Protein AF-A0A9W8NYD3-F1 (afdb_monomer_lite)

Organism: NCBI:txid2804962

Sequence (539 aa):
MTMYSRSMIQEMGENVAGVEHPPEPQPTVLDPWPLLTLSIPDASTKASENATDAEVEIHCASANAANRHTEGQVNTLLVNHEGEVSGDTDDTAVNSTNGQKITTEEKTDTAHTIDDLSIAEENVLNQNMSTVDYVSLSKLEEDIPEVSFPDIVLVNDPEGITKTEDIYHLKRQTIQEQTKKPLRYKRVWPKLARDSEPSTLFNSDIHSSSVFHQTPTTDEIKQQSNRNIAYLNLSSAPVLGTGHHSIVYRGALQLPSPLSDFSLNPCVSVATKMAFIRGEERELIEQEGRVYNAFPEYLKTSYSGYNLVPPIAHPVPAAACVPKFFGYHVPVNEVNEAKLREADLSALAERRKRRKAAGAKQVNDGDTLDPESEEVAIVDPDEDETEDEKALEEEVNERSHIEERRWQPISPLLLVEECGKDIVASELTRDERNECFTILLRLHHANFIHKSFYVRNFLKQPGPLTKPPQERSISSPSFRLIDFGRTRIWRDEMEEALSIEREDQKNKILKNAAQEWFTDRNYEVGKVFRELEIPNYES

Structure (mmCIF, N/CA/C/O backbone):
data_AF-A0A9W8NYD3-F1
#
_entry.id   AF-A0A9W8NYD3-F1
#
loop_
_atom_site.group_PDB
_atom_site.id
_atom_site.type_symbol
_atom_site.label_atom_id
_atom_site.label_alt_id
_atom_site.label_comp_id
_atom_site.label_asym_id
_atom_site.label_entity_id
_atom_site.label_seq_id
_atom_site.pdbx_PDB_ins_code
_atom_site.Cartn_x
_atom_site.Cartn_y
_atom_site.Cartn_z
_atom_site.occupancy
_atom_site.B_iso_or_equiv
_atom_site.auth_seq_id
_atom_site.auth_comp_id
_atom_site.auth_asym_id
_atom_site.auth_atom_id
_atom_site.pdbx_PDB_model_num
ATOM 1 N N . MET A 1 1 ? -23.356 -26.223 8.694 1.00 28.52 1 MET A N 1
ATOM 2 C CA . MET A 1 1 ? -23.508 -26.066 7.236 1.00 28.52 1 MET A CA 1
ATOM 3 C C . MET A 1 1 ? -22.401 -25.126 6.801 1.00 28.52 1 MET A C 1
ATOM 5 O O . MET A 1 1 ? -22.405 -23.974 7.207 1.00 28.52 1 MET A O 1
ATOM 9 N N . THR A 1 2 ? -21.382 -25.684 6.161 1.00 32.03 2 THR A N 1
ATOM 10 C CA . THR A 1 2 ? -20.114 -25.039 5.792 1.00 32.03 2 THR A CA 1
ATOM 11 C C . THR A 1 2 ? -20.345 -24.316 4.465 1.00 32.03 2 THR A C 1
ATOM 13 O O . THR A 1 2 ? -20.706 -24.977 3.497 1.00 32.03 2 THR A O 1
ATOM 16 N N . MET A 1 3 ? -20.227 -22.987 4.411 1.00 31.31 3 MET A N 1
ATOM 17 C CA . MET A 1 3 ? -20.227 -22.257 3.136 1.00 31.31 3 MET A CA 1
ATOM 18 C C . MET A 1 3 ? -18.779 -21.970 2.761 1.00 31.31 3 MET A C 1
ATOM 20 O O . MET A 1 3 ? -18.190 -21.005 3.235 1.00 31.31 3 MET A O 1
ATOM 24 N N . TYR A 1 4 ? -18.199 -22.841 1.946 1.00 42.19 4 TYR A N 1
ATOM 25 C CA . TYR A 1 4 ? -17.136 -22.420 1.042 1.00 42.19 4 TYR A CA 1
ATOM 26 C C . TYR A 1 4 ? -17.817 -21.822 -0.192 1.00 42.19 4 TYR A C 1
ATOM 28 O O . TYR A 1 4 ? -18.892 -22.297 -0.562 1.00 42.19 4 TYR A O 1
ATOM 36 N N . SER A 1 5 ? -17.207 -20.843 -0.860 1.00 47.47 5 SER A N 1
ATOM 37 C CA . SER A 1 5 ? -17.590 -20.605 -2.251 1.00 47.47 5 SER A CA 1
ATOM 38 C C . SER A 1 5 ? -17.134 -21.809 -3.079 1.00 47.47 5 SER A C 1
ATOM 40 O O . SER A 1 5 ? -16.028 -22.327 -2.894 1.00 47.47 5 SER A O 1
ATOM 42 N N . ARG A 1 6 ? -17.958 -22.280 -4.013 1.00 45.81 6 ARG A N 1
ATOM 43 C CA . ARG A 1 6 ? -17.589 -23.376 -4.918 1.00 45.81 6 ARG A CA 1
ATOM 44 C C . ARG A 1 6 ? -16.360 -23.075 -5.756 1.00 45.81 6 ARG A C 1
ATOM 46 O O . ARG A 1 6 ? -15.713 -24.028 -6.160 1.00 45.81 6 ARG A O 1
ATOM 53 N N . SER A 1 7 ? -16.008 -21.808 -5.981 1.00 46.69 7 SER A N 1
ATOM 54 C CA . SER A 1 7 ? -14.729 -21.449 -6.606 1.00 46.69 7 SER A CA 1
ATOM 55 C C . SER A 1 7 ? -13.541 -21.945 -5.776 1.00 46.69 7 SER A C 1
ATOM 57 O O . SER A 1 7 ? -12.640 -22.567 -6.329 1.00 46.69 7 SER A O 1
ATOM 59 N N . MET A 1 8 ? -13.595 -21.791 -4.448 1.00 46.41 8 MET A N 1
ATOM 60 C CA . MET A 1 8 ? -12.588 -22.340 -3.535 1.00 46.41 8 MET A CA 1
ATOM 61 C C . MET A 1 8 ? -12.669 -23.872 -3.449 1.00 46.41 8 MET A C 1
ATOM 63 O O . MET A 1 8 ? -11.635 -24.524 -3.383 1.00 46.41 8 MET A O 1
ATOM 67 N N . ILE A 1 9 ? -13.864 -24.481 -3.497 1.00 48.12 9 ILE A N 1
ATOM 68 C CA . ILE A 1 9 ? -14.002 -25.957 -3.500 1.00 48.12 9 ILE A CA 1
ATOM 69 C C . ILE A 1 9 ? -13.488 -26.577 -4.815 1.00 48.12 9 ILE A C 1
ATOM 71 O O . ILE A 1 9 ? -12.827 -27.614 -4.791 1.00 48.12 9 ILE A O 1
ATOM 75 N N . GLN A 1 10 ? -13.783 -25.963 -5.964 1.00 44.62 10 GLN A N 1
ATOM 76 C CA . GLN A 1 10 ? -13.356 -26.430 -7.288 1.00 44.62 10 GLN A CA 1
ATOM 77 C C . GLN A 1 10 ? -11.842 -26.315 -7.461 1.00 44.62 10 GLN A C 1
ATOM 79 O O . GLN A 1 10 ? -11.236 -27.215 -8.038 1.00 44.62 10 GLN A O 1
ATOM 84 N N . GLU A 1 11 ? -11.224 -25.267 -6.912 1.00 49.50 11 GLU A N 1
ATOM 85 C CA . GLU A 1 11 ? -9.765 -25.131 -6.861 1.00 49.50 11 GLU A CA 1
ATOM 86 C C . GLU A 1 11 ? -9.124 -26.156 -5.899 1.00 49.50 11 GLU A C 1
ATOM 88 O O . GLU A 1 11 ? -8.040 -26.667 -6.172 1.00 49.50 11 GLU A O 1
ATOM 93 N N . MET A 1 12 ? -9.825 -26.552 -4.826 1.00 45.34 12 MET A N 1
ATOM 94 C CA . MET A 1 12 ? -9.367 -27.572 -3.867 1.00 45.34 12 MET A CA 1
ATOM 95 C C . MET A 1 12 ? -9.670 -29.035 -4.257 1.00 45.34 12 MET A C 1
ATOM 97 O O . MET A 1 12 ? -9.373 -29.947 -3.487 1.00 45.34 12 MET A O 1
ATOM 101 N N . GLY A 1 13 ? -10.195 -29.303 -5.457 1.00 39.34 13 GLY A N 1
ATOM 102 C CA . GLY A 1 13 ? -10.218 -30.653 -6.041 1.00 39.34 13 GLY A CA 1
ATOM 103 C C . GLY A 1 13 ? -11.197 -31.660 -5.419 1.00 39.34 13 GLY A C 1
ATOM 104 O O . GLY A 1 13 ? -11.148 -32.845 -5.765 1.00 39.34 13 GLY A O 1
ATOM 105 N N . GLU A 1 14 ? -12.123 -31.234 -4.555 1.00 44.84 14 GLU A N 1
ATOM 106 C CA . GLU A 1 14 ? -13.185 -32.106 -4.039 1.00 44.84 14 GLU A CA 1
ATOM 107 C C . GLU A 1 14 ? -14.315 -32.248 -5.073 1.00 44.84 14 GLU A C 1
ATOM 109 O O . GLU A 1 14 ? -15.379 -31.631 -5.008 1.00 44.84 14 GLU A O 1
ATOM 114 N N . ASN A 1 15 ? -14.061 -33.081 -6.082 1.00 40.09 15 ASN A N 1
ATOM 115 C CA . ASN A 1 15 ? -15.024 -33.444 -7.116 1.00 40.09 15 ASN A CA 1
ATOM 116 C C . ASN A 1 15 ? -16.160 -34.306 -6.539 1.00 40.09 15 ASN A C 1
ATOM 118 O O . ASN A 1 15 ? -16.124 -35.536 -6.615 1.00 40.09 15 ASN A O 1
ATOM 122 N N . VAL A 1 16 ? -17.221 -33.680 -6.028 1.00 50.75 16 VAL A N 1
ATOM 123 C CA . VAL A 1 16 ? -18.518 -34.358 -5.86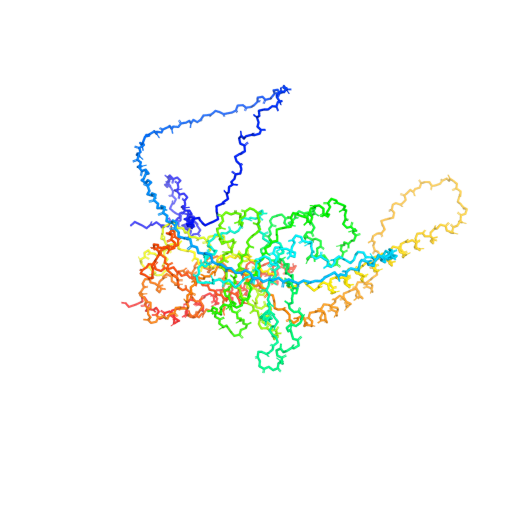7 1.00 50.75 16 VAL A CA 1
ATOM 124 C C . VAL A 1 16 ? -19.187 -34.421 -7.243 1.00 50.75 16 VAL A C 1
ATOM 126 O O . VAL A 1 16 ? -19.987 -33.565 -7.618 1.00 50.75 16 VAL A O 1
ATOM 129 N N . ALA A 1 17 ? -18.796 -35.408 -8.047 1.00 47.31 17 ALA A N 1
ATOM 130 C CA . ALA A 1 17 ? -19.359 -35.614 -9.375 1.00 47.31 17 ALA A CA 1
ATOM 131 C C . ALA A 1 17 ? -20.839 -36.036 -9.282 1.00 47.31 17 ALA A C 1
ATOM 133 O O . ALA A 1 17 ? -21.165 -37.025 -8.628 1.00 47.31 17 ALA A O 1
ATOM 134 N N . GLY A 1 18 ? -21.729 -35.316 -9.976 1.00 68.12 18 GLY A N 1
ATOM 135 C CA . GLY A 1 18 ? -23.068 -35.813 -10.323 1.00 68.12 18 GLY A CA 1
ATOM 136 C C . GLY A 1 18 ? -24.276 -35.072 -9.745 1.00 68.12 18 GLY A C 1
ATOM 137 O O . GLY A 1 18 ? -25.397 -35.467 -10.049 1.00 68.12 18 GLY A O 1
ATOM 138 N N . VAL A 1 19 ? -24.094 -34.005 -8.963 1.00 68.81 19 VAL A N 1
ATOM 139 C CA . VAL A 1 19 ? -25.218 -33.155 -8.537 1.00 68.81 19 VAL A CA 1
ATOM 140 C C . VAL A 1 19 ? -25.125 -31.813 -9.260 1.00 68.81 19 VAL A C 1
ATOM 142 O O . VAL A 1 19 ? -24.202 -31.029 -9.034 1.00 68.81 19 VAL A O 1
ATOM 145 N N . GLU A 1 20 ? -26.075 -31.546 -10.157 1.00 60.25 20 GLU A N 1
ATOM 146 C CA . GLU A 1 20 ? -26.317 -30.196 -10.669 1.00 60.25 20 GLU A CA 1
ATOM 147 C C . GLU A 1 20 ? -26.863 -29.357 -9.513 1.00 60.25 20 GLU A C 1
ATOM 149 O O . GLU A 1 20 ? -28.028 -29.459 -9.132 1.00 60.25 20 GLU A O 1
ATOM 154 N N . HIS A 1 21 ? -25.994 -28.568 -8.889 1.00 65.06 21 HIS A N 1
ATOM 155 C CA . HIS A 1 21 ? -26.439 -27.555 -7.942 1.00 65.06 21 HIS A CA 1
ATOM 156 C C . HIS A 1 21 ? -26.791 -26.280 -8.713 1.00 65.06 21 HIS A C 1
ATOM 158 O O . HIS A 1 21 ? -26.134 -25.984 -9.717 1.00 65.06 21 HIS A O 1
ATOM 164 N N . PRO A 1 22 ? -27.786 -25.508 -8.243 1.00 73.88 22 PRO A N 1
ATOM 165 C CA . PRO A 1 22 ? -28.030 -24.178 -8.779 1.00 73.88 22 PRO A CA 1
ATOM 166 C C . PRO A 1 22 ? -26.744 -23.334 -8.716 1.00 73.88 22 PRO A C 1
ATOM 168 O O . PRO A 1 22 ? -25.914 -23.560 -7.826 1.00 73.88 22 PRO A O 1
ATOM 171 N N . PRO A 1 23 ? -26.556 -22.383 -9.650 1.00 68.62 23 PRO A N 1
ATOM 172 C CA . PRO A 1 23 ? -25.423 -21.468 -9.605 1.00 68.62 23 PRO A CA 1
ATOM 173 C C . PRO A 1 23 ? -25.413 -20.748 -8.255 1.00 68.62 23 PRO A C 1
ATOM 175 O O . PRO A 1 23 ? -26.449 -20.264 -7.793 1.00 68.62 23 PRO A O 1
ATOM 178 N N . GLU A 1 24 ? -24.255 -20.728 -7.597 1.00 57.44 24 GLU A N 1
ATOM 179 C CA . GLU A 1 24 ? -24.124 -20.047 -6.314 1.00 57.44 24 GLU A CA 1
ATOM 180 C C . GLU A 1 24 ? -24.327 -18.540 -6.489 1.00 57.44 24 GLU A C 1
ATOM 182 O O . GLU A 1 24 ? -23.924 -17.975 -7.513 1.00 57.44 24 GLU A O 1
ATOM 187 N N . PRO A 1 25 ? -24.934 -17.872 -5.495 1.00 65.38 25 PRO A N 1
ATOM 188 C CA . PRO A 1 25 ? -24.915 -16.423 -5.468 1.00 65.38 25 PRO A CA 1
ATOM 189 C C . PRO A 1 25 ? -23.456 -15.957 -5.413 1.00 65.38 25 PRO A C 1
ATOM 191 O O . PRO A 1 25 ? -22.671 -16.441 -4.597 1.00 65.38 25 PRO A O 1
ATOM 194 N N . GLN A 1 26 ? -23.093 -15.024 -6.293 1.00 61.19 26 GLN A N 1
ATOM 195 C CA . GLN A 1 26 ? -21.784 -14.377 -6.244 1.00 61.19 26 GLN A CA 1
ATOM 196 C C . GLN A 1 26 ? -21.622 -13.693 -4.876 1.00 61.19 26 GLN A C 1
ATOM 198 O O . GLN A 1 26 ? -22.579 -13.062 -4.416 1.00 61.19 26 GLN A O 1
ATOM 203 N N . PRO A 1 27 ? -20.461 -13.819 -4.205 1.00 67.75 27 PRO A N 1
ATOM 204 C CA . PRO A 1 27 ? -20.230 -13.128 -2.946 1.00 67.75 27 PRO A CA 1
ATOM 205 C C . PRO A 1 27 ? -20.421 -11.623 -3.141 1.00 67.75 27 PRO A C 1
ATOM 207 O O . PRO A 1 27 ? -19.839 -11.021 -4.044 1.00 67.75 27 PRO A O 1
ATOM 210 N N . THR A 1 28 ? -21.252 -11.016 -2.296 1.00 69.81 28 THR A N 1
ATOM 211 C CA . THR A 1 28 ? -21.538 -9.586 -2.388 1.00 69.81 28 THR A CA 1
ATOM 212 C C . THR A 1 28 ? -20.369 -8.810 -1.800 1.00 69.81 28 THR A C 1
ATOM 214 O O . THR A 1 28 ? -20.067 -8.943 -0.603 1.00 69.81 28 THR A O 1
ATOM 217 N N . VAL A 1 29 ? -19.724 -8.011 -2.651 1.00 72.31 29 VAL A N 1
ATOM 218 C CA . VAL A 1 29 ? -18.767 -6.982 -2.238 1.00 72.31 29 VAL A CA 1
ATOM 219 C C . VAL A 1 29 ? -19.478 -6.055 -1.261 1.00 72.31 29 VAL A C 1
ATOM 221 O O . VAL A 1 29 ? -20.589 -5.596 -1.524 1.00 72.31 29 VAL A O 1
ATOM 224 N N . LEU A 1 30 ? -18.867 -5.840 -0.102 1.00 65.31 30 LEU A N 1
ATOM 225 C CA . LEU A 1 30 ? -19.357 -4.851 0.838 1.00 65.31 30 LEU A CA 1
ATOM 226 C C . LEU A 1 30 ? -18.642 -3.547 0.540 1.00 65.31 30 LEU A C 1
ATOM 228 O O . LEU A 1 30 ? -17.487 -3.363 0.935 1.00 65.31 30 LEU A O 1
ATOM 232 N N . ASP A 1 31 ? -19.344 -2.661 -0.155 1.00 64.62 31 ASP A N 1
ATOM 233 C CA . ASP A 1 31 ? -18.840 -1.319 -0.382 1.00 64.62 31 ASP A CA 1
ATOM 234 C C . ASP A 1 31 ? -18.635 -0.627 0.976 1.00 64.62 31 ASP A C 1
ATOM 236 O O . ASP A 1 31 ? -19.478 -0.754 1.881 1.00 64.62 31 ASP A O 1
ATOM 240 N N . PRO A 1 32 ? -17.496 0.062 1.175 1.00 63.72 32 PRO A N 1
ATOM 241 C CA . PRO A 1 32 ? -17.343 0.929 2.332 1.00 63.72 32 PRO A CA 1
ATOM 242 C C . PRO A 1 32 ? -18.448 1.991 2.306 1.00 63.72 32 PRO A C 1
ATOM 244 O O . PRO A 1 32 ? -19.020 2.293 1.258 1.00 63.72 32 PRO A O 1
ATOM 247 N N . TRP A 1 33 ? -18.752 2.570 3.467 1.00 60.19 33 TRP A N 1
ATOM 248 C CA . TRP A 1 33 ? -19.682 3.695 3.511 1.00 60.19 33 TRP A CA 1
ATOM 249 C C . TRP A 1 33 ? -19.168 4.819 2.590 1.00 60.19 33 TRP A C 1
ATOM 251 O O . TRP A 1 33 ? -18.072 5.318 2.857 1.00 60.19 33 TRP A O 1
ATOM 261 N N . PRO A 1 34 ? -19.910 5.208 1.534 1.00 59.72 34 PRO A N 1
ATOM 262 C CA . PRO A 1 34 ? -19.380 6.096 0.511 1.00 59.72 34 PRO A CA 1
ATOM 263 C C . PRO A 1 34 ? -19.183 7.502 1.081 1.00 59.72 34 PRO A C 1
ATOM 265 O O . PRO A 1 34 ? -20.128 8.173 1.503 1.00 59.72 34 PRO A O 1
ATOM 268 N N . LEU A 1 35 ? -17.932 7.932 1.104 1.00 59.84 35 LEU A N 1
ATOM 269 C CA . LEU A 1 35 ? -17.461 9.293 1.318 1.00 59.84 35 LEU A CA 1
ATOM 270 C C . LEU A 1 35 ? -17.251 10.005 -0.026 1.00 59.84 35 LEU A C 1
ATOM 272 O O . LEU A 1 35 ? -17.509 11.206 -0.120 1.00 59.84 35 LEU A O 1
ATOM 276 N N . LEU A 1 36 ? -16.836 9.285 -1.074 1.00 65.31 36 LEU A N 1
ATOM 277 C CA . LEU A 1 36 ? -16.674 9.831 -2.420 1.00 65.31 36 LEU A CA 1
ATOM 278 C C . LEU A 1 36 ? -18.025 9.859 -3.143 1.00 65.31 36 LEU A C 1
ATOM 280 O O . LEU A 1 36 ? -18.434 8.925 -3.831 1.00 65.31 36 LEU A O 1
ATOM 284 N N . THR A 1 37 ? -18.743 10.971 -3.005 1.00 58.81 37 THR A N 1
ATOM 285 C CA . THR A 1 37 ? -19.973 11.197 -3.773 1.00 58.81 37 THR A CA 1
ATOM 286 C C . THR A 1 37 ? -19.630 11.707 -5.171 1.00 58.81 37 THR A C 1
ATOM 288 O O . THR A 1 37 ? -19.439 12.897 -5.403 1.00 58.81 37 THR A O 1
ATOM 291 N N . LEU A 1 38 ? -19.548 10.796 -6.140 1.00 50.97 38 LEU A N 1
ATOM 292 C CA . LEU A 1 38 ? -19.525 11.182 -7.547 1.00 50.97 38 LEU A CA 1
ATOM 293 C C . LEU A 1 38 ? -20.938 11.574 -7.977 1.00 50.97 38 LEU A C 1
ATOM 295 O O . LEU A 1 38 ? -21.817 10.723 -8.116 1.00 50.97 38 LEU A O 1
ATOM 299 N N . SER A 1 39 ? -21.154 12.862 -8.238 1.00 44.84 39 SER A N 1
ATOM 300 C CA . SER A 1 39 ? -22.303 13.276 -9.041 1.00 44.84 39 SER A CA 1
ATOM 301 C C . SER A 1 39 ? -22.049 12.799 -10.466 1.00 44.84 39 SER A C 1
ATOM 303 O O . SER A 1 39 ? -21.327 13.454 -11.212 1.00 44.84 39 SER A O 1
ATOM 305 N N . ILE A 1 40 ? -22.592 11.640 -10.845 1.00 47.97 40 ILE A N 1
ATOM 306 C CA . ILE A 1 40 ? -22.670 11.267 -12.258 1.00 47.97 40 ILE A CA 1
ATOM 307 C C . ILE A 1 40 ? -23.632 12.288 -12.874 1.00 47.97 40 ILE A C 1
ATOM 309 O O . ILE A 1 40 ? -24.804 12.285 -12.494 1.00 47.97 40 ILE A O 1
ATOM 313 N N . PRO A 1 41 ? -23.181 13.207 -13.750 1.00 49.34 41 PRO A N 1
ATOM 314 C CA . PRO A 1 41 ? -24.117 14.088 -14.424 1.00 49.34 41 PRO A CA 1
ATOM 315 C C . PRO A 1 41 ? -25.097 13.199 -15.184 1.00 49.34 41 PRO A C 1
ATOM 317 O O . PRO A 1 41 ? -24.671 12.392 -16.012 1.00 49.34 41 PRO A O 1
ATOM 320 N N . ASP A 1 42 ? -26.388 13.309 -14.857 1.00 45.59 42 ASP A N 1
ATOM 321 C CA . ASP A 1 42 ? -27.451 12.535 -15.489 1.00 45.59 42 ASP A CA 1
ATOM 322 C C . ASP A 1 42 ? -27.276 12.596 -17.008 1.00 45.59 42 ASP A C 1
ATOM 324 O O . ASP A 1 42 ? -27.505 13.626 -17.648 1.00 45.59 42 ASP A O 1
ATOM 328 N N . ALA A 1 43 ? -26.879 11.475 -17.613 1.00 48.25 43 ALA A N 1
ATOM 329 C CA . ALA A 1 43 ? -26.717 11.374 -19.060 1.00 48.25 43 ALA A CA 1
ATOM 330 C C . ALA A 1 43 ? -28.055 11.573 -19.812 1.00 48.25 43 ALA A C 1
ATOM 332 O O . ALA A 1 43 ? -28.082 11.600 -21.041 1.00 48.25 43 ALA A O 1
ATOM 333 N N . SER A 1 44 ? -29.174 11.741 -19.094 1.00 45.97 44 SER A N 1
ATOM 334 C CA . SER A 1 44 ? -30.522 11.889 -19.641 1.00 45.97 44 SER A CA 1
ATOM 335 C C . SER A 1 44 ? -30.933 13.316 -20.027 1.00 45.97 44 SER A C 1
ATOM 337 O O . SER A 1 44 ? -32.022 13.477 -20.569 1.00 45.97 44 SER A O 1
ATOM 339 N N . THR A 1 45 ? -30.123 14.361 -19.807 1.00 45.28 45 THR A N 1
ATOM 340 C CA . THR A 1 45 ? -30.523 15.756 -20.130 1.00 45.28 45 THR A CA 1
ATOM 341 C C . THR A 1 45 ? -29.991 16.323 -21.452 1.00 45.28 45 THR A C 1
ATOM 343 O O . THR A 1 45 ? -30.233 17.493 -21.740 1.00 45.28 45 THR A O 1
ATOM 346 N N . LYS A 1 46 ? -29.327 15.532 -22.312 1.00 42.00 46 LYS A N 1
ATOM 347 C CA . LYS A 1 46 ? -28.825 16.012 -23.625 1.00 42.00 46 LYS A CA 1
ATOM 348 C C . LYS A 1 46 ? -29.216 15.170 -24.849 1.00 42.00 46 LYS A C 1
ATOM 350 O O . LYS A 1 46 ? -28.516 15.194 -25.854 1.00 42.00 46 LYS A O 1
ATOM 355 N N . ALA A 1 47 ? -30.357 14.484 -24.813 1.00 42.50 47 ALA A N 1
ATOM 356 C CA . ALA A 1 47 ? -30.920 13.808 -25.989 1.00 42.50 47 ALA A CA 1
ATOM 357 C C . ALA A 1 47 ? -32.357 14.280 -26.269 1.00 42.50 47 ALA A C 1
ATOM 359 O O . ALA A 1 47 ? -33.316 13.523 -26.174 1.00 42.50 47 ALA A O 1
ATOM 360 N N . SER A 1 48 ? -32.516 15.568 -26.567 1.00 42.94 48 SER A N 1
ATOM 361 C CA . SER A 1 48 ? -33.764 16.140 -27.082 1.00 42.94 48 SER A CA 1
ATOM 362 C C . SER A 1 48 ? -33.443 17.417 -27.854 1.00 42.94 48 SER A C 1
ATOM 364 O O . SER A 1 48 ? -33.797 18.505 -27.422 1.00 42.94 48 SER A O 1
ATOM 366 N N . GLU A 1 49 ? -32.717 17.285 -28.960 1.00 44.94 49 GLU A N 1
ATOM 367 C CA . GLU A 1 49 ? -32.838 18.151 -30.137 1.00 44.94 49 GLU A CA 1
ATOM 368 C C . GLU A 1 49 ? -31.974 17.552 -31.257 1.00 44.94 49 GLU A C 1
ATOM 370 O O . GLU A 1 49 ? -30.783 17.313 -31.074 1.00 44.94 49 GLU A O 1
ATOM 375 N N . ASN A 1 50 ? -32.610 17.309 -32.406 1.00 37.97 50 ASN A N 1
ATOM 376 C CA . ASN A 1 50 ? -32.086 16.746 -33.660 1.00 37.97 50 ASN A CA 1
ATOM 377 C C . ASN A 1 50 ? -32.122 15.215 -33.792 1.00 37.97 50 ASN A C 1
ATOM 379 O O . ASN A 1 50 ? -31.102 14.531 -33.799 1.00 37.97 50 ASN A O 1
ATOM 383 N N . ALA A 1 51 ? -33.337 14.706 -34.013 1.00 33.88 51 ALA A N 1
ATOM 384 C CA . ALA A 1 51 ? -33.558 13.492 -34.788 1.00 33.88 51 ALA A CA 1
ATOM 385 C C . ALA A 1 51 ? -33.757 13.855 -36.270 1.00 33.88 51 ALA A C 1
ATOM 387 O O . ALA A 1 51 ? -34.670 14.607 -36.607 1.00 33.88 51 ALA A O 1
ATOM 388 N N . THR A 1 52 ? -32.928 13.274 -37.136 1.00 40.19 52 THR A N 1
ATOM 389 C CA . THR A 1 52 ? -33.296 12.895 -38.507 1.00 40.19 52 THR A CA 1
ATOM 390 C C . THR A 1 52 ? -32.697 11.514 -38.777 1.00 40.19 52 THR A C 1
ATOM 392 O O . THR A 1 52 ? -31.479 11.378 -38.854 1.00 40.19 52 THR A O 1
ATOM 395 N N . ASP A 1 53 ? -33.580 10.518 -38.831 1.00 37.22 53 ASP A N 1
ATOM 396 C CA . ASP A 1 53 ? -33.605 9.328 -39.689 1.00 37.22 53 ASP A CA 1
ATOM 397 C C . ASP A 1 53 ? -32.289 8.617 -40.056 1.00 37.22 53 ASP A C 1
ATOM 399 O O . ASP A 1 53 ? -31.582 9.011 -40.982 1.00 37.22 53 ASP A O 1
ATOM 403 N N . ALA A 1 54 ? -32.071 7.453 -39.433 1.00 34.66 54 ALA A N 1
ATOM 404 C CA . ALA A 1 54 ? -31.712 6.217 -40.137 1.00 34.66 54 ALA A CA 1
ATOM 405 C C . ALA A 1 54 ? -31.995 4.999 -39.236 1.00 34.66 54 ALA A C 1
ATOM 407 O O . ALA A 1 54 ? -31.396 4.832 -38.175 1.00 34.66 54 ALA A O 1
ATOM 408 N N . GLU A 1 55 ? -32.934 4.164 -39.674 1.00 33.75 55 GLU A N 1
ATOM 409 C CA . GLU A 1 55 ? -33.323 2.888 -39.072 1.00 33.75 55 GLU A CA 1
ATOM 410 C C . GLU A 1 55 ? -32.233 1.820 -39.268 1.00 33.75 55 GLU A C 1
ATOM 412 O O . GLU A 1 55 ? -31.804 1.590 -40.397 1.00 33.75 55 GLU A O 1
ATOM 417 N N . VAL A 1 56 ? -31.866 1.098 -38.202 1.00 33.31 56 VAL A N 1
ATOM 418 C CA . VAL A 1 56 ? -31.474 -0.323 -38.271 1.00 33.31 56 VAL A CA 1
ATOM 419 C C . VAL A 1 56 ? -32.006 -1.027 -37.017 1.00 33.31 56 VAL A C 1
ATOM 421 O O . VAL A 1 56 ? -31.539 -0.790 -35.903 1.00 33.31 56 VAL A O 1
ATOM 424 N N . GLU A 1 57 ? -33.003 -1.891 -37.212 1.00 32.41 57 GLU A N 1
ATOM 425 C CA . GLU A 1 57 ? -33.506 -2.861 -36.236 1.00 32.41 57 GLU A CA 1
ATOM 426 C C . GLU A 1 57 ? -32.465 -3.951 -35.943 1.00 32.41 57 GLU A C 1
ATOM 428 O O . GLU A 1 57 ? -32.000 -4.594 -36.880 1.00 32.41 57 GLU A O 1
ATOM 433 N N . ILE A 1 58 ? -32.226 -4.271 -34.662 1.00 30.19 58 ILE A N 1
ATOM 434 C CA . ILE A 1 58 ? -32.095 -5.666 -34.198 1.00 30.19 58 ILE A CA 1
ATOM 435 C C . ILE A 1 58 ? -32.798 -5.812 -32.837 1.00 30.19 58 ILE A C 1
ATOM 437 O O . ILE A 1 58 ? -32.460 -5.162 -31.850 1.00 30.19 58 ILE A O 1
ATOM 441 N N . HIS A 1 59 ? -33.784 -6.707 -32.817 1.00 29.25 59 HIS A N 1
ATOM 442 C CA . HIS A 1 59 ? -34.519 -7.215 -31.660 1.00 29.25 59 HIS A CA 1
ATOM 443 C C . HIS A 1 59 ? -33.627 -7.954 -30.644 1.00 29.25 59 HIS A C 1
ATOM 445 O O . HIS A 1 59 ? -32.870 -8.839 -31.028 1.00 29.25 59 HIS A O 1
ATOM 451 N N . CYS A 1 60 ? -33.869 -7.743 -29.344 1.00 27.36 60 CYS A N 1
ATOM 452 C CA . CYS A 1 60 ? -34.307 -8.828 -28.454 1.00 27.36 60 CYS A CA 1
ATOM 453 C C . CYS A 1 60 ? -34.918 -8.289 -27.153 1.00 27.36 60 CYS A C 1
ATOM 455 O O . CYS A 1 60 ? -34.476 -7.296 -26.584 1.00 27.36 60 CYS A O 1
ATOM 457 N N . ALA A 1 61 ? -36.002 -8.940 -26.745 1.00 27.23 61 ALA A N 1
ATOM 458 C CA . ALA A 1 61 ? -37.005 -8.465 -25.808 1.00 27.23 61 ALA A CA 1
ATOM 459 C C . ALA A 1 61 ? -36.840 -9.031 -24.387 1.00 27.23 61 ALA A C 1
ATOM 461 O O . ALA A 1 61 ? -36.420 -10.172 -24.238 1.00 27.23 61 ALA A O 1
ATOM 462 N N . SER A 1 62 ? -37.311 -8.231 -23.415 1.00 27.70 62 SER A N 1
ATOM 463 C CA . SER A 1 62 ? -38.052 -8.573 -22.178 1.00 27.70 62 SER A CA 1
ATOM 464 C C . SER A 1 62 ? -37.441 -9.584 -21.177 1.00 27.70 62 SER A C 1
ATOM 466 O O . SER A 1 62 ? -36.934 -10.630 -21.535 1.00 27.70 62 SER A O 1
ATOM 468 N N . ALA A 1 63 ? -37.543 -9.382 -19.860 1.00 29.86 63 ALA A N 1
ATOM 469 C CA . ALA A 1 63 ? -38.769 -9.018 -19.157 1.00 29.86 63 ALA A CA 1
ATOM 470 C C . ALA A 1 63 ? -38.544 -8.325 -17.800 1.00 29.86 63 ALA A C 1
ATOM 472 O O . ALA A 1 63 ? -37.643 -8.653 -17.034 1.00 29.86 63 ALA A O 1
ATOM 473 N N . ASN A 1 64 ? -39.474 -7.412 -17.516 1.00 31.75 64 ASN A N 1
ATOM 474 C CA . ASN A 1 64 ? -39.754 -6.786 -16.230 1.00 31.75 64 ASN A CA 1
ATOM 475 C C . ASN A 1 64 ? -40.301 -7.787 -15.201 1.00 31.75 64 ASN A C 1
ATOM 477 O O . ASN A 1 64 ? -41.134 -8.627 -15.540 1.00 31.75 64 ASN A O 1
ATOM 481 N N . ALA A 1 65 ? -40.008 -7.545 -13.922 1.00 27.80 65 ALA A N 1
ATOM 482 C CA . ALA A 1 65 ? -40.958 -7.795 -12.843 1.00 27.80 65 ALA A CA 1
ATOM 483 C C . ALA A 1 65 ? -40.825 -6.704 -11.771 1.00 27.80 65 ALA A C 1
ATOM 485 O O . ALA A 1 65 ? -39.767 -6.490 -11.188 1.00 27.80 65 ALA A O 1
ATOM 486 N N . ALA A 1 66 ? -41.929 -5.992 -11.568 1.00 32.50 66 ALA A N 1
ATOM 487 C CA . ALA A 1 66 ? -42.108 -4.909 -10.617 1.00 32.50 66 ALA A CA 1
ATOM 488 C C . ALA A 1 66 ? -42.400 -5.426 -9.199 1.00 32.50 66 ALA A C 1
ATOM 490 O O . ALA A 1 66 ? -43.026 -6.474 -9.049 1.00 32.50 66 ALA A O 1
ATOM 491 N N . ASN A 1 67 ? -42.099 -4.617 -8.176 1.00 30.77 67 ASN A N 1
ATOM 492 C CA . ASN A 1 67 ? -43.066 -4.372 -7.103 1.00 30.77 67 ASN A CA 1
ATOM 493 C C . ASN A 1 67 ? -42.804 -3.060 -6.345 1.00 30.77 67 ASN A C 1
ATOM 495 O O . ASN A 1 67 ? -41.666 -2.646 -6.149 1.00 30.77 67 ASN A O 1
ATOM 499 N N . ARG A 1 68 ? -43.915 -2.406 -5.990 1.00 31.19 68 ARG A N 1
ATOM 500 C CA . ARG A 1 68 ? -44.063 -1.053 -5.429 1.00 31.19 68 ARG A CA 1
ATOM 501 C C . ARG A 1 68 ? -44.238 -1.051 -3.901 1.00 31.19 68 ARG A C 1
ATOM 503 O O . ARG A 1 68 ? -44.650 -2.057 -3.335 1.00 31.19 68 ARG A O 1
ATOM 510 N N . HIS A 1 69 ? -44.160 0.178 -3.365 1.00 30.20 69 HIS A N 1
ATOM 511 C CA . HIS A 1 69 ? -44.704 0.722 -2.102 1.00 30.20 69 HIS A CA 1
ATOM 512 C C . HIS A 1 69 ? -43.852 0.451 -0.847 1.00 30.20 69 HIS A C 1
ATOM 514 O O . HIS A 1 69 ? -43.375 -0.655 -0.656 1.00 30.20 69 HIS A O 1
ATOM 520 N N . THR A 1 70 ? -43.574 1.424 0.030 1.00 30.98 70 THR A N 1
ATOM 521 C CA . THR A 1 70 ? -44.433 2.509 0.555 1.00 30.98 70 THR A CA 1
ATOM 522 C C . THR A 1 70 ? -43.660 3.782 0.934 1.00 30.98 70 THR A C 1
ATOM 524 O O . THR A 1 70 ? -42.561 3.712 1.475 1.00 30.98 70 THR A O 1
ATOM 527 N N . GLU A 1 71 ? -44.305 4.931 0.716 1.00 32.62 71 GLU A N 1
ATOM 528 C CA . GLU A 1 71 ? -43.929 6.273 1.178 1.00 32.62 71 GLU A CA 1
ATOM 529 C C . GLU A 1 71 ? -44.056 6.420 2.705 1.00 32.62 71 GLU A C 1
ATOM 531 O O . GLU A 1 71 ? -44.992 5.899 3.314 1.00 32.62 71 GLU A O 1
ATOM 536 N N . GLY A 1 72 ? -43.150 7.194 3.308 1.00 30.05 72 GLY A N 1
ATOM 537 C CA . GLY A 1 72 ? -43.225 7.653 4.694 1.00 30.05 72 GLY A CA 1
ATOM 538 C C . GLY A 1 72 ? -42.773 9.109 4.785 1.00 30.05 72 GLY A C 1
ATOM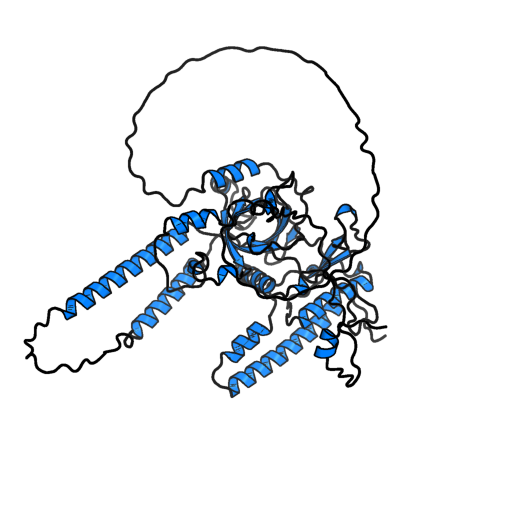 539 O O . GLY A 1 72 ? -41.597 9.410 4.607 1.00 30.05 72 GLY A O 1
ATOM 540 N N . GLN A 1 73 ? -43.732 10.002 5.021 1.00 33.84 73 GLN A N 1
ATOM 541 C CA . GLN A 1 73 ? -43.551 11.438 5.240 1.00 33.84 73 GLN A CA 1
ATOM 542 C C . GLN A 1 73 ? -42.719 11.713 6.502 1.00 33.84 73 GLN A C 1
ATOM 544 O O . GLN A 1 73 ? -42.995 11.135 7.553 1.00 33.84 73 GLN A O 1
ATOM 549 N N . VAL A 1 74 ? -41.781 12.665 6.440 1.00 33.06 74 VAL A N 1
ATOM 550 C CA . VAL A 1 74 ? -41.171 13.269 7.637 1.00 33.06 74 VAL A CA 1
ATOM 551 C C . VAL A 1 74 ? -41.210 14.792 7.523 1.00 33.06 74 VAL A C 1
ATOM 553 O O . VAL A 1 74 ? -40.793 15.375 6.526 1.00 33.06 74 VAL A O 1
ATOM 556 N N . ASN A 1 75 ? -41.770 15.401 8.568 1.00 30.86 75 ASN A N 1
ATOM 557 C CA . ASN A 1 75 ? -41.946 16.831 8.791 1.00 30.86 75 ASN A CA 1
ATOM 558 C C . ASN A 1 75 ? -40.609 17.571 8.945 1.00 30.86 75 ASN A C 1
ATOM 560 O O . ASN A 1 75 ? -39.781 17.186 9.770 1.00 30.86 75 ASN A O 1
ATOM 564 N N . THR A 1 76 ? -40.474 18.709 8.264 1.00 30.91 76 THR A N 1
ATOM 565 C CA . THR A 1 76 ? -39.418 19.700 8.508 1.00 30.91 76 THR A CA 1
ATOM 566 C C . THR A 1 76 ? -39.932 20.758 9.489 1.00 30.91 76 THR A C 1
ATOM 568 O O . THR A 1 76 ? -40.877 21.486 9.187 1.00 30.91 76 THR A O 1
ATOM 571 N N . LEU A 1 77 ? -39.318 20.841 10.672 1.00 32.09 77 LEU A N 1
ATOM 572 C CA . LEU A 1 77 ? -39.517 21.914 11.652 1.00 32.09 77 LEU A CA 1
ATOM 573 C C . LEU A 1 77 ? -38.474 23.012 11.405 1.00 32.09 77 LEU A C 1
ATOM 575 O O . LEU A 1 77 ? -37.279 22.796 11.590 1.00 32.09 77 LEU A O 1
ATOM 579 N N . LEU A 1 78 ? -38.948 24.185 10.986 1.00 31.20 78 LEU A N 1
ATOM 580 C CA . LEU A 1 78 ? -38.198 25.439 10.951 1.00 31.20 78 LEU A CA 1
ATOM 581 C C . LEU A 1 78 ? -38.139 26.029 12.365 1.00 31.20 78 LEU A C 1
ATOM 583 O O . LEU A 1 78 ? -39.180 26.251 12.983 1.00 31.20 78 LEU A O 1
ATOM 587 N N . VAL A 1 79 ? -36.935 26.325 12.855 1.00 37.34 79 VAL A N 1
ATOM 588 C CA . VAL A 1 79 ? -36.725 27.199 14.015 1.00 37.34 79 VAL A CA 1
ATOM 589 C C . VAL A 1 79 ? -35.936 28.413 13.544 1.00 37.34 79 VAL A C 1
ATOM 591 O O . VAL A 1 79 ? -34.782 28.304 13.141 1.00 37.34 79 VAL A O 1
ATOM 594 N N . ASN A 1 80 ? -36.605 29.563 13.587 1.00 30.98 80 ASN A N 1
ATOM 595 C CA . ASN A 1 80 ? -36.017 30.885 13.429 1.00 30.98 80 ASN A CA 1
ATOM 596 C C . ASN A 1 80 ? -35.218 31.237 14.689 1.00 30.98 80 ASN A C 1
ATOM 598 O O . ASN A 1 80 ? -35.716 31.039 15.798 1.00 30.98 80 ASN A O 1
ATOM 602 N N . HIS A 1 81 ? -34.050 31.853 14.525 1.00 35.06 81 HIS A N 1
ATOM 603 C CA . HIS A 1 81 ? -33.490 32.709 15.564 1.00 35.06 81 HIS A CA 1
ATOM 604 C C . HIS A 1 81 ? -32.923 33.982 14.933 1.00 35.06 81 HIS A C 1
ATOM 606 O O . HIS A 1 81 ? -31.866 33.975 14.309 1.00 35.06 81 HIS A O 1
ATOM 612 N N . GLU A 1 82 ? -33.680 35.066 15.087 1.00 35.34 82 GLU A N 1
ATOM 613 C CA . GLU A 1 82 ? -33.200 36.439 14.959 1.00 35.34 82 GLU A CA 1
ATOM 614 C C . GLU A 1 82 ? -32.423 36.821 16.227 1.00 35.34 82 GLU A C 1
ATOM 616 O O . GLU A 1 82 ? -32.733 36.350 17.328 1.00 35.34 82 GLU A O 1
ATOM 621 N N . GLY A 1 83 ? -31.424 37.684 16.060 1.00 33.78 83 GLY A N 1
ATOM 622 C CA . GLY A 1 83 ? -30.612 38.236 17.137 1.00 33.78 83 GLY A CA 1
ATOM 623 C C . GLY A 1 83 ? -29.675 39.320 16.616 1.00 33.78 83 GLY A C 1
ATOM 624 O O . GLY A 1 83 ? -28.495 39.069 16.396 1.00 33.78 83 GLY A O 1
ATOM 625 N N . GLU A 1 84 ? -30.225 40.514 16.399 1.00 35.78 84 GLU A N 1
ATOM 626 C CA . GLU A 1 84 ? -29.487 41.774 16.264 1.00 35.78 84 GLU A CA 1
ATOM 627 C C . GLU A 1 84 ? -28.747 42.103 17.571 1.00 35.78 84 GLU A C 1
ATOM 629 O O . GLU A 1 84 ? -29.378 42.057 18.624 1.00 35.78 84 GLU A O 1
ATOM 634 N N . VAL A 1 85 ? -27.479 42.537 17.513 1.00 39.38 85 VAL A N 1
ATOM 635 C CA . VAL A 1 85 ? -26.924 43.548 18.438 1.00 39.38 85 VAL A CA 1
ATOM 636 C C . VAL A 1 85 ? -25.850 44.382 17.723 1.00 39.38 85 VAL A C 1
ATOM 638 O O . VAL A 1 85 ? -24.901 43.870 17.137 1.00 39.38 85 VAL A O 1
ATOM 641 N N . SER A 1 86 ? -26.064 45.690 17.826 1.00 37.31 86 SER A N 1
ATOM 642 C CA . SER A 1 86 ? -25.288 46.869 17.437 1.00 37.31 86 SER A CA 1
ATOM 643 C C . SER A 1 86 ? -23.930 47.050 18.133 1.00 37.31 86 SER A C 1
ATOM 645 O O . SER A 1 86 ? -23.780 46.664 19.292 1.00 37.31 86 SER A O 1
ATOM 647 N N . GLY A 1 87 ? -23.023 47.809 17.509 1.00 33.28 87 GLY A N 1
ATOM 648 C CA . GLY A 1 87 ? -21.887 48.432 18.199 1.00 33.28 87 GLY A CA 1
ATOM 649 C C . GLY A 1 87 ? -20.967 49.253 17.290 1.00 33.28 87 GLY A C 1
ATOM 650 O O . GLY A 1 87 ? -20.096 48.686 16.640 1.00 33.28 87 GLY A O 1
ATOM 651 N N . ASP A 1 88 ? -21.180 50.572 17.291 1.00 33.56 88 ASP A N 1
ATOM 652 C CA . ASP A 1 88 ? -20.252 51.669 16.939 1.00 33.56 88 ASP A CA 1
ATOM 653 C C . ASP A 1 88 ? -18.829 51.460 17.544 1.00 33.56 88 ASP A C 1
ATOM 655 O O . ASP A 1 88 ? -18.684 50.708 18.505 1.00 33.56 88 ASP A O 1
ATOM 659 N N . THR A 1 89 ? -17.696 52.028 17.096 1.00 34.19 89 THR A N 1
ATOM 660 C CA . THR A 1 89 ? -17.353 53.414 16.702 1.00 34.19 89 THR A CA 1
ATOM 661 C C . THR A 1 89 ? -15.870 53.471 16.249 1.00 34.19 89 THR A C 1
ATOM 663 O O . THR A 1 89 ? -15.103 52.556 16.545 1.00 34.19 89 THR A O 1
ATOM 666 N N . ASP A 1 90 ? -15.493 54.621 15.672 1.00 33.28 90 ASP A N 1
ATOM 667 C CA . ASP A 1 90 ? -14.170 55.291 15.660 1.00 33.28 90 ASP A CA 1
ATOM 668 C C . ASP A 1 90 ? -13.211 55.137 14.460 1.00 33.28 90 ASP A C 1
ATOM 670 O O . ASP A 1 90 ? -12.397 54.223 14.344 1.00 33.28 90 ASP A O 1
ATOM 674 N N . ASP A 1 91 ? -13.294 56.153 13.592 1.00 36.12 91 ASP A N 1
ATOM 675 C CA . ASP A 1 91 ? -12.254 57.147 13.281 1.00 36.12 91 ASP A CA 1
ATOM 676 C C . ASP A 1 91 ? -10.772 56.750 13.409 1.00 36.12 91 ASP A C 1
ATOM 678 O O . ASP A 1 91 ? -10.216 56.610 14.496 1.00 36.12 91 ASP A O 1
ATOM 682 N N . THR A 1 92 ? -10.050 56.823 12.285 1.00 38.34 92 THR A N 1
ATOM 683 C CA . THR A 1 92 ? -8.833 57.655 12.192 1.00 38.34 92 THR A CA 1
ATOM 684 C C . THR A 1 92 ? -8.424 57.894 10.739 1.00 38.34 92 THR A C 1
ATOM 686 O O . THR A 1 92 ? -8.541 57.041 9.865 1.00 38.34 92 THR A O 1
ATOM 689 N N . ALA A 1 93 ? -7.967 59.116 10.489 1.00 35.50 93 ALA A N 1
ATOM 690 C CA . ALA A 1 93 ? -7.719 59.691 9.181 1.00 35.50 93 ALA A CA 1
ATOM 691 C C . ALA A 1 93 ? -6.220 59.725 8.801 1.00 35.50 93 ALA A C 1
ATOM 693 O O . ALA A 1 93 ? -5.345 59.551 9.646 1.00 35.50 93 ALA A O 1
ATOM 694 N N . VAL A 1 94 ? -5.985 60.148 7.548 1.00 34.22 94 VAL A N 1
ATOM 695 C CA . VAL A 1 94 ? -4.880 61.010 7.058 1.00 34.22 94 VAL A CA 1
ATOM 696 C C . VAL A 1 94 ? -3.735 60.364 6.235 1.00 34.22 94 VAL A C 1
ATOM 698 O O . VAL A 1 94 ? -2.900 59.640 6.760 1.00 34.22 94 VAL A O 1
ATOM 701 N N . ASN A 1 95 ? -3.638 60.857 4.981 1.00 31.11 95 ASN A N 1
ATOM 702 C CA . ASN A 1 95 ? -2.490 60.995 4.049 1.00 31.11 95 ASN A CA 1
ATOM 703 C C . ASN A 1 95 ? -1.851 59.706 3.473 1.00 31.11 95 ASN A C 1
ATOM 705 O O . ASN A 1 95 ? -1.764 58.689 4.131 1.00 31.11 95 ASN A O 1
ATOM 709 N N . SER A 1 96 ? -1.332 59.651 2.241 1.00 34.09 96 SER A N 1
ATOM 710 C CA . SER A 1 96 ? -0.695 60.698 1.443 1.00 34.09 96 SER A CA 1
ATOM 711 C C . SER A 1 96 ? -0.643 60.322 -0.047 1.00 34.09 96 SER A C 1
ATOM 713 O O . SER A 1 96 ? -0.531 59.156 -0.415 1.00 34.09 96 SER A O 1
ATOM 715 N N . THR A 1 97 ? -0.657 61.344 -0.894 1.00 39.78 97 THR A N 1
ATOM 716 C CA . THR A 1 97 ? -0.358 61.342 -2.333 1.00 39.78 97 THR A CA 1
ATOM 717 C C . THR A 1 97 ? 1.097 60.976 -2.653 1.00 39.78 97 THR A C 1
ATOM 719 O O . THR A 1 97 ? 1.999 61.505 -2.008 1.00 39.78 97 THR A O 1
ATOM 722 N N . ASN A 1 98 ? 1.316 60.165 -3.696 1.00 34.94 98 ASN A N 1
ATOM 723 C CA . ASN A 1 98 ? 2.457 60.167 -4.639 1.00 34.94 98 ASN A CA 1
ATOM 724 C C . ASN A 1 98 ? 2.141 59.097 -5.707 1.00 34.94 98 ASN A C 1
ATOM 726 O O . ASN A 1 98 ? 1.735 57.999 -5.362 1.00 34.94 98 ASN A O 1
ATOM 730 N N . GLY A 1 99 ? 2.157 59.342 -7.016 1.00 33.16 99 GLY A N 1
ATOM 731 C CA . GLY A 1 99 ? 3.244 59.894 -7.818 1.00 33.16 99 GLY A CA 1
ATOM 732 C C . GLY A 1 99 ? 3.554 58.862 -8.911 1.00 33.16 99 GLY A C 1
ATOM 733 O O . GLY A 1 99 ? 4.490 58.083 -8.782 1.00 33.16 99 GLY A O 1
ATOM 734 N N . GLN A 1 100 ? 2.703 58.795 -9.941 1.00 35.28 100 GLN A N 1
ATOM 735 C CA . GLN A 1 100 ? 2.808 57.846 -11.056 1.00 35.28 100 GLN A CA 1
ATOM 736 C C . GLN A 1 100 ? 4.027 58.177 -11.930 1.00 35.28 100 GLN A C 1
ATOM 738 O O . GLN A 1 100 ? 4.079 59.233 -12.561 1.00 35.28 100 GLN A O 1
ATOM 743 N N . LYS A 1 101 ? 4.991 57.254 -11.998 1.00 39.12 101 LYS A N 1
ATOM 744 C CA . LYS A 1 101 ? 6.086 57.262 -12.972 1.00 39.12 101 LYS A CA 1
ATOM 745 C C . LYS A 1 101 ? 5.868 56.090 -13.925 1.00 39.12 101 LYS A C 1
ATOM 747 O O . LYS A 1 101 ? 6.027 54.940 -13.540 1.00 39.12 101 LYS A O 1
ATOM 752 N N . ILE A 1 102 ? 5.453 56.404 -15.149 1.00 39.94 102 ILE A N 1
ATOM 753 C CA . ILE A 1 102 ? 5.342 55.451 -16.254 1.00 39.94 102 ILE A CA 1
ATOM 754 C C . ILE A 1 102 ? 6.754 55.247 -16.808 1.00 39.94 102 ILE A C 1
ATOM 756 O O . ILE A 1 102 ? 7.347 56.180 -17.350 1.00 39.94 102 ILE A O 1
ATOM 760 N N . THR A 1 103 ? 7.294 54.044 -16.649 1.00 33.81 103 THR A N 1
ATOM 761 C CA . THR A 1 103 ? 8.481 53.567 -17.364 1.00 33.81 103 THR A CA 1
ATOM 762 C C . THR A 1 103 ? 8.043 52.478 -18.331 1.00 33.81 103 THR A C 1
ATOM 764 O O . THR A 1 103 ? 7.555 51.428 -17.928 1.00 33.81 103 THR A O 1
ATOM 767 N N . THR A 1 104 ? 8.170 52.773 -19.619 1.00 43.00 104 THR A N 1
ATOM 768 C CA . THR A 1 104 ? 8.111 51.815 -20.724 1.00 43.00 104 THR A CA 1
ATOM 769 C C . THR A 1 104 ? 9.334 50.908 -20.655 1.00 43.00 104 THR A C 1
ATOM 771 O O . THR A 1 104 ? 10.443 51.376 -20.911 1.00 43.00 104 THR A O 1
ATOM 774 N N . GLU A 1 105 ? 9.126 49.642 -20.300 1.00 36.12 105 GLU A N 1
ATOM 775 C CA . GLU A 1 105 ? 10.143 48.593 -20.384 1.00 36.12 105 GLU A CA 1
ATOM 776 C C . GLU A 1 105 ? 10.031 47.837 -21.711 1.00 36.12 105 GLU A C 1
ATOM 778 O O . GLU A 1 105 ? 8.944 47.497 -22.188 1.00 36.12 105 GLU A O 1
ATOM 783 N N . GLU A 1 106 ? 11.195 47.640 -22.323 1.00 39.38 106 GLU A N 1
ATOM 784 C CA . GLU A 1 106 ? 11.420 46.886 -23.547 1.00 39.38 106 GLU A CA 1
ATOM 785 C C . GLU A 1 106 ? 11.094 45.403 -23.332 1.00 39.38 106 GLU A C 1
ATOM 787 O O . GLU A 1 106 ? 11.640 44.747 -22.445 1.00 39.38 106 GLU A O 1
ATOM 792 N N . LYS A 1 107 ? 10.225 44.862 -24.194 1.00 39.09 107 LYS A N 1
ATOM 793 C CA . LYS A 1 107 ? 10.017 43.421 -24.344 1.00 39.09 107 LYS A CA 1
ATOM 794 C C . LYS A 1 107 ? 11.304 42.789 -24.861 1.00 39.09 107 LYS A C 1
ATOM 796 O O . LYS A 1 107 ? 11.619 42.895 -26.044 1.00 39.09 107 LYS A O 1
ATOM 801 N N . THR A 1 108 ? 12.024 42.123 -23.973 1.00 36.25 108 THR A N 1
ATOM 802 C CA . THR A 1 108 ? 12.946 41.062 -24.365 1.00 36.25 108 THR A CA 1
ATOM 803 C C . THR A 1 108 ? 12.148 39.763 -24.363 1.00 36.25 108 THR A C 1
ATOM 805 O O . THR A 1 108 ? 11.467 39.457 -23.387 1.00 36.25 108 THR A O 1
ATOM 808 N N . ASP A 1 109 ? 12.160 39.046 -25.488 1.00 37.81 109 ASP A N 1
ATOM 809 C CA . ASP A 1 109 ? 11.560 37.717 -25.614 1.00 37.81 109 ASP A CA 1
ATOM 810 C C . ASP A 1 109 ? 12.350 36.742 -24.729 1.00 37.81 109 ASP A C 1
ATOM 812 O O . ASP A 1 109 ? 13.317 36.110 -25.158 1.00 37.81 109 ASP A O 1
ATOM 816 N N . THR A 1 110 ? 11.977 36.663 -23.452 1.00 37.88 110 THR A N 1
ATOM 817 C CA . THR A 1 110 ? 12.432 35.611 -22.550 1.00 37.88 110 THR A CA 1
ATOM 818 C C . THR A 1 110 ? 11.794 34.308 -23.001 1.00 37.88 110 THR A C 1
ATOM 820 O O . THR A 1 110 ? 10.571 34.178 -23.029 1.00 37.88 110 THR A O 1
ATOM 823 N N . ALA A 1 111 ? 12.637 33.349 -23.387 1.00 37.50 111 ALA A N 1
ATOM 824 C CA . ALA A 1 111 ? 12.232 31.978 -23.645 1.00 37.50 111 ALA A CA 1
ATOM 825 C C . ALA A 1 111 ? 11.305 31.510 -22.514 1.00 37.50 111 ALA A C 1
ATOM 827 O O . ALA A 1 111 ? 11.682 31.591 -21.346 1.00 37.50 111 ALA A O 1
ATOM 828 N N . HIS A 1 112 ? 10.094 31.074 -22.868 1.00 36.00 112 HIS A N 1
ATOM 829 C CA . HIS A 1 112 ? 9.142 30.477 -21.940 1.00 36.00 112 HIS A CA 1
ATOM 830 C C . HIS A 1 112 ? 9.791 29.248 -21.295 1.00 36.00 112 HIS A C 1
ATOM 832 O O . HIS A 1 112 ? 9.778 28.154 -21.858 1.00 36.00 112 HIS A O 1
ATOM 838 N N . THR A 1 113 ? 10.399 29.432 -20.127 1.00 39.25 113 THR A N 1
ATOM 839 C CA . THR A 1 113 ? 10.759 28.333 -19.245 1.00 39.25 113 THR A CA 1
ATOM 840 C C . THR A 1 113 ? 9.454 27.660 -18.844 1.00 39.25 113 THR A C 1
ATOM 842 O O . THR A 1 113 ? 8.524 28.316 -18.381 1.00 39.25 113 THR A O 1
ATOM 845 N N . ILE A 1 114 ? 9.364 26.349 -19.062 1.00 45.62 114 ILE A N 1
ATOM 846 C CA . ILE A 1 114 ? 8.217 25.484 -18.721 1.00 45.62 114 ILE A CA 1
ATOM 847 C C . ILE A 1 114 ? 8.168 25.281 -17.183 1.00 45.62 114 ILE A C 1
ATOM 849 O O . ILE A 1 114 ? 7.904 24.193 -16.687 1.00 45.62 114 ILE A O 1
ATOM 853 N N . ASP A 1 115 ? 8.512 26.327 -16.429 1.00 48.69 115 ASP A N 1
ATOM 854 C CA . ASP A 1 115 ? 8.788 26.322 -14.987 1.00 48.69 115 ASP A CA 1
ATOM 855 C C . ASP A 1 115 ? 7.640 26.883 -14.151 1.00 48.69 115 ASP A C 1
ATOM 857 O O . ASP A 1 115 ? 7.597 26.675 -12.931 1.00 48.69 115 ASP A O 1
ATOM 861 N N . ASP A 1 116 ? 6.698 27.565 -14.793 1.00 56.38 116 ASP A N 1
ATOM 862 C CA . ASP A 1 116 ? 5.577 28.151 -14.090 1.00 56.38 116 ASP A CA 1
ATOM 863 C C . ASP A 1 116 ? 4.498 27.082 -13.966 1.00 56.38 116 ASP A C 1
ATOM 865 O O . ASP A 1 116 ? 3.843 26.702 -14.943 1.00 56.38 116 ASP A O 1
ATOM 869 N N . LEU A 1 117 ? 4.314 26.603 -12.729 1.00 62.44 117 LEU A N 1
ATOM 870 C CA . LEU A 1 117 ? 3.002 26.131 -12.298 1.00 62.44 117 LEU A CA 1
ATOM 871 C C . LEU A 1 117 ? 1.984 27.093 -12.899 1.00 62.44 117 LEU A C 1
ATOM 873 O O . LEU A 1 117 ? 2.145 28.314 -12.813 1.00 62.44 117 LEU A O 1
ATOM 877 N N . SER A 1 118 ? 0.965 26.554 -13.555 1.00 69.06 118 SER A N 1
ATOM 878 C CA . SER A 1 118 ? -0.102 27.396 -14.058 1.00 69.06 118 SER A CA 1
ATOM 879 C C . SER A 1 118 ? -0.589 28.281 -12.910 1.00 69.06 118 SER A C 1
ATOM 881 O O . SER A 1 118 ? -0.666 27.847 -11.760 1.00 69.06 118 SER A O 1
ATOM 883 N N . ILE A 1 119 ? -0.938 29.531 -13.209 1.00 68.56 119 ILE A N 1
ATOM 884 C CA . ILE A 1 119 ? -1.474 30.472 -12.211 1.00 68.56 119 ILE A CA 1
ATOM 885 C C . ILE A 1 119 ? -2.616 29.819 -11.400 1.00 68.56 119 ILE A C 1
ATOM 887 O O . ILE A 1 119 ? -2.809 30.116 -10.225 1.00 68.56 119 ILE A O 1
ATOM 891 N N . ALA A 1 120 ? -3.356 28.887 -12.010 1.00 67.19 120 ALA A N 1
ATOM 892 C CA . ALA A 1 120 ? -4.353 28.061 -11.341 1.00 67.19 120 ALA A CA 1
ATOM 893 C C . ALA A 1 120 ? -3.757 27.129 -10.266 1.00 67.19 120 ALA A C 1
ATOM 895 O O . ALA A 1 120 ? -4.252 27.127 -9.143 1.00 67.19 120 ALA A O 1
ATOM 896 N N . GLU A 1 121 ? -2.695 26.379 -10.572 1.00 71.94 121 GLU A N 1
ATOM 897 C CA . GLU A 1 121 ? -2.014 25.497 -9.613 1.00 71.94 121 GLU A CA 1
ATOM 898 C C . GLU A 1 121 ? -1.438 26.277 -8.425 1.00 71.94 121 GLU A C 1
ATOM 900 O O . GLU A 1 121 ? -1.573 25.837 -7.283 1.00 71.94 121 GLU A O 1
ATOM 905 N N . GLU A 1 122 ? -0.849 27.449 -8.673 1.00 72.06 122 GLU A N 1
ATOM 906 C CA . GLU A 1 122 ? -0.310 28.309 -7.615 1.00 72.06 122 GLU A CA 1
ATOM 907 C C . GLU A 1 122 ? -1.427 28.896 -6.734 1.00 72.06 122 GLU A C 1
ATOM 909 O O . GLU A 1 122 ? -1.322 28.912 -5.506 1.00 72.06 122 GLU A O 1
ATOM 914 N N . ASN A 1 123 ? -2.545 29.310 -7.337 1.00 71.00 123 ASN A N 1
ATOM 915 C CA . ASN A 1 123 ? -3.703 29.815 -6.600 1.00 71.00 123 ASN A CA 1
ATOM 916 C C . ASN A 1 123 ? -4.360 28.743 -5.722 1.00 71.00 123 ASN A C 1
ATOM 918 O O . ASN A 1 123 ? -4.718 29.045 -4.583 1.00 71.00 123 ASN A O 1
ATOM 922 N N . VAL A 1 124 ? -4.491 27.504 -6.212 1.00 69.81 124 VAL A N 1
ATOM 923 C CA . VAL A 1 124 ? -5.010 26.381 -5.409 1.00 69.81 124 VAL A CA 1
ATOM 924 C C . VAL A 1 124 ? -4.093 26.117 -4.219 1.00 69.81 124 VAL A C 1
ATOM 926 O O . VAL A 1 124 ? -4.565 25.943 -3.096 1.00 69.81 124 VAL A O 1
ATOM 929 N N . LEU A 1 125 ? -2.777 26.161 -4.429 1.00 69.75 125 LEU A N 1
ATOM 930 C CA . LEU A 1 125 ? -1.830 25.970 -3.339 1.00 69.75 125 LEU A CA 1
ATOM 931 C C . LEU A 1 125 ? -1.948 27.061 -2.273 1.00 69.75 125 LEU A C 1
ATOM 933 O O . LEU A 1 125 ? -2.042 26.752 -1.087 1.00 69.75 125 LEU A O 1
ATOM 937 N N . ASN A 1 126 ? -1.995 28.324 -2.703 1.00 71.56 126 ASN A N 1
ATOM 938 C CA . ASN A 1 126 ? -2.082 29.483 -1.818 1.00 71.56 126 ASN A CA 1
ATOM 939 C C . ASN A 1 126 ? -3.387 29.508 -1.010 1.00 71.56 126 ASN A C 1
ATOM 941 O O . ASN A 1 126 ? -3.378 29.918 0.151 1.00 71.56 126 ASN A O 1
ATOM 945 N N . GLN A 1 127 ? -4.499 29.038 -1.583 1.00 69.31 127 GLN A N 1
ATOM 946 C CA . GLN A 1 127 ? -5.772 28.902 -0.867 1.00 69.31 127 GLN A CA 1
ATOM 947 C C . GLN A 1 127 ? -5.738 27.788 0.192 1.00 69.31 127 GLN A C 1
ATOM 949 O O . GLN A 1 127 ? -6.391 27.909 1.226 1.00 69.31 127 GLN A O 1
ATOM 954 N N . ASN A 1 128 ? -4.925 26.751 -0.022 1.00 63.00 128 ASN A N 1
ATOM 955 C CA . ASN A 1 128 ? -4.853 25.561 0.828 1.00 63.00 128 ASN A CA 1
ATOM 956 C C . ASN A 1 128 ? -3.724 25.582 1.877 1.00 63.00 128 ASN A C 1
ATOM 958 O O . ASN A 1 128 ? -3.562 24.613 2.623 1.00 63.00 128 ASN A O 1
ATOM 962 N N . MET A 1 129 ? -2.944 26.667 1.977 1.00 62.00 129 MET A N 1
ATOM 963 C CA . MET A 1 129 ? -1.857 26.798 2.965 1.00 62.00 129 MET A CA 1
ATOM 964 C C . MET A 1 129 ? -2.332 27.097 4.399 1.00 62.00 129 MET A C 1
ATOM 966 O O . MET A 1 129 ? -1.504 27.286 5.292 1.00 62.00 129 MET A O 1
ATOM 970 N N . SER A 1 130 ? -3.641 27.145 4.664 1.00 70.56 130 SER A N 1
ATOM 971 C CA . SER A 1 130 ? -4.136 27.207 6.043 1.00 70.56 130 SER A CA 1
ATOM 972 C C . SER A 1 130 ? -3.747 25.947 6.823 1.00 70.56 130 SER A C 1
ATOM 974 O O . SER A 1 130 ? -3.666 24.856 6.259 1.00 70.56 130 SER A O 1
ATOM 976 N N . THR A 1 131 ? -3.541 26.081 8.134 1.00 83.25 131 THR A N 1
ATOM 977 C CA . THR A 1 131 ? -3.270 24.946 9.028 1.00 83.25 131 THR A CA 1
ATOM 978 C C . THR A 1 131 ? -4.377 23.899 8.907 1.00 83.25 131 THR A C 1
ATOM 980 O O . THR A 1 131 ? -5.530 24.189 9.226 1.00 83.25 131 THR A O 1
ATOM 983 N N . VAL A 1 132 ? -4.032 22.692 8.454 1.00 90.88 132 VAL A N 1
ATOM 984 C CA . VAL A 1 132 ? -4.986 21.587 8.318 1.00 90.88 132 VAL A CA 1
ATOM 985 C C . VAL A 1 132 ? -5.282 20.992 9.692 1.00 90.88 132 VAL A C 1
ATOM 987 O O . VAL A 1 132 ? -4.370 20.602 10.422 1.00 90.88 132 VAL A O 1
ATOM 990 N N . ASP A 1 133 ? -6.562 20.882 10.041 1.00 93.56 133 ASP A N 1
ATOM 991 C CA . ASP A 1 133 ? -6.989 20.144 11.228 1.00 93.56 133 ASP A CA 1
ATOM 992 C C . ASP A 1 133 ? -7.061 18.637 10.932 1.00 93.56 133 ASP A C 1
ATOM 994 O O . ASP A 1 133 ? -8.089 18.096 10.529 1.00 93.56 133 ASP A O 1
ATOM 998 N N . TYR A 1 134 ? -5.949 17.936 11.156 1.00 93.75 134 TYR A N 1
ATOM 999 C CA . TYR A 1 134 ? -5.843 16.486 10.953 1.00 93.75 134 TYR A CA 1
ATOM 1000 C C . TYR A 1 134 ? -6.763 15.639 11.842 1.00 93.75 134 TYR A C 1
ATOM 1002 O O . TYR A 1 134 ? -6.848 14.425 11.627 1.00 93.75 134 TYR A O 1
ATOM 1010 N N . VAL A 1 135 ? -7.396 16.220 12.867 1.00 92.50 135 VAL A N 1
ATOM 1011 C CA . VAL A 1 135 ? -8.331 15.499 13.742 1.00 92.50 135 VAL A CA 1
ATOM 1012 C C . VAL A 1 135 ? -9.703 15.367 13.082 1.00 92.50 135 VAL A C 1
ATOM 1014 O O . VAL A 1 135 ? -10.367 14.352 13.285 1.00 92.50 135 VAL A O 1
ATOM 1017 N N . SER A 1 136 ? -10.111 16.352 12.279 1.00 91.69 136 SER A N 1
ATOM 1018 C CA . SER A 1 136 ? -11.414 16.370 11.603 1.00 91.69 136 SER A CA 1
ATOM 1019 C C . SER A 1 136 ? -11.402 15.782 10.191 1.00 91.69 136 SER A C 1
ATOM 1021 O O . SER A 1 136 ? -12.472 15.592 9.609 1.00 91.69 136 SER A O 1
ATOM 1023 N N . LEU A 1 137 ? -10.228 15.455 9.638 1.00 92.50 137 LEU A N 1
ATOM 1024 C CA . LEU A 1 137 ? -10.135 14.807 8.329 1.00 92.50 137 LEU A CA 1
ATOM 1025 C C . LEU A 1 137 ? -10.787 13.422 8.342 1.00 92.50 137 LEU A C 1
ATOM 1027 O O . LEU A 1 137 ? -10.496 12.577 9.190 1.00 92.50 137 LEU A O 1
ATOM 1031 N N . SER A 1 138 ? -11.634 13.181 7.344 1.00 92.38 138 SER A N 1
ATOM 1032 C CA . SER A 1 138 ? -12.160 11.845 7.071 1.00 92.38 138 SER A CA 1
ATOM 1033 C C . SER A 1 138 ? -11.091 11.006 6.383 1.00 92.38 138 SER A C 1
ATOM 1035 O O . SER A 1 138 ? -10.370 11.510 5.524 1.00 92.38 138 SER A O 1
ATOM 1037 N N . LYS A 1 139 ? -10.986 9.728 6.743 1.00 94.12 139 LYS A N 1
ATOM 1038 C CA . LYS A 1 139 ? -10.054 8.802 6.095 1.00 94.12 139 LYS A CA 1
ATOM 1039 C C . LYS A 1 139 ? -10.493 8.509 4.666 1.00 94.12 139 LYS A C 1
ATOM 1041 O O . LYS A 1 139 ? -11.683 8.317 4.424 1.00 94.12 139 LYS A O 1
ATOM 1046 N N . LEU A 1 140 ? -9.540 8.398 3.744 1.00 94.69 140 LEU A N 1
ATOM 1047 C CA . LEU A 1 140 ? -9.818 7.826 2.431 1.00 94.69 140 LEU A CA 1
ATOM 1048 C C . LEU A 1 140 ? -9.891 6.300 2.552 1.00 94.69 140 LEU A C 1
ATOM 1050 O O . LEU A 1 140 ? -8.880 5.632 2.759 1.00 94.69 140 LEU A O 1
ATOM 1054 N N . GLU A 1 141 ? -11.102 5.760 2.450 1.00 91.12 141 GLU A N 1
ATOM 1055 C CA . GLU A 1 141 ? -11.392 4.324 2.604 1.00 91.12 141 GLU A CA 1
ATOM 1056 C C . GLU A 1 141 ? -12.013 3.713 1.345 1.00 91.12 141 GLU A C 1
ATOM 1058 O O . GLU A 1 141 ? -12.374 2.538 1.324 1.00 91.12 141 GLU A O 1
ATOM 1063 N N . GLU A 1 142 ? -12.121 4.494 0.277 1.00 91.69 142 GLU A N 1
ATOM 1064 C CA . GLU A 1 142 ? -12.599 4.094 -1.043 1.00 91.69 142 GLU A CA 1
ATOM 1065 C C . GLU A 1 142 ? -11.445 4.024 -2.030 1.00 91.69 142 GLU A C 1
ATOM 1067 O O . GLU A 1 142 ? -10.442 4.718 -1.876 1.00 91.69 142 GLU A O 1
ATOM 1072 N N . ASP A 1 143 ? -11.582 3.167 -3.036 1.00 93.69 143 ASP A N 1
ATOM 1073 C CA . ASP A 1 143 ? -10.624 3.129 -4.133 1.00 93.69 143 ASP A CA 1
ATOM 1074 C C . ASP A 1 143 ? -10.840 4.351 -5.025 1.00 93.69 143 ASP A C 1
ATOM 1076 O O . ASP A 1 143 ? -11.973 4.761 -5.281 1.00 93.69 143 ASP A O 1
ATOM 1080 N N . ILE A 1 144 ? -9.745 4.947 -5.493 1.00 95.06 144 ILE A N 1
ATOM 1081 C CA . ILE A 1 144 ? -9.819 6.076 -6.417 1.00 95.06 144 ILE A CA 1
ATOM 1082 C C . ILE A 1 144 ? -10.138 5.507 -7.807 1.00 95.06 144 ILE A C 1
ATOM 1084 O O . ILE A 1 144 ? -9.369 4.674 -8.299 1.00 95.06 144 ILE A O 1
ATOM 1088 N N . PRO A 1 145 ? -11.230 5.935 -8.467 1.00 94.25 145 PRO A N 1
ATOM 1089 C CA . PRO A 1 145 ? -11.559 5.470 -9.809 1.00 94.25 145 PRO A CA 1
ATOM 1090 C C . PRO A 1 145 ? -10.416 5.728 -10.788 1.00 94.25 145 PRO A C 1
ATOM 1092 O O . PRO A 1 145 ? -9.813 6.801 -10.758 1.00 94.25 145 PRO A O 1
ATOM 1095 N N . GLU A 1 146 ? -10.170 4.788 -11.705 1.00 92.94 146 GLU A N 1
ATOM 1096 C CA . GLU A 1 146 ? -9.078 4.883 -12.683 1.00 92.94 146 GLU A CA 1
ATOM 1097 C C . GLU A 1 146 ? -9.063 6.235 -13.408 1.00 92.94 146 GLU A C 1
ATOM 1099 O O . GLU A 1 146 ? -8.021 6.876 -13.493 1.00 92.94 146 GLU A O 1
ATOM 1104 N N . VAL A 1 147 ? -10.227 6.712 -13.862 1.00 90.56 147 VAL A N 1
ATOM 1105 C CA . VAL A 1 147 ? -10.371 7.979 -14.599 1.00 90.56 147 VAL A CA 1
ATOM 1106 C C . VAL A 1 147 ? -9.929 9.209 -13.805 1.00 90.56 147 VAL A C 1
ATOM 1108 O O . VAL A 1 147 ? -9.452 10.163 -14.413 1.00 90.56 147 VAL A O 1
ATOM 1111 N N . SER A 1 148 ? -10.013 9.164 -12.476 1.00 92.50 148 SER A N 1
ATOM 1112 C CA . SER A 1 148 ? -9.679 10.265 -11.562 1.00 92.50 148 SER A CA 1
ATOM 1113 C C . SER A 1 148 ? -8.421 9.986 -10.738 1.00 92.50 148 SER A C 1
ATOM 1115 O O . SER A 1 148 ? -8.083 10.761 -9.844 1.00 92.50 148 SER A O 1
ATOM 1117 N N . PHE A 1 149 ? -7.722 8.880 -11.008 1.00 94.81 149 PHE A N 1
ATOM 1118 C CA . PHE A 1 149 ? -6.516 8.521 -10.278 1.00 94.81 149 PHE A CA 1
ATOM 1119 C C . PHE A 1 149 ? -5.423 9.569 -10.527 1.00 94.81 149 PHE A C 1
ATOM 1121 O O . PHE A 1 149 ? -5.180 9.895 -11.694 1.00 94.81 149 PHE A O 1
ATOM 1128 N N . PRO A 1 150 ? -4.767 10.113 -9.484 1.00 95.31 150 PRO A N 1
ATOM 1129 C CA . PRO A 1 150 ? -3.786 11.171 -9.662 1.00 95.31 150 PRO A CA 1
ATOM 1130 C C . PRO A 1 150 ? -2.560 10.687 -10.433 1.00 95.31 150 PRO A C 1
ATOM 1132 O O . PRO A 1 150 ? -1.946 9.673 -10.121 1.00 95.31 150 PRO A O 1
ATOM 1135 N N . ASP A 1 151 ? -2.194 11.450 -11.448 1.00 92.75 151 ASP A N 1
ATOM 1136 C CA . ASP A 1 151 ? -0.990 11.252 -12.246 1.00 92.75 151 ASP A CA 1
ATOM 1137 C C . ASP A 1 151 ? 0.183 12.062 -11.682 1.00 92.75 151 ASP A C 1
ATOM 1139 O O . ASP A 1 151 ? 1.344 11.646 -11.743 1.00 92.75 151 ASP A O 1
ATOM 1143 N N . ILE A 1 152 ? -0.139 13.228 -11.119 1.00 93.75 152 ILE A N 1
ATOM 1144 C CA . ILE A 1 152 ? 0.789 14.146 -10.472 1.00 93.75 152 ILE A CA 1
ATOM 1145 C C . ILE A 1 152 ? 0.267 14.451 -9.072 1.00 93.75 152 ILE A C 1
ATOM 1147 O O . ILE A 1 152 ? -0.923 14.706 -8.886 1.00 93.75 152 ILE A O 1
ATOM 1151 N N . VAL A 1 153 ? 1.175 14.476 -8.100 1.00 94.81 153 VAL A N 1
ATOM 1152 C CA . VAL A 1 153 ? 0.889 14.959 -6.748 1.00 94.81 153 VAL A CA 1
ATOM 1153 C C . VAL A 1 153 ? 1.752 16.185 -6.483 1.00 94.81 153 VAL A C 1
ATOM 1155 O O . VAL A 1 153 ? 2.981 16.115 -6.549 1.00 94.81 153 VAL A O 1
ATOM 1158 N N . LEU A 1 154 ? 1.106 17.313 -6.201 1.00 93.88 154 LEU A N 1
ATOM 1159 C CA . LEU A 1 154 ? 1.763 18.533 -5.745 1.00 93.88 154 LEU A CA 1
ATOM 1160 C C . LEU A 1 154 ? 1.789 18.534 -4.219 1.00 93.88 154 LEU A C 1
ATOM 1162 O O . LEU A 1 154 ? 0.748 18.502 -3.566 1.00 93.88 154 LEU A O 1
ATOM 1166 N N . VAL A 1 155 ? 2.985 18.541 -3.645 1.00 94.00 155 VAL A N 1
ATOM 1167 C CA . VAL A 1 155 ? 3.200 18.337 -2.215 1.00 94.00 155 VAL A CA 1
ATOM 1168 C C . VAL A 1 155 ? 3.595 19.649 -1.556 1.00 94.00 155 VAL A C 1
ATOM 1170 O O . VAL A 1 155 ? 4.647 20.214 -1.857 1.00 94.00 155 VAL A O 1
ATOM 1173 N N . ASN A 1 156 ? 2.762 20.115 -0.630 1.00 93.31 156 ASN A N 1
ATOM 1174 C CA . ASN A 1 156 ? 3.097 21.214 0.264 1.00 93.31 156 ASN A CA 1
ATOM 1175 C C . ASN A 1 156 ? 3.861 20.663 1.476 1.00 93.31 156 ASN A C 1
ATOM 1177 O O . ASN A 1 156 ? 3.264 20.037 2.352 1.00 93.31 156 ASN A O 1
ATOM 1181 N N . ASP A 1 157 ? 5.171 20.896 1.509 1.00 92.50 157 ASP A N 1
ATOM 1182 C CA . ASP A 1 157 ? 6.088 20.402 2.540 1.00 92.50 157 ASP A CA 1
ATOM 1183 C C . ASP A 1 157 ? 6.969 21.542 3.095 1.00 92.50 157 ASP A C 1
ATOM 1185 O O . ASP A 1 157 ? 8.167 21.629 2.791 1.00 92.50 157 ASP A O 1
ATOM 1189 N N . PRO A 1 158 ? 6.387 22.473 3.874 1.00 90.25 158 PRO A N 1
ATOM 1190 C CA . PRO A 1 158 ? 7.117 23.642 4.352 1.00 90.25 158 PRO A CA 1
ATOM 1191 C C . PRO A 1 158 ? 8.197 23.281 5.382 1.00 90.25 158 PRO A C 1
ATOM 1193 O O . PRO A 1 158 ? 9.200 23.993 5.486 1.00 90.25 158 PRO A O 1
ATOM 1196 N N . GLU A 1 159 ? 8.031 22.179 6.121 1.00 89.00 159 GLU A N 1
ATOM 1197 C CA . GLU A 1 159 ? 9.002 21.674 7.096 1.00 89.00 159 GLU A CA 1
ATOM 1198 C C . GLU A 1 159 ? 10.096 20.792 6.471 1.00 89.00 159 GLU A C 1
ATOM 1200 O O . GLU A 1 159 ? 11.045 20.429 7.170 1.00 89.00 159 GLU A O 1
ATOM 1205 N N . GLY A 1 160 ? 10.000 20.480 5.174 1.00 89.81 160 GLY A N 1
ATOM 1206 C CA . GLY A 1 160 ? 10.969 19.657 4.458 1.00 89.81 160 GLY A CA 1
ATOM 1207 C C . GLY A 1 160 ? 10.980 18.197 4.914 1.00 89.81 160 GLY A C 1
ATOM 1208 O O . GLY A 1 160 ? 12.036 17.572 4.889 1.00 89.81 160 GLY A O 1
ATOM 1209 N N . ILE A 1 161 ? 9.845 17.642 5.348 1.00 91.00 161 ILE A N 1
ATOM 1210 C CA . ILE A 1 161 ? 9.742 16.255 5.821 1.00 91.00 161 ILE A CA 1
ATOM 1211 C C . ILE A 1 161 ? 10.040 15.223 4.730 1.00 91.00 161 ILE A C 1
ATOM 1213 O O . ILE A 1 161 ? 10.474 14.118 5.039 1.00 91.00 161 ILE A O 1
ATOM 1217 N N . THR A 1 162 ? 9.845 15.574 3.458 1.00 91.56 162 THR A N 1
ATOM 1218 C CA . THR A 1 162 ? 10.222 14.737 2.308 1.00 91.56 162 THR A CA 1
ATOM 1219 C C . THR A 1 162 ? 11.726 14.777 2.034 1.00 91.56 162 THR A C 1
ATOM 1221 O O . THR A 1 162 ? 12.267 13.865 1.403 1.00 91.56 162 THR A O 1
ATOM 1224 N N . LYS A 1 163 ? 12.412 15.812 2.540 1.00 87.12 163 LYS A N 1
ATOM 1225 C CA . LYS A 1 163 ? 13.865 15.984 2.509 1.00 87.12 163 LYS A CA 1
ATOM 1226 C C . LYS A 1 163 ? 14.465 15.429 3.798 1.00 87.12 163 LYS A C 1
ATOM 1228 O O . LYS A 1 163 ? 14.910 16.164 4.672 1.00 87.12 163 LYS A O 1
ATOM 1233 N N . THR A 1 164 ? 14.458 14.110 3.940 1.00 63.91 164 THR A N 1
ATOM 1234 C CA . THR A 1 164 ? 15.032 13.385 5.082 1.00 63.91 164 THR A CA 1
ATOM 1235 C C . THR A 1 164 ? 16.572 13.387 5.080 1.00 63.91 164 THR A C 1
ATOM 1237 O O . THR A 1 164 ? 17.206 12.337 5.163 1.00 63.91 164 THR A O 1
ATOM 1240 N N . GLU A 1 165 ? 17.214 14.558 5.001 1.00 58.94 165 GLU A N 1
ATOM 1241 C CA . GLU A 1 165 ? 18.591 14.675 5.493 1.00 58.94 165 GLU A CA 1
ATOM 1242 C C . GLU A 1 165 ? 18.561 14.589 7.019 1.00 58.94 165 GLU A C 1
ATOM 1244 O O . GLU A 1 165 ? 17.673 15.154 7.659 1.00 58.94 165 GLU A O 1
ATOM 1249 N N . ASP A 1 166 ? 19.503 13.825 7.579 1.00 54.50 166 ASP A N 1
ATOM 1250 C CA . ASP A 1 166 ? 19.586 13.456 8.991 1.00 54.50 166 ASP A CA 1
ATOM 1251 C C . ASP A 1 166 ? 19.011 14.535 9.918 1.00 54.50 166 ASP A C 1
ATOM 1253 O O . ASP A 1 166 ? 19.617 15.591 10.129 1.00 54.50 166 ASP A O 1
ATOM 1257 N N . ILE A 1 167 ? 17.857 14.198 10.509 1.00 51.00 167 ILE A N 1
ATOM 1258 C CA . ILE A 1 167 ? 17.005 14.956 11.449 1.00 51.00 167 ILE A CA 1
ATOM 1259 C C . ILE A 1 167 ? 17.786 15.594 12.627 1.00 51.00 167 ILE A C 1
ATOM 1261 O O . ILE A 1 167 ? 17.232 16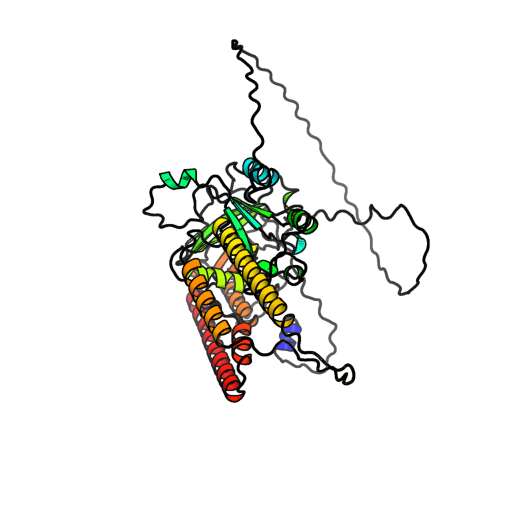.341 13.431 1.00 51.00 167 ILE A O 1
ATOM 1265 N N . TYR A 1 168 ? 19.097 15.370 12.718 1.00 50.78 168 TYR A N 1
ATOM 1266 C CA . TYR A 1 168 ? 19.958 15.821 13.796 1.00 50.78 168 TYR A CA 1
ATOM 1267 C C . TYR A 1 168 ? 20.977 16.918 13.445 1.00 50.78 168 TYR A C 1
ATOM 1269 O O . TYR A 1 168 ? 21.446 17.555 14.390 1.00 50.78 168 TYR A O 1
ATOM 1277 N N . HIS A 1 169 ? 21.333 17.202 12.176 1.00 47.53 169 HIS A N 1
ATOM 1278 C CA . HIS A 1 169 ? 22.564 17.993 11.941 1.00 47.53 169 HIS A CA 1
ATOM 1279 C C . HIS A 1 169 ? 22.576 19.153 10.937 1.00 47.53 169 HIS A C 1
ATOM 1281 O O . HIS A 1 169 ? 23.464 20.001 11.081 1.00 47.53 169 HIS A O 1
ATOM 1287 N N . LEU A 1 170 ? 21.620 19.316 10.017 1.00 50.78 170 LEU A N 1
ATOM 1288 C CA . LEU A 1 170 ? 21.577 20.551 9.218 1.00 50.78 170 LEU A CA 1
ATOM 1289 C C . LEU A 1 170 ? 20.696 21.619 9.873 1.00 50.78 170 LEU A C 1
ATOM 1291 O O . LEU A 1 170 ? 19.523 21.424 10.183 1.00 50.78 170 LEU A O 1
ATOM 1295 N N . LYS A 1 171 ? 21.302 22.786 10.115 1.00 50.84 171 LYS A N 1
ATOM 1296 C CA . LYS A 1 171 ? 20.651 23.975 10.670 1.00 50.84 171 LYS A CA 1
ATOM 1297 C C . LYS A 1 171 ? 19.408 24.316 9.834 1.00 50.84 171 LYS A C 1
ATOM 1299 O O . LYS A 1 171 ? 19.543 24.767 8.702 1.00 50.84 171 LYS A O 1
ATOM 1304 N N . ARG A 1 172 ? 18.219 24.190 10.441 1.00 53.81 172 ARG A N 1
ATOM 1305 C CA . ARG A 1 172 ? 16.878 24.550 9.912 1.00 53.81 172 ARG A CA 1
ATOM 1306 C C . ARG A 1 172 ? 16.792 25.857 9.101 1.00 53.81 172 ARG A C 1
ATOM 1308 O O . ARG A 1 172 ? 15.860 26.020 8.326 1.00 53.81 172 ARG A O 1
ATOM 1315 N N . GLN A 1 173 ? 17.717 26.796 9.299 1.00 52.75 173 GLN A N 1
ATOM 1316 C CA . GLN A 1 173 ? 17.625 28.156 8.767 1.00 52.75 173 GLN A CA 1
ATOM 1317 C C . GLN A 1 173 ? 17.817 28.271 7.248 1.00 52.75 173 GLN A C 1
ATOM 1319 O O . GLN A 1 173 ? 17.215 29.157 6.660 1.00 52.75 173 GLN A O 1
ATOM 1324 N N . THR A 1 174 ? 18.596 27.404 6.591 1.00 52.34 174 THR A N 1
ATOM 1325 C CA . THR A 1 174 ? 18.844 27.543 5.136 1.00 52.34 174 THR A CA 1
ATOM 1326 C C . THR A 1 174 ? 17.772 26.856 4.276 1.00 52.34 174 THR A C 1
ATOM 1328 O O . THR A 1 174 ? 17.606 27.197 3.111 1.00 52.34 174 THR A O 1
ATOM 1331 N N . ILE A 1 175 ? 16.998 25.925 4.846 1.00 55.56 175 ILE A N 1
ATOM 1332 C CA . ILE A 1 175 ? 15.972 25.157 4.115 1.00 55.56 175 ILE A CA 1
ATOM 1333 C C . ILE A 1 175 ? 14.650 25.939 3.995 1.00 55.56 175 ILE A C 1
ATOM 1335 O O . ILE A 1 175 ? 13.959 25.804 2.989 1.00 55.56 175 ILE A O 1
ATOM 1339 N N . GLN A 1 176 ? 14.333 26.816 4.958 1.00 55.41 176 GLN A N 1
ATOM 1340 C CA . GLN A 1 176 ? 13.068 27.571 4.992 1.00 55.41 176 GLN A CA 1
ATOM 1341 C C . GLN A 1 176 ? 12.833 28.495 3.785 1.00 55.41 176 GLN A C 1
ATOM 1343 O O . GLN A 1 176 ? 11.684 28.789 3.464 1.00 55.41 176 GLN A O 1
ATOM 1348 N N . GLU A 1 177 ? 13.882 28.964 3.106 1.00 58.50 177 GLU A N 1
ATOM 1349 C CA . GLU A 1 177 ? 13.720 29.844 1.938 1.00 58.50 177 GLU A CA 1
ATOM 1350 C C . GLU A 1 177 ? 13.454 29.067 0.637 1.00 58.50 177 GLU A C 1
ATOM 1352 O O . GLU A 1 177 ? 12.854 29.618 -0.284 1.00 58.50 177 GLU A O 1
ATOM 1357 N N . GLN A 1 178 ? 13.820 27.779 0.570 1.00 56.88 178 GLN A N 1
ATOM 1358 C CA . GLN A 1 178 ? 13.623 26.933 -0.616 1.00 56.88 178 GLN A CA 1
ATOM 1359 C C . GLN A 1 178 ? 12.298 26.152 -0.621 1.00 56.88 178 GLN A C 1
ATOM 1361 O O . GLN A 1 178 ? 11.945 25.587 -1.652 1.00 56.88 178 GLN A O 1
ATOM 1366 N N . THR A 1 179 ? 11.554 26.089 0.489 1.00 61.50 179 THR A N 1
ATOM 1367 C CA . THR A 1 179 ? 10.335 25.256 0.606 1.00 61.50 179 THR A CA 1
ATOM 1368 C C . THR A 1 179 ? 9.026 25.985 0.293 1.00 61.50 179 THR A C 1
ATOM 1370 O O . THR A 1 179 ? 7.954 25.450 0.556 1.00 61.50 179 THR A O 1
ATOM 1373 N N . LYS A 1 180 ? 9.069 27.190 -0.297 1.00 71.94 180 LYS A N 1
ATOM 1374 C CA . LYS A 1 180 ? 7.835 27.894 -0.702 1.00 71.94 180 LYS A CA 1
ATOM 1375 C C . LYS A 1 180 ? 7.163 27.284 -1.934 1.00 71.94 180 LYS A C 1
ATOM 1377 O O . LYS A 1 180 ? 5.945 27.368 -2.042 1.00 71.94 180 LYS A O 1
ATOM 1382 N N . LYS A 1 181 ? 7.931 26.693 -2.860 1.00 84.44 181 LYS A N 1
ATOM 1383 C CA . LYS A 1 181 ? 7.370 26.025 -4.046 1.00 84.44 181 LYS A CA 1
ATOM 1384 C C . LYS A 1 181 ? 6.957 24.595 -3.659 1.00 84.44 181 LYS A C 1
ATOM 1386 O O . LYS A 1 181 ? 7.754 23.905 -3.017 1.00 84.44 181 LYS A O 1
ATOM 1391 N N . PRO A 1 182 ? 5.752 24.139 -4.039 1.00 89.75 182 PRO A N 1
ATOM 1392 C CA . PRO A 1 182 ? 5.341 22.758 -3.830 1.00 89.75 182 PRO A CA 1
ATOM 1393 C C . PRO A 1 182 ? 6.270 21.814 -4.586 1.00 89.75 182 PRO A C 1
ATOM 1395 O O . PRO A 1 182 ? 6.735 22.117 -5.686 1.00 89.75 182 PRO A O 1
ATOM 1398 N N . LEU A 1 183 ? 6.511 20.647 -4.003 1.00 91.00 183 LEU A N 1
ATOM 1399 C CA . LEU A 1 183 ? 7.277 19.594 -4.651 1.00 91.00 183 LEU A CA 1
ATOM 1400 C C . LEU A 1 183 ? 6.369 18.813 -5.594 1.00 91.00 183 LEU A C 1
ATOM 1402 O O . LEU A 1 183 ? 5.260 18.429 -5.231 1.00 91.00 183 LEU A O 1
ATOM 1406 N N . ARG A 1 184 ? 6.851 18.547 -6.803 1.00 91.44 184 ARG A N 1
ATOM 1407 C CA . ARG A 1 184 ? 6.115 17.779 -7.800 1.00 91.44 184 ARG A CA 1
ATOM 1408 C C . ARG A 1 184 ? 6.514 16.313 -7.734 1.00 91.44 184 ARG A C 1
ATOM 1410 O O . ARG A 1 184 ? 7.697 15.990 -7.772 1.00 91.44 184 ARG A O 1
ATOM 1417 N N . TYR A 1 185 ? 5.524 15.432 -7.696 1.00 93.56 185 TYR A N 1
ATOM 1418 C CA . TYR A 1 185 ? 5.717 13.989 -7.759 1.00 93.56 185 TYR A CA 1
ATOM 1419 C C . TYR A 1 185 ? 4.931 13.394 -8.921 1.00 93.56 185 TYR A C 1
ATOM 1421 O O . TYR A 1 185 ? 3.814 13.829 -9.201 1.00 93.56 185 TYR A O 1
ATOM 1429 N N . LYS A 1 186 ? 5.504 12.390 -9.586 1.00 92.62 186 LYS A N 1
ATOM 1430 C CA . LYS A 1 186 ? 4.880 11.659 -10.695 1.00 92.62 186 LYS A CA 1
ATOM 1431 C C . LYS A 1 186 ? 4.520 10.248 -10.256 1.00 92.62 186 LYS A C 1
ATOM 1433 O O . LYS A 1 186 ? 5.326 9.574 -9.614 1.00 92.62 186 LYS A O 1
ATOM 1438 N N . ARG A 1 187 ? 3.316 9.801 -10.615 1.00 95.31 187 ARG A N 1
ATOM 1439 C CA . ARG A 1 187 ? 2.857 8.430 -10.378 1.00 95.31 187 ARG A CA 1
ATOM 1440 C C . ARG A 1 187 ? 3.719 7.435 -11.154 1.00 95.31 187 ARG A C 1
ATOM 1442 O O . ARG A 1 187 ? 3.921 7.583 -12.357 1.00 95.31 187 ARG A O 1
ATOM 1449 N N . VAL A 1 188 ? 4.166 6.392 -10.463 1.00 94.31 188 VAL A N 1
ATOM 1450 C CA . VAL A 1 188 ? 4.788 5.199 -11.061 1.00 94.31 188 VAL A CA 1
ATOM 1451 C C . VAL A 1 188 ? 3.838 4.003 -10.971 1.00 94.31 188 VAL A C 1
ATOM 1453 O O . VAL A 1 188 ? 3.709 3.259 -11.946 1.00 94.31 188 VAL A O 1
ATOM 1456 N N . TRP A 1 189 ? 3.133 3.863 -9.839 1.00 96.12 189 TRP A N 1
ATOM 1457 C CA . TRP A 1 189 ? 2.088 2.856 -9.615 1.00 96.12 189 TRP A CA 1
ATOM 1458 C C . TRP A 1 189 ? 0.830 3.460 -8.977 1.00 96.12 189 TRP A C 1
ATOM 1460 O O . TRP A 1 189 ? 0.953 4.450 -8.253 1.00 96.12 189 TRP A O 1
ATOM 1470 N N . PRO A 1 190 ? -0.357 2.853 -9.173 1.00 97.00 190 PRO A N 1
ATOM 1471 C CA . PRO A 1 190 ? -0.619 1.652 -9.971 1.00 97.00 190 PRO A CA 1
ATOM 1472 C C . PRO A 1 190 ? -0.415 1.880 -11.470 1.00 97.00 190 PRO A C 1
ATOM 1474 O O . PRO A 1 190 ? -0.385 3.029 -11.892 1.00 97.00 190 PRO A O 1
ATOM 1477 N N . LYS A 1 191 ? -0.249 0.815 -12.261 1.00 93.00 191 LYS A N 1
ATOM 1478 C CA . LYS A 1 191 ? -0.306 0.901 -13.732 1.00 93.00 191 LYS A CA 1
ATOM 1479 C C . LYS A 1 191 ? -1.763 0.759 -14.161 1.00 93.00 191 LYS A C 1
ATOM 1481 O O . LYS A 1 191 ? -2.398 -0.244 -13.849 1.00 93.00 191 LYS A O 1
ATOM 1486 N N . LEU A 1 192 ? -2.289 1.776 -14.826 1.00 93.19 192 LEU A N 1
ATOM 1487 C CA . LEU A 1 192 ? -3.690 1.871 -15.227 1.00 93.19 192 LEU A CA 1
ATOM 1488 C C . LEU A 1 192 ? -3.857 1.408 -16.679 1.00 93.19 192 LEU A C 1
ATOM 1490 O O . LEU A 1 192 ? -2.904 1.457 -17.457 1.00 93.19 192 LEU A O 1
ATOM 1494 N N . ALA A 1 193 ? -5.058 0.984 -17.078 1.00 91.25 193 ALA A N 1
ATOM 1495 C CA . ALA A 1 193 ? -5.319 0.575 -18.458 1.00 91.25 193 ALA A CA 1
ATOM 1496 C C . ALA A 1 193 ? -5.059 1.737 -19.428 1.00 91.25 193 ALA A C 1
ATOM 1498 O O . ALA A 1 193 ? -4.415 1.544 -20.460 1.00 91.25 193 ALA A O 1
ATOM 1499 N N . ARG A 1 194 ? -5.433 2.965 -19.041 1.00 89.38 194 ARG A N 1
ATOM 1500 C CA . ARG A 1 194 ? -5.122 4.181 -19.816 1.00 89.38 194 ARG A CA 1
ATOM 1501 C C . ARG A 1 194 ? -3.626 4.444 -20.007 1.00 89.38 194 ARG A C 1
ATOM 1503 O O . ARG A 1 194 ? -3.261 5.177 -20.923 1.00 89.38 194 ARG A O 1
ATOM 1510 N N . ASP A 1 195 ? -2.769 3.878 -19.156 1.00 85.81 195 ASP A N 1
ATOM 1511 C CA . ASP A 1 195 ? -1.328 4.026 -19.332 1.00 85.81 195 ASP A CA 1
ATOM 1512 C C . ASP A 1 195 ? -0.879 3.230 -20.555 1.00 85.81 195 ASP A C 1
ATOM 1514 O O . ASP A 1 195 ? -0.041 3.715 -21.285 1.00 85.81 195 ASP A O 1
ATOM 1518 N N . SER A 1 196 ? -1.460 2.056 -20.835 1.00 82.06 196 SER A N 1
ATOM 1519 C CA . SER A 1 196 ? -1.028 1.172 -21.933 1.00 82.06 196 SER A CA 1
ATOM 1520 C C . SER A 1 196 ? -1.294 1.699 -23.350 1.00 82.06 196 SER A C 1
ATOM 1522 O O . SER A 1 196 ? -0.665 1.230 -24.299 1.00 82.06 196 SER A O 1
ATOM 1524 N N . GLU A 1 197 ? -2.172 2.690 -23.503 1.00 75.88 197 GLU A N 1
ATOM 1525 C CA . GLU A 1 197 ? -2.510 3.277 -24.799 1.00 75.88 197 GLU A CA 1
ATOM 1526 C C . GLU A 1 197 ? -1.338 4.128 -25.332 1.00 75.88 197 GLU A C 1
ATOM 1528 O O . GLU A 1 197 ? -0.962 5.115 -24.696 1.00 75.88 197 GLU A O 1
ATOM 1533 N N . PRO A 1 198 ? -0.756 3.816 -26.508 1.00 63.06 198 PRO A N 1
ATOM 1534 C CA . PRO A 1 198 ? 0.435 4.499 -27.029 1.00 63.06 198 PRO A CA 1
ATOM 1535 C C . PRO A 1 198 ? 0.232 5.997 -27.312 1.00 63.06 198 PRO A C 1
ATOM 1537 O O . PRO A 1 198 ? 1.204 6.714 -27.537 1.00 63.06 198 PRO A O 1
ATOM 1540 N N . SER A 1 199 ? -1.012 6.481 -27.299 1.00 53.94 199 SER A N 1
ATOM 1541 C CA . SER A 1 199 ? -1.355 7.895 -27.451 1.00 53.94 199 SER A CA 1
ATOM 1542 C C . SER A 1 199 ? -1.369 8.690 -26.145 1.00 53.94 199 SER A C 1
ATOM 1544 O O . SER A 1 199 ? -1.551 9.905 -26.195 1.00 53.94 199 SER A O 1
ATOM 1546 N N . THR A 1 200 ? -1.237 8.059 -24.974 1.00 52.72 200 THR A N 1
ATOM 1547 C CA . THR A 1 200 ? -1.175 8.810 -23.718 1.00 52.72 200 THR A CA 1
ATOM 1548 C C . THR A 1 200 ? 0.275 9.198 -23.435 1.00 52.72 200 THR A C 1
ATOM 1550 O O . THR A 1 200 ? 1.171 8.361 -23.340 1.00 52.72 200 THR A O 1
ATOM 1553 N N . LEU A 1 201 ? 0.510 10.504 -23.266 1.00 52.66 201 LEU A N 1
ATOM 1554 C CA . LEU A 1 201 ? 1.796 11.147 -22.928 1.00 52.66 201 LEU A CA 1
ATOM 1555 C C . LEU A 1 201 ? 2.499 10.581 -21.671 1.00 52.66 201 LEU A C 1
ATOM 1557 O O . LEU A 1 201 ? 3.515 11.113 -21.237 1.00 52.66 201 LEU A O 1
ATOM 1561 N N . PHE A 1 202 ? 1.930 9.570 -21.015 1.00 50.47 202 PHE A N 1
ATOM 1562 C CA . PHE A 1 202 ? 2.472 8.956 -19.811 1.00 50.47 202 PHE A CA 1
ATOM 1563 C C . PHE A 1 202 ? 3.461 7.827 -20.109 1.00 50.47 202 PHE A C 1
ATOM 1565 O O . PHE A 1 202 ? 4.440 7.671 -19.375 1.00 50.47 202 PHE A O 1
ATOM 1572 N N . ASN A 1 203 ? 3.241 7.071 -21.189 1.00 44.44 203 ASN A N 1
ATOM 1573 C CA . ASN A 1 203 ? 4.075 5.918 -21.528 1.00 44.44 203 ASN A CA 1
ATOM 1574 C C . ASN A 1 203 ? 5.401 6.287 -22.194 1.00 44.44 203 ASN A C 1
ATOM 1576 O O . ASN A 1 203 ? 6.332 5.481 -22.175 1.00 44.44 203 ASN A O 1
ATOM 1580 N N . SER A 1 204 ? 5.514 7.504 -22.728 1.00 49.41 204 SER A N 1
ATOM 1581 C CA . SER A 1 204 ? 6.751 7.981 -23.345 1.00 49.41 204 SER A CA 1
ATOM 1582 C C . SER A 1 204 ? 7.912 8.128 -22.373 1.00 49.41 204 SER A C 1
ATOM 1584 O O . SER A 1 204 ? 9.062 7.983 -22.769 1.00 49.41 204 SER A O 1
ATOM 1586 N N . ASP A 1 205 ? 7.613 8.367 -21.100 1.00 50.12 205 ASP A N 1
ATOM 1587 C CA . ASP A 1 205 ? 8.610 8.871 -20.159 1.00 50.12 205 ASP A CA 1
ATOM 1588 C C . ASP A 1 205 ? 9.130 7.814 -19.174 1.00 50.12 205 ASP A C 1
ATOM 1590 O O . ASP A 1 205 ? 10.086 8.085 -18.456 1.00 50.12 205 ASP A O 1
ATOM 1594 N N . ILE A 1 206 ? 8.475 6.650 -19.043 1.00 47.22 206 ILE A N 1
ATOM 1595 C CA . ILE A 1 206 ? 8.765 5.708 -17.938 1.00 47.22 206 ILE A CA 1
ATOM 1596 C C . ILE A 1 206 ? 9.466 4.420 -18.403 1.00 47.22 206 ILE A C 1
ATOM 1598 O O . ILE A 1 206 ? 10.199 3.825 -17.616 1.00 47.22 206 ILE A O 1
ATOM 1602 N N . HIS A 1 207 ? 9.288 3.980 -19.655 1.00 38.75 207 HIS A N 1
ATOM 1603 C CA . HIS A 1 207 ? 9.832 2.691 -20.128 1.00 38.75 207 HIS A CA 1
ATOM 1604 C C . HIS A 1 207 ? 10.654 2.753 -21.417 1.00 38.75 207 HIS A C 1
ATOM 1606 O O . HIS A 1 207 ? 11.022 1.714 -21.956 1.00 38.75 207 HIS A O 1
ATOM 1612 N N . SER A 1 208 ? 10.978 3.945 -21.906 1.00 37.31 208 SER A N 1
ATOM 1613 C CA . SER A 1 208 ? 11.694 4.093 -23.165 1.00 37.31 208 SER A CA 1
ATOM 1614 C C . SER A 1 208 ? 13.069 4.703 -22.934 1.00 37.31 208 SER A C 1
ATOM 1616 O O . SER A 1 208 ? 13.209 5.913 -22.813 1.00 37.31 208 SER A O 1
ATOM 1618 N N . SER A 1 209 ? 14.096 3.861 -22.921 1.00 39.19 209 SER A N 1
ATOM 1619 C CA . SER A 1 209 ? 15.489 4.278 -23.089 1.00 39.19 209 SER A CA 1
ATOM 1620 C C . SER A 1 209 ? 15.838 4.626 -24.550 1.00 39.19 209 SER A C 1
ATOM 1622 O O . SER A 1 209 ? 17.003 4.848 -24.844 1.00 39.19 209 SER A O 1
ATOM 1624 N N . SER A 1 210 ? 14.885 4.665 -25.499 1.00 34.25 210 SER A N 1
ATOM 1625 C CA . SER A 1 210 ? 15.248 4.759 -26.932 1.00 34.25 210 SER A CA 1
ATOM 1626 C C . SER A 1 210 ? 14.245 5.437 -27.878 1.00 34.25 210 SER A C 1
ATOM 1628 O O . SER A 1 210 ? 14.509 5.574 -29.075 1.00 34.25 210 SER A O 1
ATOM 1630 N N . VAL A 1 211 ? 13.095 5.892 -27.421 1.00 38.25 211 VAL A N 1
ATOM 1631 C CA . VAL A 1 211 ? 12.086 6.503 -28.294 1.00 38.25 211 VAL A CA 1
ATOM 1632 C C . VAL A 1 211 ? 11.545 7.695 -27.546 1.00 38.25 211 VAL A C 1
ATOM 1634 O O . VAL A 1 211 ? 11.016 7.460 -26.479 1.00 38.25 211 VAL A O 1
ATOM 1637 N N . PHE A 1 212 ? 11.743 8.920 -28.040 1.00 36.91 212 PHE A N 1
ATOM 1638 C CA . PHE A 1 212 ? 10.801 10.056 -28.032 1.00 36.91 212 PHE A CA 1
ATOM 1639 C C . PHE A 1 212 ? 11.553 11.373 -28.246 1.00 36.91 212 PHE A C 1
ATOM 1641 O O . PHE A 1 212 ? 12.365 11.735 -27.419 1.00 36.91 212 PHE A O 1
ATOM 1648 N N . HIS A 1 213 ? 11.213 12.119 -29.308 1.00 40.72 213 HIS A N 1
ATOM 1649 C CA . HIS A 1 213 ? 11.152 13.591 -29.301 1.00 40.72 213 HIS A CA 1
ATOM 1650 C C . HIS A 1 213 ? 10.259 14.078 -30.437 1.00 40.72 213 HIS A C 1
ATOM 1652 O O . HIS A 1 213 ? 10.689 14.258 -31.583 1.00 40.72 213 HIS A O 1
ATOM 1658 N N . GLN A 1 214 ? 9.017 14.371 -30.089 1.00 35.91 214 GLN A N 1
ATOM 1659 C CA . GLN A 1 214 ? 8.298 15.462 -30.722 1.00 35.91 214 GLN A CA 1
ATOM 1660 C C . GLN A 1 214 ? 7.972 16.460 -29.614 1.00 35.91 214 GLN A C 1
ATOM 1662 O O . GLN A 1 214 ? 7.598 16.075 -28.510 1.00 35.91 214 GLN A O 1
ATOM 1667 N N . THR A 1 215 ? 8.208 17.742 -29.880 1.00 40.09 215 THR A N 1
ATOM 1668 C CA . THR A 1 215 ? 7.665 18.831 -29.063 1.00 40.09 215 THR A CA 1
ATOM 1669 C C . THR A 1 215 ? 6.156 18.638 -28.938 1.00 40.09 215 THR A C 1
ATOM 1671 O O . THR A 1 215 ? 5.535 18.434 -29.986 1.00 40.09 215 THR A O 1
ATOM 1674 N N . PRO A 1 216 ? 5.580 18.742 -27.725 1.00 46.25 216 PRO A N 1
ATOM 1675 C CA . PRO A 1 216 ? 4.152 18.580 -27.527 1.00 46.25 216 PRO A CA 1
ATOM 1676 C C . PRO A 1 216 ? 3.373 19.476 -28.491 1.00 46.25 216 PRO A C 1
ATOM 1678 O O . PRO A 1 216 ? 3.570 20.693 -28.537 1.00 46.25 216 PRO A O 1
ATOM 1681 N N . THR A 1 217 ? 2.514 18.872 -29.294 1.00 58.50 217 THR A N 1
ATOM 1682 C CA . THR A 1 217 ? 1.525 19.556 -30.114 1.00 58.50 217 THR A CA 1
ATOM 1683 C C . THR A 1 217 ? 0.599 20.392 -29.227 1.00 58.50 217 THR A C 1
ATOM 1685 O O . THR A 1 217 ? 0.428 20.147 -28.032 1.00 58.50 217 THR A O 1
ATOM 1688 N N . THR A 1 218 ? -0.046 21.406 -29.801 1.00 58.56 218 THR A N 1
ATOM 1689 C CA . THR A 1 218 ? -1.017 22.240 -29.072 1.00 58.56 218 THR A CA 1
ATOM 1690 C C . THR A 1 218 ? -2.166 21.415 -28.476 1.00 58.56 218 THR A C 1
ATOM 1692 O O . THR A 1 218 ? -2.727 21.796 -27.449 1.00 58.56 218 THR A O 1
ATOM 1695 N N . ASP A 1 219 ? -2.488 20.272 -29.082 1.00 58.16 219 ASP A N 1
ATOM 1696 C CA . ASP A 1 219 ? -3.486 19.337 -28.571 1.00 58.16 219 ASP A CA 1
ATOM 1697 C C . ASP A 1 219 ? -2.945 18.497 -27.407 1.00 58.16 219 ASP A C 1
ATOM 1699 O O . ASP A 1 219 ? -3.670 18.292 -26.440 1.00 58.16 219 ASP A O 1
ATOM 1703 N N . GLU A 1 220 ? -1.663 18.120 -27.410 1.00 58.50 220 GLU A N 1
ATOM 1704 C CA . GLU A 1 220 ? -0.990 17.504 -26.254 1.00 58.50 220 GLU A CA 1
ATOM 1705 C C . GLU A 1 220 ? -0.893 18.468 -25.061 1.00 58.50 220 GLU A C 1
ATOM 1707 O O . GLU A 1 220 ? -1.065 18.047 -23.921 1.00 58.50 220 GLU A O 1
ATOM 1712 N N . ILE A 1 221 ? -0.721 19.773 -25.305 1.00 58.47 221 ILE A N 1
ATOM 1713 C CA . ILE A 1 221 ? -0.764 20.818 -24.262 1.00 58.47 221 ILE A CA 1
ATOM 1714 C C . ILE A 1 221 ? -2.185 20.971 -23.687 1.00 58.47 221 ILE A C 1
ATOM 1716 O O . ILE A 1 221 ? -2.362 21.112 -22.477 1.00 58.47 221 ILE A O 1
ATOM 1720 N N . LYS A 1 222 ? -3.224 20.887 -24.528 1.00 60.78 222 LYS A N 1
ATOM 1721 C CA . LYS A 1 222 ? -4.627 20.856 -24.068 1.00 60.78 222 LYS A CA 1
ATOM 1722 C C . LYS A 1 222 ? -4.997 19.537 -23.385 1.00 60.78 222 LYS A C 1
ATOM 1724 O O . LYS A 1 222 ? -5.828 19.524 -22.490 1.00 60.78 222 LYS A O 1
ATOM 1729 N N . GLN A 1 223 ? -4.382 18.419 -23.754 1.00 60.34 223 GLN A N 1
ATOM 1730 C CA . GLN A 1 223 ? -4.519 17.165 -23.008 1.00 60.34 223 GLN A CA 1
ATOM 1731 C C . GLN A 1 223 ? -3.740 17.213 -21.688 1.00 60.34 223 GLN A C 1
ATOM 1733 O O . GLN A 1 223 ? -4.151 16.603 -20.705 1.00 60.34 223 GLN A O 1
ATOM 1738 N N . GLN A 1 224 ? -2.675 18.011 -21.613 1.00 56.78 224 GLN A N 1
ATOM 1739 C CA . GLN A 1 224 ? -1.960 18.317 -20.375 1.00 56.78 224 GLN A CA 1
ATOM 1740 C C . GLN A 1 224 ? -2.842 19.031 -19.342 1.00 56.78 224 GLN A C 1
ATOM 1742 O O . GLN A 1 224 ? -2.640 18.808 -18.149 1.00 56.78 224 GLN A O 1
ATOM 1747 N N . SER A 1 225 ? -3.854 19.806 -19.763 1.00 56.81 225 SER A N 1
ATOM 1748 C CA . SER A 1 225 ? -4.850 20.376 -18.840 1.00 56.81 225 SER A CA 1
ATOM 1749 C C . SER A 1 225 ? -5.855 19.354 -18.291 1.00 56.81 225 SER A C 1
ATOM 1751 O O . SER A 1 225 ? -6.606 19.694 -17.386 1.00 56.81 225 SER A O 1
ATOM 1753 N N . ASN A 1 226 ? -5.849 18.107 -18.785 1.00 64.75 226 ASN A N 1
ATOM 1754 C CA . ASN A 1 226 ? -6.619 16.986 -18.227 1.00 64.75 226 ASN A CA 1
ATOM 1755 C C . ASN A 1 226 ? -5.792 16.109 -17.273 1.00 64.75 226 ASN A C 1
ATOM 1757 O O . ASN A 1 226 ? -6.204 14.995 -16.950 1.00 64.75 226 ASN A O 1
ATOM 1761 N N . ARG A 1 227 ? -4.605 16.550 -16.839 1.00 75.56 227 ARG A N 1
ATOM 1762 C CA . ARG A 1 227 ? -3.838 15.778 -15.857 1.00 75.56 227 ARG A CA 1
ATOM 1763 C C . ARG A 1 227 ? -4.601 15.731 -14.541 1.00 75.56 227 ARG A C 1
ATOM 1765 O O . ARG A 1 227 ? -4.971 16.765 -13.990 1.00 75.56 227 ARG A O 1
ATOM 1772 N N . ASN A 1 228 ? -4.775 14.522 -14.022 1.00 90.69 228 ASN A N 1
ATOM 1773 C CA . ASN A 1 228 ? -5.330 14.312 -12.697 1.00 90.69 228 ASN A CA 1
ATOM 1774 C C . ASN A 1 228 ? -4.285 14.744 -11.667 1.00 90.69 228 ASN A C 1
ATOM 1776 O O . ASN A 1 228 ? -3.369 13.989 -11.337 1.00 90.69 228 ASN A O 1
ATOM 1780 N N . ILE A 1 229 ? -4.377 15.994 -11.223 1.00 92.25 229 ILE A N 1
ATOM 1781 C CA . ILE A 1 229 ? -3.474 16.571 -10.230 1.00 92.25 229 ILE A CA 1
ATOM 1782 C C . ILE A 1 229 ? -4.149 16.479 -8.867 1.00 92.25 229 ILE A C 1
ATOM 1784 O O . ILE A 1 229 ? -5.236 17.019 -8.669 1.00 92.25 229 ILE A O 1
ATOM 1788 N N . ALA A 1 230 ? -3.493 15.798 -7.933 1.00 94.56 230 ALA A N 1
ATOM 1789 C CA . ALA A 1 230 ? -3.853 15.829 -6.522 1.00 94.56 230 ALA A CA 1
ATOM 1790 C C . ALA A 1 230 ? -2.903 16.744 -5.746 1.00 94.56 230 ALA A C 1
ATOM 1792 O O . ALA A 1 230 ? -1.756 16.969 -6.145 1.00 94.56 230 ALA A O 1
ATOM 1793 N N . TYR A 1 231 ? -3.371 17.228 -4.600 1.00 94.62 231 TYR A N 1
ATOM 1794 C CA . TYR A 1 231 ? -2.577 18.049 -3.693 1.00 94.62 231 TYR A CA 1
ATOM 1795 C C . TYR A 1 231 ? -2.403 17.316 -2.374 1.00 94.62 231 TYR A C 1
ATOM 1797 O O . TYR A 1 231 ? -3.378 16.895 -1.761 1.00 94.62 231 TYR A O 1
ATOM 1805 N N . LEU A 1 232 ? -1.163 17.167 -1.924 1.00 95.81 232 LEU A N 1
ATOM 1806 C CA . LEU A 1 232 ? -0.846 16.546 -0.647 1.00 95.81 232 LEU A CA 1
ATOM 1807 C C . LEU A 1 232 ? -0.255 17.599 0.284 1.00 95.81 232 LEU A C 1
ATOM 1809 O O . LEU A 1 232 ? 0.846 18.096 0.057 1.00 95.81 232 LEU A O 1
ATOM 1813 N N . ASN A 1 233 ? -0.975 17.934 1.347 1.00 95.19 233 ASN A N 1
ATOM 1814 C CA . ASN A 1 233 ? -0.468 18.820 2.380 1.00 95.19 233 ASN A CA 1
ATOM 1815 C C . ASN A 1 233 ? 0.177 17.991 3.496 1.00 95.19 233 ASN A C 1
ATOM 1817 O O . ASN A 1 233 ? -0.457 17.107 4.075 1.00 95.19 233 ASN A O 1
ATOM 1821 N N . LEU A 1 234 ? 1.454 18.276 3.752 1.00 94.94 234 LEU A N 1
ATOM 1822 C CA . LEU A 1 234 ? 2.264 17.673 4.805 1.00 94.94 234 LEU A CA 1
ATOM 1823 C C . LEU A 1 234 ? 2.638 18.677 5.904 1.00 94.94 234 LEU A C 1
ATOM 1825 O O . LEU A 1 234 ? 3.319 18.309 6.863 1.00 94.94 234 LEU A O 1
ATOM 1829 N N . SER A 1 235 ? 2.157 19.921 5.810 1.00 92.69 235 SER A N 1
ATOM 1830 C CA . SER A 1 235 ? 2.403 20.925 6.837 1.00 92.69 235 SER A CA 1
ATOM 1831 C C . SER A 1 235 ? 1.849 20.465 8.174 1.00 92.69 235 SER A C 1
ATOM 1833 O O . SER A 1 235 ? 0.676 20.097 8.281 1.00 92.69 235 SER A O 1
ATOM 1835 N N . SER A 1 236 ? 2.710 20.469 9.193 1.00 93.12 236 SER A N 1
ATOM 1836 C CA . SER A 1 236 ? 2.396 19.984 10.542 1.00 93.12 236 SER A CA 1
ATOM 1837 C C . SER A 1 236 ? 1.778 18.574 10.580 1.00 93.12 236 SER A C 1
ATOM 1839 O O . SER A 1 236 ? 1.046 18.248 11.517 1.00 93.12 236 SER A O 1
ATOM 1841 N N . ALA A 1 237 ? 2.059 17.731 9.577 1.00 95.50 237 ALA A N 1
ATOM 1842 C CA . ALA A 1 237 ? 1.525 16.378 9.501 1.00 95.50 237 ALA A CA 1
ATOM 1843 C C . ALA A 1 237 ? 1.943 15.544 10.726 1.00 95.50 237 ALA A C 1
ATOM 1845 O O . ALA A 1 237 ? 3.137 15.467 11.045 1.00 95.50 237 ALA A O 1
ATOM 1846 N N . PRO A 1 238 ? 1.000 14.889 11.428 1.00 96.94 238 PRO A N 1
ATOM 1847 C CA . PRO A 1 238 ? 1.346 14.049 12.562 1.00 96.94 238 PRO A CA 1
ATOM 1848 C C . PRO A 1 238 ? 2.003 12.748 12.089 1.00 96.94 238 PRO A C 1
ATOM 1850 O O . PRO A 1 238 ? 1.598 12.144 11.094 1.00 96.94 238 PRO A O 1
ATOM 1853 N N . VAL A 1 239 ? 3.008 12.292 12.838 1.00 96.69 239 VAL A N 1
ATOM 1854 C CA . VAL A 1 239 ? 3.645 10.988 12.620 1.00 96.69 239 VAL A CA 1
ATOM 1855 C C . VAL A 1 239 ? 2.677 9.890 13.059 1.00 96.69 239 VAL A C 1
ATOM 1857 O O . VAL A 1 239 ? 2.230 9.877 14.206 1.00 96.69 239 VAL A O 1
ATOM 1860 N N . LEU A 1 240 ? 2.365 8.968 12.151 1.00 96.69 240 LEU A N 1
ATOM 1861 C CA . LEU A 1 240 ? 1.554 7.781 12.427 1.00 96.69 240 LEU A CA 1
ATOM 1862 C C . LEU A 1 240 ? 2.407 6.618 12.940 1.00 96.69 240 LEU A C 1
ATOM 1864 O O . LEU A 1 240 ? 1.960 5.871 13.804 1.00 96.69 240 LEU A O 1
ATOM 1868 N N . GLY A 1 241 ? 3.636 6.481 12.437 1.00 95.81 241 GLY A N 1
ATOM 1869 C CA . GLY A 1 241 ? 4.549 5.420 12.848 1.00 95.81 241 GLY A CA 1
ATOM 1870 C C . GLY A 1 241 ? 5.952 5.581 12.271 1.00 95.81 241 GLY A C 1
ATOM 1871 O O . GLY A 1 241 ? 6.157 6.271 11.272 1.00 95.81 241 GLY A O 1
ATOM 1872 N N . THR A 1 242 ? 6.919 4.914 12.897 1.00 94.56 242 THR A N 1
ATOM 1873 C CA . THR A 1 242 ? 8.323 4.913 12.468 1.00 94.56 242 THR A CA 1
ATOM 1874 C C . THR A 1 242 ? 8.803 3.476 12.331 1.00 94.56 242 THR A C 1
ATOM 1876 O O . THR A 1 242 ? 8.803 2.713 13.295 1.00 94.56 242 THR A O 1
ATOM 1879 N N . GLY A 1 243 ? 9.206 3.109 11.120 1.00 91.12 243 GLY A N 1
ATOM 1880 C CA . GLY A 1 243 ? 9.854 1.841 10.814 1.00 91.12 243 GLY A CA 1
ATOM 1881 C C . GLY A 1 243 ? 11.377 1.953 10.863 1.00 91.12 243 GLY A C 1
ATOM 1882 O O . GLY A 1 243 ? 11.943 3.011 11.122 1.00 91.12 243 GLY A O 1
ATOM 1883 N N . HIS A 1 244 ? 12.056 0.843 10.569 1.00 89.88 244 HIS A N 1
ATOM 1884 C CA . HIS A 1 244 ? 13.522 0.827 10.475 1.00 89.88 244 HIS A CA 1
ATOM 1885 C C . HIS A 1 244 ? 14.035 1.570 9.235 1.00 89.88 244 HIS A C 1
ATOM 1887 O O . HIS A 1 244 ? 15.128 2.118 9.270 1.00 89.88 244 HIS A O 1
ATOM 1893 N N . HIS A 1 245 ? 13.223 1.594 8.175 1.00 91.81 245 HIS A N 1
ATOM 1894 C CA . HIS A 1 245 ? 13.601 2.048 6.830 1.00 91.81 245 HIS A CA 1
ATOM 1895 C C . HIS A 1 245 ? 12.722 3.184 6.306 1.00 91.81 245 HIS A C 1
ATOM 1897 O O . HIS A 1 245 ? 12.910 3.688 5.204 1.00 91.81 245 HIS A O 1
ATOM 1903 N N . SER A 1 246 ? 11.721 3.571 7.088 1.00 94.75 246 SER A N 1
ATOM 1904 C CA . SER A 1 246 ? 10.694 4.501 6.651 1.00 94.75 246 SER A CA 1
ATOM 1905 C C . SER A 1 246 ? 10.040 5.197 7.828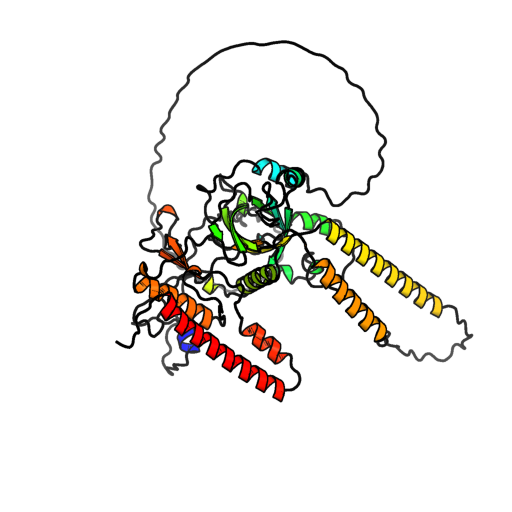 1.00 94.75 246 SER A C 1
ATOM 1907 O O . SER A 1 246 ? 9.976 4.651 8.930 1.00 94.75 246 SER A O 1
ATOM 1909 N N . ILE A 1 247 ? 9.424 6.334 7.557 1.00 95.88 247 ILE A N 1
ATOM 1910 C CA . ILE A 1 247 ? 8.528 7.032 8.471 1.00 95.88 247 ILE A CA 1
ATOM 1911 C C . ILE A 1 247 ? 7.171 7.223 7.792 1.00 95.88 247 ILE A C 1
ATOM 1913 O O . ILE A 1 247 ? 7.096 7.380 6.573 1.00 95.88 247 ILE A O 1
ATOM 1917 N N . VAL A 1 248 ? 6.097 7.154 8.572 1.00 97.38 248 VAL A N 1
ATOM 1918 C CA . VAL A 1 248 ? 4.723 7.287 8.089 1.00 97.38 248 VAL A CA 1
ATOM 1919 C C . VAL A 1 248 ? 4.095 8.510 8.733 1.00 97.38 248 VAL A C 1
ATOM 1921 O O . VAL A 1 248 ? 4.055 8.621 9.959 1.00 97.38 248 VAL A O 1
ATOM 1924 N N . TYR A 1 249 ? 3.570 9.402 7.906 1.00 97.81 249 TYR A N 1
ATOM 1925 C CA . TYR A 1 249 ? 2.825 10.582 8.327 1.00 97.81 249 TYR A CA 1
ATOM 1926 C C . TYR A 1 249 ? 1.360 10.451 7.931 1.00 97.81 249 TYR A C 1
ATOM 1928 O O . TYR A 1 249 ? 1.031 9.761 6.967 1.00 97.81 249 TYR A O 1
ATOM 1936 N N . ARG A 1 250 ? 0.472 11.137 8.649 1.00 98.00 250 ARG A N 1
ATOM 1937 C CA . ARG A 1 250 ? -0.890 11.375 8.171 1.00 98.00 250 ARG A CA 1
ATOM 1938 C C . ARG A 1 250 ? -0.832 12.554 7.209 1.00 98.00 250 ARG A C 1
ATOM 1940 O O . ARG A 1 250 ? -0.597 13.672 7.652 1.00 98.00 250 ARG A O 1
ATOM 1947 N N . GLY A 1 251 ? -1.016 12.304 5.920 1.00 97.25 251 GLY A N 1
ATOM 1948 C CA . GLY A 1 251 ? -1.094 13.345 4.901 1.00 97.25 251 GLY A CA 1
ATOM 1949 C C . GLY A 1 251 ? -2.535 13.777 4.652 1.00 97.25 251 GLY A C 1
ATOM 1950 O O . GLY A 1 251 ? -3.448 12.954 4.732 1.00 97.25 251 GLY A O 1
ATOM 1951 N N . ALA A 1 252 ? -2.738 15.058 4.349 1.00 96.94 252 ALA A N 1
ATOM 1952 C CA . ALA A 1 252 ? -4.026 15.579 3.908 1.00 96.94 252 ALA A CA 1
ATOM 1953 C C . ALA A 1 252 ? -4.040 15.639 2.378 1.00 96.94 252 ALA A C 1
ATOM 1955 O O . ALA A 1 252 ? -3.379 16.489 1.781 1.00 96.94 252 ALA A O 1
ATOM 1956 N N . LEU A 1 253 ? -4.744 14.701 1.751 1.00 96.31 253 LEU A N 1
ATOM 1957 C CA . LEU A 1 253 ? -4.812 14.550 0.304 1.00 96.31 253 LEU A CA 1
ATOM 1958 C C . LEU A 1 253 ? -6.103 15.176 -0.223 1.00 96.31 253 LEU A C 1
ATOM 1960 O O . LEU A 1 253 ? -7.193 14.738 0.130 1.00 96.31 253 LEU A O 1
ATOM 1964 N N . GLN A 1 254 ? -5.983 16.162 -1.099 1.00 94.69 254 GLN A N 1
ATOM 1965 C CA . GLN A 1 254 ? -7.072 16.639 -1.939 1.00 94.69 254 GLN A CA 1
ATOM 1966 C C . GLN A 1 254 ? -7.002 15.912 -3.281 1.00 94.69 254 GLN A C 1
ATOM 1968 O O . GLN A 1 254 ? -6.003 16.005 -4.000 1.00 94.69 254 GLN A O 1
ATOM 1973 N N . LEU A 1 255 ? -8.063 15.176 -3.601 1.00 93.25 255 LEU A N 1
ATOM 1974 C CA . LEU A 1 255 ? -8.184 14.440 -4.857 1.00 93.25 255 LEU A CA 1
ATOM 1975 C C . LEU A 1 255 ? -8.510 15.388 -6.029 1.00 93.25 255 LEU A C 1
ATOM 1977 O O . LEU A 1 255 ? -8.970 16.506 -5.797 1.00 93.25 255 LEU A O 1
ATOM 1981 N N . PRO A 1 256 ? -8.293 14.964 -7.286 1.00 90.62 256 PRO A N 1
ATOM 1982 C CA . PRO A 1 256 ? -8.683 15.749 -8.454 1.00 90.62 256 PRO A CA 1
ATOM 1983 C C . PRO A 1 256 ? -10.209 15.916 -8.547 1.00 90.62 256 PRO A C 1
ATOM 1985 O O . PRO A 1 256 ? -10.966 15.036 -8.127 1.00 90.62 256 PRO A O 1
ATOM 1988 N N . SER A 1 257 ? -10.677 17.003 -9.168 1.00 83.31 257 SER A N 1
ATOM 1989 C CA . SER A 1 257 ? -12.090 17.139 -9.560 1.00 83.31 257 SER A CA 1
ATOM 1990 C C . SER A 1 257 ? -12.502 15.953 -10.458 1.00 83.31 257 SER A C 1
ATOM 1992 O O . SER A 1 257 ? -11.696 15.495 -11.276 1.00 83.31 257 SER A O 1
ATOM 1994 N N . PRO A 1 258 ? -13.723 15.405 -10.312 1.00 86.56 258 PRO A N 1
ATOM 1995 C CA . PRO A 1 258 ? -14.831 15.895 -9.481 1.00 86.56 258 PRO A CA 1
ATOM 1996 C C . PRO A 1 258 ? -14.841 15.373 -8.034 1.00 86.56 258 PRO A C 1
ATOM 1998 O O . PRO A 1 258 ? -15.787 15.648 -7.299 1.00 86.56 258 PRO A O 1
ATOM 2001 N N . LEU A 1 259 ? -13.827 14.615 -7.600 1.00 84.69 259 LEU A N 1
ATOM 2002 C CA . LEU A 1 259 ? -13.822 13.983 -6.272 1.00 84.69 259 LEU A CA 1
ATOM 2003 C C . LEU A 1 259 ? -13.689 14.997 -5.124 1.00 84.69 259 LEU A C 1
ATOM 2005 O O . LEU A 1 259 ? -14.096 14.702 -4.004 1.00 84.69 259 LEU A O 1
ATOM 2009 N N . SER A 1 260 ? -13.144 16.185 -5.394 1.00 77.50 260 SER A N 1
ATOM 2010 C CA . SER A 1 260 ? -12.947 17.261 -4.416 1.00 77.50 260 SER A CA 1
ATOM 2011 C C . SER A 1 260 ? -14.141 18.198 -4.216 1.00 77.50 260 SER A C 1
ATOM 2013 O O . SER A 1 260 ? -14.125 18.999 -3.283 1.00 77.50 260 SER A O 1
ATOM 2015 N N . ASP A 1 261 ? -15.153 18.161 -5.087 1.00 66.25 261 ASP A N 1
ATOM 2016 C CA . ASP A 1 261 ? -16.001 19.343 -5.318 1.00 66.25 261 ASP A CA 1
ATOM 2017 C C . ASP A 1 261 ? -17.180 19.493 -4.334 1.00 66.25 261 ASP A C 1
ATOM 2019 O O . ASP A 1 261 ? -17.892 20.496 -4.374 1.00 66.25 261 ASP A O 1
ATOM 2023 N N . PHE A 1 262 ? -17.390 18.534 -3.421 1.00 60.72 262 PHE A N 1
ATOM 2024 C CA . PHE A 1 262 ? -18.650 18.425 -2.664 1.00 60.72 262 PHE A CA 1
ATOM 2025 C C . PHE A 1 262 ? -18.532 18.460 -1.135 1.00 60.72 262 PHE A C 1
ATOM 2027 O O . PHE A 1 262 ? -19.553 18.482 -0.445 1.00 60.72 262 PHE A O 1
ATOM 2034 N N . SER A 1 263 ? -17.326 18.506 -0.572 1.00 64.69 263 SER A N 1
ATOM 2035 C CA . SER A 1 263 ? -17.130 18.536 0.881 1.00 64.69 263 SER A CA 1
ATOM 2036 C C . SER A 1 263 ? -16.656 19.902 1.368 1.00 64.69 263 SER A C 1
ATOM 2038 O O . SER A 1 263 ? -15.775 20.515 0.774 1.00 64.69 263 SER A O 1
ATOM 2040 N N . LEU A 1 264 ? -17.173 20.338 2.524 1.00 73.00 264 LEU A N 1
ATOM 2041 C CA . LEU A 1 264 ? -16.697 21.535 3.241 1.00 73.00 264 LEU A CA 1
ATOM 2042 C C . LEU A 1 264 ? -15.184 21.506 3.515 1.00 73.00 264 LEU A C 1
ATOM 2044 O O . LEU A 1 264 ? -14.568 22.554 3.685 1.00 73.00 264 LEU A O 1
ATOM 2048 N N . ASN A 1 265 ? -14.603 20.306 3.568 1.00 78.62 265 ASN A N 1
ATOM 2049 C CA . ASN A 1 265 ? -13.172 20.079 3.630 1.00 78.62 265 ASN A CA 1
ATOM 2050 C C . ASN A 1 265 ? -12.793 19.132 2.478 1.00 78.62 265 ASN A C 1
ATOM 2052 O O . ASN A 1 265 ? -13.096 17.947 2.582 1.00 78.62 265 ASN A O 1
ATOM 2056 N N . PRO A 1 266 ? -12.206 19.622 1.370 1.00 87.12 266 PRO A N 1
ATOM 2057 C CA . PRO A 1 266 ? -11.922 18.825 0.167 1.00 87.12 266 PRO A CA 1
ATOM 2058 C C . PRO A 1 266 ? -10.798 17.795 0.366 1.00 87.12 266 PRO A C 1
ATOM 2060 O O . PRO A 1 266 ? -10.461 17.054 -0.557 1.00 87.12 266 PRO A O 1
ATOM 2063 N N . CYS A 1 267 ? -10.196 17.767 1.557 1.00 92.94 267 CYS A N 1
ATOM 2064 C CA . CYS A 1 267 ? -9.100 16.883 1.907 1.00 92.94 267 CYS A CA 1
ATOM 2065 C C . CYS A 1 267 ? -9.586 15.646 2.668 1.00 92.94 267 CYS A C 1
ATOM 2067 O O . CYS A 1 267 ? -10.423 15.720 3.570 1.00 92.94 267 CYS A O 1
ATOM 2069 N N . VAL A 1 268 ? -8.949 14.519 2.376 1.00 94.31 268 VAL A N 1
ATOM 2070 C CA . VAL A 1 268 ? -9.073 13.250 3.098 1.00 94.31 268 VAL A CA 1
ATOM 2071 C C . VAL A 1 268 ? -7.732 12.865 3.719 1.00 94.31 268 VAL A C 1
ATOM 2073 O O . VAL A 1 268 ? -6.676 13.287 3.243 1.00 94.31 268 VAL A O 1
ATOM 2076 N N . SER A 1 269 ? -7.740 12.079 4.797 1.00 96.75 269 SER A N 1
ATOM 2077 C CA . SER A 1 269 ? -6.505 11.571 5.395 1.00 96.75 269 SER A CA 1
ATOM 2078 C C . SER A 1 269 ? -6.023 10.303 4.692 1.00 96.75 269 SER A C 1
ATOM 2080 O O . SER A 1 269 ? -6.798 9.384 4.412 1.00 96.75 269 SER A O 1
ATOM 2082 N N . VAL A 1 270 ? -4.718 10.257 4.431 1.00 98.06 270 VAL A N 1
ATOM 2083 C CA . VAL A 1 270 ? -3.996 9.088 3.913 1.00 98.06 270 VAL A CA 1
ATOM 2084 C C . VAL A 1 270 ? -2.748 8.834 4.754 1.00 98.06 270 VAL A C 1
ATOM 2086 O O . VAL A 1 270 ? -2.200 9.754 5.368 1.00 98.06 270 VAL A O 1
ATOM 2089 N N . ALA A 1 271 ? -2.277 7.590 4.786 1.00 98.44 271 ALA A N 1
ATOM 2090 C CA . ALA A 1 271 ? -0.964 7.273 5.328 1.00 98.44 271 ALA A CA 1
ATOM 2091 C C . ALA A 1 271 ? 0.097 7.502 4.242 1.00 98.44 271 ALA A C 1
ATOM 2093 O O . ALA A 1 271 ? 0.119 6.815 3.220 1.00 98.44 271 ALA A O 1
ATOM 2094 N N . THR A 1 272 ? 0.978 8.470 4.481 1.00 98.25 272 THR A N 1
ATOM 2095 C CA . THR A 1 272 ? 2.090 8.834 3.600 1.00 98.25 272 THR A CA 1
ATOM 2096 C C . THR A 1 272 ? 3.371 8.222 4.147 1.00 98.25 272 THR A C 1
ATOM 2098 O O . THR A 1 272 ? 3.965 8.748 5.094 1.00 98.25 272 THR A O 1
ATOM 2101 N N . LYS A 1 273 ? 3.794 7.094 3.571 1.00 97.88 273 LYS A N 1
ATOM 2102 C CA . LYS A 1 273 ? 5.046 6.415 3.924 1.00 97.88 273 LYS A CA 1
ATOM 2103 C C . LYS A 1 273 ? 6.182 6.938 3.047 1.00 97.88 273 LYS A C 1
ATOM 2105 O O . LYS A 1 273 ? 6.049 7.025 1.829 1.00 97.88 273 LYS A O 1
ATOM 2110 N N . MET A 1 274 ? 7.293 7.280 3.688 1.00 95.88 274 MET A N 1
ATOM 2111 C CA . MET A 1 274 ? 8.497 7.826 3.063 1.00 95.88 274 MET A CA 1
ATOM 2112 C C . MET A 1 274 ? 9.720 7.058 3.539 1.00 95.88 274 MET A C 1
ATOM 2114 O O . MET A 1 274 ? 9.810 6.692 4.711 1.00 95.88 274 MET A O 1
ATOM 2118 N N . ALA A 1 275 ? 10.664 6.826 2.635 1.00 92.44 275 ALA A N 1
ATOM 2119 C CA . ALA A 1 275 ? 11.915 6.141 2.918 1.00 92.44 275 ALA A CA 1
ATOM 2120 C C . ALA A 1 275 ? 12.873 7.098 3.624 1.00 92.44 275 ALA A C 1
ATOM 2122 O O . ALA A 1 275 ? 12.853 8.315 3.388 1.00 92.44 275 ALA A O 1
ATOM 2123 N N . PHE A 1 276 ? 13.759 6.548 4.446 1.00 89.25 276 PHE A N 1
ATOM 2124 C CA . PHE A 1 276 ? 14.972 7.273 4.803 1.00 89.25 276 PHE A CA 1
ATOM 2125 C C . PHE A 1 276 ? 15.874 7.402 3.562 1.00 89.25 276 PHE A C 1
ATOM 2127 O O . PHE A 1 276 ? 15.835 6.563 2.669 1.00 89.25 276 PHE A O 1
ATOM 2134 N N . ILE A 1 277 ? 16.672 8.473 3.464 1.00 75.06 277 ILE A N 1
ATOM 2135 C CA . ILE A 1 277 ? 17.526 8.735 2.277 1.00 75.06 277 ILE A CA 1
ATOM 2136 C C . ILE A 1 277 ? 18.744 7.802 2.222 1.00 75.06 277 ILE A C 1
ATOM 2138 O O . ILE A 1 277 ? 19.508 7.806 1.260 1.00 75.06 277 ILE A O 1
ATOM 2142 N N . ARG A 1 278 ? 18.953 6.987 3.251 1.00 71.19 278 ARG A N 1
ATOM 2143 C CA . ARG A 1 278 ? 20.071 6.055 3.298 1.00 71.19 278 ARG A CA 1
ATOM 2144 C C . ARG A 1 278 ? 19.763 4.869 2.370 1.00 71.19 278 ARG A C 1
ATOM 2146 O O . ARG A 1 278 ? 18.615 4.472 2.263 1.00 71.19 278 ARG A O 1
ATOM 2153 N N . GLY A 1 279 ? 20.787 4.394 1.661 1.00 71.56 279 GLY A N 1
ATOM 2154 C CA . GLY A 1 279 ? 20.880 3.050 1.078 1.00 71.56 279 GLY A CA 1
ATOM 2155 C C . GLY A 1 279 ? 19.661 2.471 0.341 1.00 71.56 279 GLY A C 1
ATOM 2156 O O . GLY A 1 279 ? 19.111 3.077 -0.577 1.00 71.56 279 GLY A O 1
ATOM 2157 N N . GLU A 1 280 ? 19.341 1.234 0.730 1.00 84.06 280 GLU A N 1
ATOM 2158 C CA . GLU A 1 280 ? 18.375 0.301 0.125 1.00 84.06 280 GLU A CA 1
ATOM 2159 C C . GLU A 1 280 ? 16.921 0.624 0.534 1.00 84.06 280 GLU A C 1
ATOM 2161 O O . GLU A 1 280 ? 15.963 0.035 0.040 1.00 84.06 280 GLU A O 1
ATOM 2166 N N . GLU A 1 281 ? 16.716 1.581 1.442 1.00 89.31 281 GLU A N 1
ATOM 2167 C CA . GLU A 1 281 ? 15.408 1.954 1.980 1.00 89.31 281 GLU A CA 1
ATOM 2168 C C . GLU A 1 281 ? 14.420 2.420 0.898 1.00 89.31 281 GLU A C 1
ATOM 2170 O O . GLU A 1 281 ? 13.217 2.160 0.995 1.00 89.31 281 GLU A O 1
ATOM 2175 N N . ARG A 1 282 ? 14.924 3.072 -0.158 1.00 89.69 282 ARG A N 1
ATOM 2176 C CA . ARG A 1 282 ? 14.119 3.444 -1.332 1.00 89.69 282 ARG A CA 1
ATOM 2177 C C . ARG A 1 282 ? 13.627 2.226 -2.094 1.00 89.69 282 ARG A C 1
ATOM 2179 O O . ARG A 1 282 ? 12.454 2.188 -2.450 1.00 89.69 282 ARG A O 1
ATOM 2186 N N . GLU A 1 283 ? 14.502 1.245 -2.297 1.00 90.81 283 GLU A N 1
ATOM 2187 C CA . GLU A 1 283 ? 14.177 0.003 -3.001 1.00 90.81 283 GLU A CA 1
ATOM 2188 C C . GLU A 1 283 ? 13.099 -0.772 -2.240 1.00 90.81 283 GLU A C 1
ATOM 2190 O O . GLU A 1 283 ? 12.190 -1.328 -2.847 1.00 90.81 283 GLU A O 1
ATOM 2195 N N . LEU A 1 284 ? 13.122 -0.735 -0.902 1.00 94.44 284 LEU A N 1
ATOM 2196 C CA . LEU A 1 284 ? 12.080 -1.353 -0.081 1.00 94.44 284 LEU A CA 1
ATOM 2197 C C . LEU A 1 284 ? 10.712 -0.676 -0.242 1.00 94.44 284 LEU A C 1
ATOM 2199 O O . LEU A 1 284 ? 9.703 -1.377 -0.306 1.00 94.44 284 LEU A O 1
ATOM 2203 N N . ILE A 1 285 ? 10.640 0.658 -0.310 1.00 95.19 285 ILE A N 1
ATOM 2204 C CA . ILE A 1 285 ? 9.358 1.339 -0.570 1.00 95.19 285 ILE A CA 1
ATOM 2205 C C . ILE A 1 285 ? 8.903 1.127 -2.010 1.00 95.19 285 ILE A C 1
ATOM 2207 O O . ILE A 1 285 ? 7.713 0.922 -2.246 1.00 95.19 285 ILE A O 1
ATOM 2211 N N . GLU A 1 286 ? 9.826 1.161 -2.965 1.00 94.75 286 GLU A N 1
ATOM 2212 C CA . GLU A 1 286 ? 9.531 0.867 -4.362 1.00 94.75 286 GLU A CA 1
ATOM 2213 C C . GLU A 1 286 ? 8.933 -0.539 -4.505 1.00 94.75 286 GLU A C 1
ATOM 2215 O O . GLU A 1 286 ? 7.845 -0.702 -5.064 1.00 94.75 286 GLU A O 1
ATOM 2220 N N . GLN A 1 287 ? 9.582 -1.538 -3.902 1.00 95.94 287 GLN A N 1
ATOM 2221 C CA . GLN A 1 287 ? 9.097 -2.913 -3.852 1.00 95.94 287 GLN A CA 1
ATOM 2222 C C . GLN A 1 287 ? 7.729 -3.002 -3.170 1.00 95.94 287 GLN A C 1
ATOM 2224 O O . GLN A 1 287 ? 6.846 -3.709 -3.652 1.00 95.94 287 GLN A O 1
ATOM 2229 N N . GLU A 1 288 ? 7.508 -2.265 -2.080 1.00 98.12 288 GLU A N 1
ATOM 2230 C CA . GLU A 1 288 ? 6.202 -2.210 -1.422 1.00 98.12 288 GLU A CA 1
ATOM 2231 C C . GLU A 1 288 ? 5.115 -1.641 -2.351 1.00 98.12 288 GLU A C 1
ATOM 2233 O O . GLU A 1 288 ? 4.036 -2.225 -2.456 1.00 98.12 288 GLU A O 1
ATOM 2238 N N . GLY A 1 289 ? 5.401 -0.557 -3.079 1.00 97.62 289 GLY A N 1
ATOM 2239 C CA . GLY A 1 289 ? 4.497 0.021 -4.078 1.00 97.62 289 GLY A CA 1
ATOM 2240 C C . GLY A 1 289 ? 4.175 -0.943 -5.225 1.00 97.62 289 GLY A C 1
ATOM 2241 O O . GLY A 1 289 ? 3.010 -1.081 -5.607 1.00 97.62 289 GLY A O 1
ATOM 2242 N N . ARG A 1 290 ? 5.182 -1.669 -5.728 1.00 97.12 290 ARG A N 1
ATOM 2243 C CA . ARG A 1 290 ? 5.007 -2.736 -6.727 1.00 97.12 290 ARG A CA 1
ATOM 2244 C C . ARG A 1 290 ? 4.095 -3.848 -6.208 1.00 97.12 290 ARG A C 1
ATOM 2246 O O . ARG A 1 290 ? 3.206 -4.294 -6.932 1.00 97.12 290 ARG A O 1
ATOM 2253 N N . VAL A 1 291 ? 4.289 -4.280 -4.963 1.00 98.12 291 VAL A N 1
ATOM 2254 C CA . VAL A 1 291 ? 3.474 -5.329 -4.335 1.00 98.12 291 VAL A CA 1
ATOM 2255 C C . VAL A 1 291 ? 2.025 -4.873 -4.173 1.00 98.12 291 VAL A C 1
ATOM 2257 O O . VAL A 1 291 ? 1.119 -5.616 -4.546 1.00 98.12 291 VAL A O 1
ATOM 2260 N N . TYR A 1 292 ? 1.789 -3.639 -3.715 1.00 98.31 292 TYR A N 1
ATOM 2261 C CA . TYR A 1 292 ? 0.434 -3.085 -3.639 1.00 98.31 292 TYR A CA 1
ATOM 2262 C C . TYR A 1 292 ? -0.265 -3.038 -5.000 1.00 98.31 292 TYR A C 1
ATOM 2264 O O . TYR A 1 292 ? -1.439 -3.391 -5.096 1.00 98.31 292 TYR A O 1
ATOM 2272 N N . ASN A 1 293 ? 0.457 -2.651 -6.054 1.00 97.12 293 ASN A N 1
ATOM 2273 C CA . ASN A 1 293 ? -0.058 -2.672 -7.423 1.00 97.12 293 ASN A CA 1
ATOM 2274 C C . ASN A 1 293 ? -0.406 -4.0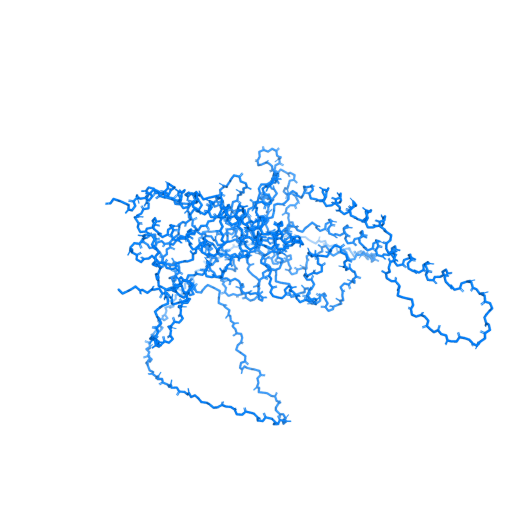91 -7.905 1.00 97.12 293 ASN A C 1
ATOM 2276 O O . ASN A 1 293 ? -1.329 -4.262 -8.695 1.00 97.12 293 ASN A O 1
ATOM 2280 N N . ALA A 1 294 ? 0.332 -5.104 -7.450 1.00 97.31 294 ALA A N 1
ATOM 2281 C CA . ALA A 1 294 ? 0.122 -6.490 -7.849 1.00 97.31 294 ALA A CA 1
ATOM 2282 C C . ALA A 1 294 ? -1.010 -7.190 -7.080 1.00 97.31 294 ALA A C 1
ATOM 2284 O O . ALA A 1 294 ? -1.474 -8.245 -7.525 1.00 97.31 294 ALA A O 1
ATOM 2285 N N . PHE A 1 295 ? -1.451 -6.651 -5.937 1.00 97.62 295 PHE A N 1
ATOM 2286 C CA . PHE A 1 295 ? -2.490 -7.297 -5.145 1.00 97.62 295 PHE A CA 1
ATOM 2287 C C . PHE A 1 295 ? -3.810 -7.410 -5.913 1.00 97.62 295 PHE A C 1
ATOM 2289 O O . PHE A 1 295 ? -4.306 -6.415 -6.450 1.00 97.62 295 PHE A O 1
ATOM 2296 N N . PRO A 1 296 ? -4.442 -8.598 -5.913 1.00 95.69 296 PRO A N 1
ATOM 2297 C CA . PRO A 1 296 ? -5.779 -8.736 -6.454 1.00 95.69 296 PRO A CA 1
ATOM 2298 C C . PRO A 1 296 ? -6.787 -7.962 -5.600 1.00 95.69 296 PRO A C 1
ATOM 2300 O O . PRO A 1 296 ? -6.624 -7.810 -4.386 1.00 95.69 296 PRO A O 1
ATOM 2303 N N . GLU A 1 297 ? -7.870 -7.523 -6.241 1.00 92.31 297 GLU A N 1
ATOM 2304 C CA . GLU A 1 297 ? -8.880 -6.657 -5.624 1.00 92.31 297 GLU A CA 1
ATOM 2305 C C . GLU A 1 297 ? -9.438 -7.238 -4.318 1.00 92.31 297 GLU A C 1
ATOM 2307 O O . GLU A 1 297 ? -9.531 -6.547 -3.307 1.00 92.31 297 GLU A O 1
ATOM 2312 N N . TYR A 1 298 ? -9.668 -8.553 -4.270 1.00 91.94 298 TYR A N 1
ATOM 2313 C CA . TYR A 1 298 ? -10.250 -9.210 -3.101 1.00 91.94 298 TYR A CA 1
ATOM 2314 C C . TYR A 1 298 ? -9.397 -9.183 -1.820 1.00 91.94 298 TYR A C 1
ATOM 2316 O O . TYR A 1 298 ? -9.892 -9.550 -0.750 1.00 91.94 298 TYR A O 1
ATOM 2324 N N . LEU A 1 299 ? -8.121 -8.791 -1.897 1.00 95.31 299 LEU A N 1
ATOM 2325 C CA . LEU A 1 299 ? -7.305 -8.549 -0.706 1.00 95.31 299 LEU A CA 1
ATOM 2326 C C . LEU A 1 299 ? -7.486 -7.134 -0.147 1.00 95.31 299 LEU A C 1
ATOM 2328 O O . LEU A 1 299 ? -7.232 -6.938 1.041 1.00 95.31 299 LEU A O 1
ATOM 2332 N N . LYS A 1 300 ? -7.927 -6.174 -0.965 1.00 94.69 300 LYS A N 1
ATOM 2333 C CA . LYS A 1 300 ? -8.111 -4.758 -0.605 1.00 94.69 300 LYS A CA 1
ATOM 2334 C C . LYS A 1 300 ? -9.562 -4.432 -0.240 1.00 94.69 300 LYS A C 1
ATOM 2336 O O . LYS A 1 300 ? -9.812 -3.534 0.561 1.00 94.69 300 LYS A O 1
ATOM 2341 N N . THR A 1 301 ? -10.523 -5.173 -0.793 1.00 89.62 301 THR A N 1
ATOM 2342 C CA . THR A 1 301 ? -11.956 -4.972 -0.533 1.00 89.62 301 THR A CA 1
ATOM 2343 C C . THR A 1 301 ? -12.472 -5.832 0.623 1.00 89.62 301 THR A C 1
ATOM 2345 O O . THR A 1 301 ? -11.963 -6.920 0.901 1.00 89.62 301 THR A O 1
ATOM 2348 N N . SER A 1 302 ? -13.515 -5.350 1.303 1.00 84.06 302 SER A N 1
ATOM 2349 C CA . SER A 1 302 ? -14.251 -6.134 2.300 1.00 84.06 302 SER A CA 1
ATOM 2350 C C . SER A 1 302 ? -15.417 -6.871 1.640 1.00 84.06 302 SER A C 1
ATOM 2352 O O . SER A 1 302 ? -16.089 -6.328 0.767 1.00 84.06 302 SER A O 1
ATOM 2354 N N . TYR A 1 303 ? -15.674 -8.105 2.069 1.00 83.88 303 TYR A N 1
ATOM 2355 C CA . TYR A 1 303 ? -16.740 -8.946 1.526 1.00 83.88 303 TYR A CA 1
ATOM 2356 C C . TYR A 1 303 ? -17.696 -9.373 2.627 1.00 83.88 303 TYR A C 1
ATOM 2358 O O . TYR A 1 303 ? -17.316 -9.538 3.790 1.00 83.88 303 TYR A O 1
ATOM 2366 N N . SER A 1 304 ? -18.956 -9.575 2.251 1.00 78.88 304 SER A N 1
ATOM 2367 C CA . SER A 1 304 ? -19.926 -10.188 3.150 1.00 78.88 304 SER A CA 1
ATOM 2368 C C . SER A 1 304 ? -19.638 -11.676 3.299 1.00 78.88 304 SER A C 1
ATOM 2370 O O . SER A 1 304 ? -19.309 -12.364 2.335 1.00 78.88 304 SER A O 1
ATOM 2372 N N . GLY A 1 305 ? -19.762 -12.175 4.527 1.00 86.31 305 GLY A N 1
ATOM 2373 C CA . GLY A 1 305 ? -19.591 -13.589 4.839 1.00 86.31 305 GLY A CA 1
ATOM 2374 C C . GLY A 1 305 ? -18.360 -13.893 5.684 1.00 86.31 305 GLY A C 1
ATOM 2375 O O . GLY A 1 305 ? -17.802 -13.029 6.366 1.00 86.31 305 GLY A O 1
ATOM 2376 N N . TYR A 1 306 ? -17.986 -15.170 5.674 1.00 88.12 306 TYR A N 1
ATOM 2377 C CA . TYR A 1 306 ? -16.958 -15.721 6.542 1.00 88.12 306 TYR A CA 1
ATOM 2378 C C . TYR A 1 306 ? -16.050 -16.676 5.771 1.00 88.12 306 TYR A C 1
ATOM 2380 O O . TYR A 1 306 ? -16.508 -17.446 4.932 1.00 88.12 306 TYR A O 1
ATOM 2388 N N . ASN A 1 307 ? -14.772 -16.665 6.123 1.00 86.50 307 ASN A N 1
ATOM 2389 C CA . ASN A 1 307 ? -13.782 -17.646 5.734 1.00 86.50 307 ASN A CA 1
ATOM 2390 C C . ASN A 1 307 ? -13.854 -18.860 6.668 1.00 86.50 307 ASN A C 1
ATOM 2392 O O . ASN A 1 307 ? -13.957 -18.721 7.890 1.00 86.50 307 ASN A O 1
ATOM 2396 N N . LEU A 1 308 ? -13.746 -20.051 6.084 1.00 86.50 308 LEU A N 1
ATOM 2397 C CA . LEU A 1 308 ? -13.648 -21.323 6.796 1.00 86.50 308 LEU A CA 1
ATOM 2398 C C . LEU A 1 308 ? -12.298 -21.938 6.449 1.00 86.50 308 LEU A C 1
ATOM 2400 O O . LEU A 1 308 ? -12.143 -22.576 5.411 1.00 86.50 308 LEU A O 1
ATOM 2404 N N . VAL A 1 309 ? -11.300 -21.672 7.293 1.00 82.69 309 VAL A N 1
ATOM 2405 C CA . VAL A 1 309 ? -9.900 -21.985 6.993 1.00 82.69 309 VAL A CA 1
ATOM 2406 C C . VAL A 1 309 ? -9.360 -22.968 8.026 1.00 82.69 309 VAL A C 1
ATOM 2408 O O . VAL A 1 309 ? -9.092 -22.561 9.155 1.00 82.69 309 VAL A O 1
ATOM 2411 N N . PRO A 1 310 ? -9.171 -24.255 7.683 1.00 78.31 310 PRO A N 1
ATOM 2412 C CA . PRO A 1 310 ? -8.518 -25.202 8.578 1.00 78.31 310 PRO A CA 1
ATOM 2413 C C . PRO A 1 310 ? -7.127 -24.693 9.013 1.00 78.31 310 PRO A C 1
ATOM 2415 O O . PRO A 1 310 ? -6.410 -24.123 8.190 1.00 78.31 310 PRO A O 1
ATOM 2418 N N . PRO A 1 311 ? -6.717 -24.882 10.282 1.00 79.75 311 PRO A N 1
ATOM 2419 C CA . PRO A 1 311 ? -7.395 -25.638 11.341 1.00 79.75 311 PRO A CA 1
ATOM 2420 C C . PRO A 1 311 ? -8.442 -24.836 12.142 1.00 79.75 311 PRO A C 1
ATOM 2422 O O . PRO A 1 311 ? -8.960 -25.337 13.139 1.00 79.75 311 PRO A O 1
ATOM 2425 N N . ILE A 1 312 ? -8.764 -23.598 11.755 1.00 84.94 312 ILE A N 1
ATOM 2426 C CA . ILE A 1 312 ? -9.738 -22.771 12.473 1.00 84.94 312 ILE A CA 1
ATOM 2427 C C . ILE A 1 312 ? -11.140 -23.364 12.268 1.00 84.94 312 ILE A C 1
ATOM 2429 O O . ILE A 1 312 ? -11.686 -23.364 11.167 1.00 84.94 312 ILE A O 1
ATOM 2433 N N . ALA A 1 313 ? -11.732 -23.872 13.351 1.00 85.06 313 ALA A N 1
ATOM 2434 C CA . ALA A 1 313 ? -13.057 -24.497 13.324 1.00 85.06 313 ALA A CA 1
ATOM 2435 C C . ALA A 1 313 ? -14.218 -23.486 13.252 1.00 85.06 313 ALA A C 1
ATOM 2437 O O . ALA A 1 313 ? -15.356 -23.871 12.977 1.00 85.06 313 ALA A O 1
ATOM 2438 N N . HIS A 1 314 ? -13.950 -22.209 13.532 1.00 86.75 314 HIS A N 1
ATOM 2439 C CA . HIS A 1 314 ? -14.958 -21.156 13.585 1.00 86.75 314 HIS A CA 1
ATOM 2440 C C . HIS A 1 314 ? -14.898 -20.251 12.346 1.00 86.75 314 HIS A C 1
ATOM 2442 O O . HIS A 1 314 ? -13.809 -20.012 11.824 1.00 86.75 314 HIS A O 1
ATOM 2448 N N . PRO A 1 315 ? -16.045 -19.732 11.876 1.00 91.25 315 PRO A N 1
ATOM 2449 C CA . PRO A 1 315 ? -16.076 -18.781 10.773 1.00 91.25 315 PRO A CA 1
ATOM 2450 C C . PRO A 1 315 ? -15.358 -17.486 11.153 1.00 91.25 315 PRO A C 1
ATOM 2452 O O . PRO A 1 315 ? -15.605 -16.933 12.222 1.00 91.25 315 PRO A O 1
ATOM 2455 N N . VAL A 1 316 ? -14.511 -16.986 10.258 1.00 91.06 316 VAL A N 1
ATOM 2456 C CA . VAL A 1 316 ? -13.754 -15.740 10.443 1.00 91.06 316 VAL A CA 1
ATOM 2457 C C . VAL A 1 316 ? -14.224 -14.706 9.423 1.00 91.06 316 VAL A C 1
ATOM 2459 O O . VAL A 1 316 ? -14.365 -15.075 8.263 1.00 91.06 316 VAL A O 1
ATOM 2462 N N . PRO A 1 317 ? -14.479 -13.436 9.776 1.00 90.00 317 PRO A N 1
ATOM 2463 C CA . PRO A 1 317 ? -14.971 -12.441 8.820 1.00 90.00 317 PRO A CA 1
ATOM 2464 C C . PRO A 1 317 ? -14.130 -12.334 7.533 1.00 90.00 317 PRO A C 1
ATOM 2466 O O . PRO A 1 317 ? -12.899 -12.385 7.563 1.00 90.00 317 PRO A O 1
ATOM 2469 N N . ALA A 1 318 ? -14.790 -12.157 6.385 1.00 88.38 318 ALA A N 1
ATOM 2470 C CA . ALA A 1 318 ? -14.140 -11.946 5.087 1.00 88.38 318 ALA A CA 1
ATOM 2471 C C . ALA A 1 318 ? -13.730 -10.476 4.849 1.00 88.38 318 ALA A C 1
ATOM 2473 O O . ALA A 1 318 ? -14.067 -9.865 3.836 1.00 88.38 318 ALA A O 1
ATOM 2474 N N . ALA A 1 319 ? -12.990 -9.893 5.795 1.00 90.75 319 ALA A N 1
ATOM 2475 C CA . ALA A 1 319 ? -12.535 -8.501 5.731 1.00 90.75 319 ALA A CA 1
ATOM 2476 C C . ALA A 1 319 ? -11.366 -8.296 4.747 1.00 90.75 319 ALA A C 1
ATOM 2478 O O . ALA A 1 319 ? -10.701 -9.254 4.355 1.00 90.75 319 ALA A O 1
ATOM 2479 N N . ALA A 1 320 ? -11.083 -7.053 4.357 1.00 94.25 320 ALA A N 1
ATOM 2480 C CA . ALA A 1 320 ? -9.875 -6.735 3.593 1.00 94.25 320 ALA A CA 1
ATOM 2481 C C . ALA A 1 320 ? -8.598 -7.097 4.377 1.00 94.25 320 ALA A C 1
ATOM 2483 O O . ALA A 1 320 ? -8.498 -6.851 5.579 1.00 94.25 320 ALA A O 1
ATOM 2484 N N . CYS A 1 321 ? -7.627 -7.684 3.681 1.00 96.19 321 CYS A N 1
ATOM 2485 C CA . CYS A 1 321 ? -6.358 -8.158 4.230 1.00 96.19 321 CYS A CA 1
ATOM 2486 C C . CYS A 1 321 ? -5.296 -7.059 4.290 1.00 96.19 321 CYS A C 1
ATOM 2488 O O . CYS A 1 321 ? -4.528 -6.995 5.251 1.00 96.19 321 CYS A O 1
ATOM 2490 N N . VAL A 1 322 ? -5.243 -6.219 3.258 1.00 97.94 322 VAL A N 1
ATOM 2491 C CA . VAL A 1 322 ? -4.196 -5.213 3.048 1.00 97.94 322 VAL A CA 1
ATOM 2492 C C . VAL A 1 322 ? -4.821 -3.822 2.891 1.00 97.94 322 VAL A C 1
ATOM 2494 O O . VAL A 1 322 ? -6.004 -3.733 2.549 1.00 97.94 322 VAL A O 1
ATOM 2497 N N . PRO A 1 323 ? -4.080 -2.740 3.182 1.00 98.06 323 PRO A N 1
ATOM 2498 C CA . PRO A 1 323 ? -4.538 -1.374 2.949 1.00 98.06 323 PRO A CA 1
ATOM 2499 C C . PRO A 1 323 ? -4.987 -1.141 1.508 1.00 98.06 323 PRO A C 1
ATOM 2501 O O . PRO A 1 323 ? -4.433 -1.726 0.573 1.00 98.06 323 PRO A O 1
ATOM 2504 N N . LYS A 1 324 ? -5.908 -0.196 1.318 1.00 97.44 324 LYS A N 1
ATOM 2505 C CA . LYS A 1 324 ? -6.113 0.398 -0.009 1.00 97.44 324 LYS A CA 1
ATOM 2506 C C . LYS A 1 324 ? -4.868 1.145 -0.475 1.00 97.44 324 LYS A C 1
ATOM 2508 O O . LYS A 1 324 ? -4.127 1.708 0.334 1.00 97.44 324 LYS A O 1
ATOM 2513 N N . PHE A 1 325 ? -4.650 1.138 -1.787 1.00 97.88 325 PHE A N 1
ATOM 2514 C CA . PHE A 1 325 ? -3.457 1.683 -2.424 1.00 97.88 325 PHE A CA 1
ATOM 2515 C C . PHE A 1 325 ? -3.801 2.925 -3.246 1.00 97.88 325 PHE A C 1
ATOM 2517 O O . PHE A 1 325 ? -4.548 2.844 -4.218 1.00 97.88 325 PHE A O 1
ATOM 2524 N N . PHE A 1 326 ? -3.227 4.068 -2.869 1.00 98.12 326 PHE A N 1
ATOM 2525 C CA . PHE A 1 326 ? -3.459 5.369 -3.512 1.00 98.12 326 PHE A CA 1
ATOM 2526 C C . PHE A 1 326 ? -2.265 5.848 -4.341 1.00 98.12 326 PHE A C 1
ATOM 2528 O O . PHE A 1 326 ? -2.269 6.956 -4.869 1.00 98.12 326 PHE A O 1
ATOM 2535 N N . GLY A 1 327 ? -1.261 4.989 -4.498 1.00 97.94 327 GLY A N 1
ATOM 2536 C CA . GLY A 1 327 ? -0.195 5.144 -5.472 1.00 97.94 327 GLY A CA 1
ATOM 2537 C C . GLY A 1 327 ? 1.192 5.276 -4.860 1.00 97.94 327 GLY A C 1
ATOM 2538 O O . GLY A 1 327 ? 1.378 5.682 -3.711 1.00 97.94 327 GLY A O 1
ATOM 2539 N N . TYR A 1 328 ? 2.182 4.931 -5.674 1.00 98.00 328 TYR A N 1
ATOM 2540 C CA . TYR A 1 328 ? 3.593 5.176 -5.415 1.00 98.00 328 TYR A CA 1
ATOM 2541 C C . TYR A 1 328 ? 4.076 6.244 -6.388 1.00 98.00 328 TYR A C 1
ATOM 2543 O O . TYR A 1 328 ? 3.924 6.102 -7.608 1.00 98.00 328 TYR A O 1
ATOM 2551 N N . HIS A 1 329 ? 4.628 7.317 -5.837 1.00 96.56 329 HIS A N 1
ATOM 2552 C CA . HIS A 1 329 ? 5.012 8.502 -6.579 1.00 96.56 329 HIS A CA 1
ATOM 2553 C C . HIS A 1 329 ? 6.474 8.847 -6.315 1.00 96.56 329 HIS A C 1
ATOM 2555 O O . HIS A 1 329 ? 6.942 8.811 -5.177 1.00 96.56 329 HIS A O 1
ATOM 2561 N N . VAL A 1 330 ? 7.189 9.231 -7.366 1.00 92.88 330 VAL A N 1
ATOM 2562 C CA . VAL A 1 330 ? 8.601 9.620 -7.292 1.00 92.88 330 VAL A CA 1
ATOM 2563 C C . VAL A 1 330 ? 8.744 11.124 -7.510 1.00 92.88 330 VAL A C 1
ATOM 2565 O O . VAL A 1 330 ? 7.958 11.697 -8.273 1.00 92.88 330 VAL A O 1
ATOM 2568 N N . PRO A 1 331 ? 9.696 11.789 -6.835 1.00 91.75 331 PRO A N 1
ATOM 2569 C CA . PRO A 1 331 ? 9.913 13.215 -7.026 1.00 91.75 331 PRO A CA 1
ATOM 2570 C C . PRO A 1 331 ? 10.363 13.500 -8.459 1.00 91.75 331 PRO A C 1
ATOM 2572 O O . PRO A 1 331 ? 11.203 12.796 -9.020 1.00 91.75 331 PRO A O 1
ATOM 2575 N N . VAL A 1 332 ? 9.808 14.558 -9.039 1.00 88.00 332 VAL A N 1
ATOM 2576 C CA . VAL A 1 332 ? 10.220 15.091 -10.335 1.00 88.00 332 VAL A CA 1
ATOM 2577 C C . VAL A 1 332 ? 11.326 16.107 -10.087 1.00 88.00 332 VAL A C 1
ATOM 2579 O O . VAL A 1 332 ? 11.090 17.164 -9.503 1.00 88.00 332 VAL A O 1
ATOM 2582 N N . ASN A 1 333 ? 12.547 15.800 -10.524 1.00 79.62 333 ASN A N 1
ATOM 2583 C CA . ASN A 1 333 ? 13.613 16.796 -10.546 1.00 79.62 333 ASN A CA 1
ATOM 2584 C C . ASN A 1 333 ? 13.531 17.563 -11.863 1.00 79.62 333 ASN A C 1
ATOM 2586 O O . ASN A 1 333 ? 14.083 17.125 -12.866 1.00 79.62 333 ASN A O 1
ATOM 2590 N N . GLU A 1 334 ? 12.845 18.706 -11.838 1.00 67.69 334 GLU A N 1
ATOM 2591 C CA . GLU A 1 334 ? 12.598 19.551 -13.015 1.00 67.69 334 GLU A CA 1
ATOM 2592 C C . GLU A 1 334 ? 13.902 19.914 -13.749 1.00 67.69 334 GLU A C 1
ATOM 2594 O O . GLU A 1 334 ? 13.952 19.881 -14.977 1.00 67.69 334 GLU A O 1
ATOM 2599 N N . VAL A 1 335 ? 14.990 20.163 -13.008 1.00 65.06 335 VAL A N 1
ATOM 2600 C CA . VAL A 1 335 ? 16.304 20.501 -13.579 1.00 65.06 335 VAL A CA 1
ATOM 2601 C C . VAL A 1 335 ? 16.947 19.295 -14.259 1.00 65.06 335 VAL A C 1
ATOM 2603 O O . VAL A 1 335 ? 17.495 19.437 -15.352 1.00 65.06 335 VAL A O 1
ATOM 2606 N N . ASN A 1 336 ? 16.902 18.115 -13.636 1.00 66.56 336 ASN A N 1
ATOM 2607 C CA . ASN A 1 336 ? 17.445 16.909 -14.263 1.00 66.56 336 ASN A CA 1
ATOM 2608 C C . ASN A 1 336 ? 16.584 16.474 -15.446 1.00 66.56 336 ASN A C 1
ATOM 2610 O O . ASN A 1 336 ? 17.138 16.152 -16.485 1.00 66.56 336 ASN A O 1
ATOM 2614 N N . GLU A 1 337 ? 15.257 16.545 -15.347 1.00 64.12 337 GLU A N 1
ATOM 2615 C CA . GLU A 1 337 ? 14.384 16.259 -16.484 1.00 64.12 337 GLU A CA 1
ATOM 2616 C C . GLU A 1 337 ? 14.641 17.215 -17.651 1.00 64.12 337 GLU A C 1
ATOM 2618 O O . GLU A 1 337 ? 14.661 16.778 -18.796 1.00 64.12 337 GLU A O 1
ATOM 2623 N N . ALA A 1 338 ? 14.854 18.509 -17.393 1.00 62.41 338 ALA A N 1
ATOM 2624 C CA . ALA A 1 338 ? 15.192 19.465 -18.442 1.00 62.41 338 ALA A CA 1
ATOM 2625 C C . ALA A 1 338 ? 16.552 19.153 -19.087 1.00 62.41 338 ALA A C 1
ATOM 2627 O O . ALA A 1 338 ? 16.667 19.204 -20.309 1.00 62.41 338 ALA A O 1
ATOM 2628 N N . LYS A 1 339 ? 17.558 18.782 -18.284 1.00 71.75 339 LYS A N 1
ATOM 2629 C CA . LYS A 1 339 ? 18.885 18.381 -18.778 1.00 71.75 339 LYS A CA 1
ATOM 2630 C C . LYS A 1 339 ? 18.849 17.080 -19.570 1.00 71.75 339 LYS A C 1
ATOM 2632 O O . LYS A 1 339 ? 19.478 17.019 -20.618 1.00 71.75 339 LYS A O 1
ATOM 2637 N N . LEU A 1 340 ? 18.116 16.075 -19.095 1.00 66.19 340 LEU A N 1
ATOM 2638 C CA . LEU A 1 340 ? 17.896 14.817 -19.809 1.00 66.19 340 LEU A CA 1
ATOM 2639 C C . LEU A 1 340 ? 17.210 15.098 -21.146 1.00 66.19 340 LEU A C 1
ATOM 2641 O O . LEU A 1 340 ? 17.734 14.726 -22.187 1.00 66.19 340 LEU A O 1
ATOM 2645 N N . ARG A 1 341 ? 16.142 15.907 -21.145 1.00 62.19 341 ARG A N 1
ATOM 2646 C CA . ARG A 1 341 ? 15.487 16.358 -22.381 1.00 62.19 341 ARG A CA 1
ATOM 2647 C C . ARG A 1 341 ? 16.449 17.087 -23.324 1.00 62.19 341 ARG A C 1
ATOM 2649 O O . ARG A 1 341 ? 16.394 16.858 -24.526 1.00 62.19 341 ARG A O 1
ATOM 2656 N N . GLU A 1 342 ? 17.310 17.974 -22.823 1.00 69.81 342 GLU A N 1
ATOM 2657 C CA . GLU A 1 342 ? 18.300 18.686 -23.646 1.00 69.81 342 GLU A CA 1
ATOM 2658 C C . GLU A 1 342 ? 19.367 17.736 -24.216 1.00 69.81 342 GLU A C 1
ATOM 2660 O O . GLU A 1 342 ? 19.717 17.840 -25.396 1.00 69.81 342 GLU A O 1
ATOM 2665 N N . ALA A 1 343 ? 19.851 16.790 -23.408 1.00 70.44 343 ALA A N 1
ATOM 2666 C CA . ALA A 1 343 ? 20.818 15.776 -23.813 1.00 70.44 343 ALA A CA 1
ATOM 2667 C C . ALA A 1 343 ? 20.242 14.853 -24.894 1.00 70.44 343 ALA A C 1
ATOM 2669 O O . ALA A 1 343 ? 20.866 14.680 -25.944 1.00 70.44 343 ALA A O 1
ATOM 2670 N N . ASP A 1 344 ? 19.025 14.355 -24.693 1.00 65.44 344 ASP A N 1
ATOM 2671 C CA . ASP A 1 344 ? 18.334 13.499 -25.650 1.00 65.44 344 ASP A CA 1
ATOM 2672 C C . ASP A 1 344 ? 18.051 14.269 -26.965 1.00 65.44 344 ASP A C 1
ATOM 2674 O O . ASP A 1 344 ? 18.294 13.765 -28.071 1.00 65.44 344 ASP A O 1
ATOM 2678 N N . LEU A 1 345 ? 17.636 15.547 -26.878 1.00 68.88 345 LEU A N 1
ATOM 2679 C CA . LEU A 1 345 ? 17.415 16.406 -28.052 1.00 68.88 345 LEU A CA 1
ATOM 2680 C C . LEU A 1 345 ? 18.714 16.634 -28.835 1.00 68.88 345 LEU A C 1
ATOM 2682 O O . LEU A 1 345 ? 18.704 16.645 -30.073 1.00 68.88 345 LEU A O 1
ATOM 2686 N N . SER A 1 346 ? 19.831 16.805 -28.125 1.00 74.88 346 SER A N 1
ATOM 2687 C CA . SER A 1 346 ? 21.164 16.933 -28.714 1.00 74.88 346 SER A CA 1
ATOM 2688 C C . SER A 1 346 ? 21.586 15.640 -29.423 1.00 74.88 346 SER A C 1
ATOM 2690 O O . SER A 1 346 ? 21.963 15.681 -30.600 1.00 74.88 346 SER A O 1
ATOM 2692 N N . ALA A 1 347 ? 21.419 14.483 -28.773 1.00 72.50 347 ALA A N 1
ATOM 2693 C CA . ALA A 1 347 ? 21.716 13.169 -29.346 1.00 72.50 347 ALA A CA 1
ATOM 2694 C C . ALA A 1 347 ? 20.896 12.903 -30.623 1.00 72.50 347 ALA A C 1
ATOM 2696 O O . ALA A 1 347 ? 21.428 12.480 -31.658 1.00 72.50 347 ALA A O 1
ATOM 2697 N N . LEU A 1 348 ? 19.606 13.255 -30.621 1.00 68.06 348 LEU A N 1
ATOM 2698 C CA . LEU A 1 348 ? 18.755 13.131 -31.804 1.00 68.06 348 LEU A CA 1
ATOM 2699 C C . LEU A 1 348 ? 19.197 14.060 -32.944 1.00 68.06 348 LEU A C 1
ATOM 2701 O O . LEU A 1 348 ? 19.167 13.676 -34.123 1.00 68.06 348 LEU A O 1
ATOM 2705 N N . ALA A 1 349 ? 19.604 15.290 -32.621 1.00 79.44 349 ALA A N 1
ATOM 2706 C CA . ALA A 1 349 ? 20.126 16.229 -33.607 1.00 79.44 349 ALA A CA 1
ATOM 2707 C C . ALA A 1 349 ? 21.412 15.696 -34.261 1.00 79.44 349 ALA A C 1
ATOM 2709 O O . ALA A 1 349 ? 21.576 15.826 -35.481 1.00 79.44 349 ALA A O 1
ATOM 2710 N N . GLU A 1 350 ? 22.291 15.047 -33.497 1.00 83.19 350 GLU A N 1
ATOM 2711 C CA . GLU A 1 350 ? 23.477 14.373 -34.029 1.00 83.19 350 GLU A CA 1
ATOM 2712 C C . GLU A 1 350 ? 23.126 13.179 -34.921 1.00 83.19 350 GLU A C 1
ATOM 2714 O O . GLU A 1 350 ? 23.635 13.097 -36.044 1.00 83.19 350 GLU A O 1
ATOM 2719 N N . ARG A 1 351 ? 22.190 12.310 -34.511 1.00 77.31 351 ARG A N 1
ATOM 2720 C CA . ARG A 1 351 ? 21.729 11.177 -35.339 1.00 77.31 351 ARG A CA 1
ATOM 2721 C C . ARG A 1 351 ? 21.151 11.655 -36.674 1.00 77.31 351 ARG A C 1
ATOM 2723 O O . ARG A 1 351 ? 21.454 11.096 -37.730 1.00 77.31 351 ARG A O 1
ATOM 2730 N N . ARG A 1 352 ? 20.385 12.754 -36.670 1.00 78.50 352 ARG A N 1
ATOM 2731 C CA . ARG A 1 352 ? 19.882 13.400 -37.899 1.00 78.50 352 ARG A CA 1
ATOM 2732 C C . ARG A 1 352 ? 21.009 13.943 -38.780 1.00 78.50 352 ARG A C 1
ATOM 2734 O O . ARG A 1 352 ? 20.927 13.810 -40.002 1.00 78.50 352 ARG A O 1
ATOM 2741 N N . LYS A 1 353 ? 22.056 14.538 -38.198 1.00 88.12 353 LYS A N 1
ATOM 2742 C CA . LYS A 1 353 ? 23.241 14.991 -38.951 1.00 88.12 353 LYS A CA 1
ATOM 2743 C C . LYS A 1 353 ? 23.982 13.812 -39.585 1.00 88.12 353 LYS A C 1
ATOM 2745 O O . LYS A 1 353 ? 24.305 13.898 -40.768 1.00 88.12 353 LYS A O 1
ATOM 2750 N N . ARG A 1 354 ? 24.177 12.706 -38.855 1.00 85.00 354 ARG A N 1
ATOM 2751 C CA . ARG A 1 354 ? 24.808 11.479 -39.378 1.00 85.00 354 ARG A CA 1
ATOM 2752 C C . ARG A 1 354 ? 24.018 10.887 -40.547 1.00 85.00 354 ARG A C 1
ATOM 2754 O O . ARG A 1 354 ? 24.602 10.656 -41.599 1.00 85.00 354 ARG A O 1
ATOM 2761 N N . ARG A 1 355 ? 22.689 10.757 -40.425 1.00 81.56 355 ARG A N 1
ATOM 2762 C CA . ARG A 1 355 ? 21.823 10.274 -41.525 1.00 81.56 355 ARG A CA 1
ATOM 2763 C C . ARG A 1 355 ? 21.905 11.164 -42.768 1.00 81.56 355 ARG A C 1
ATOM 2765 O O . ARG A 1 355 ? 22.008 10.655 -43.878 1.00 81.56 355 ARG A O 1
ATOM 2772 N N . LYS A 1 356 ? 21.923 12.492 -42.595 1.00 85.69 356 LYS A N 1
ATOM 2773 C CA . LYS A 1 356 ? 22.109 13.432 -43.716 1.00 85.69 356 LYS A CA 1
ATOM 2774 C C . LYS A 1 356 ? 23.494 13.310 -44.359 1.00 85.69 356 LYS A C 1
ATOM 2776 O O . LYS A 1 356 ? 23.590 13.369 -45.579 1.00 85.69 356 LYS A O 1
ATOM 2781 N N . ALA A 1 357 ? 24.548 13.129 -43.565 1.00 83.56 357 ALA A N 1
ATOM 2782 C CA . ALA A 1 357 ? 25.909 12.960 -44.072 1.00 83.56 357 ALA A CA 1
ATOM 2783 C C . ALA A 1 357 ? 26.094 11.625 -44.817 1.00 83.56 357 ALA A C 1
ATOM 2785 O O . ALA A 1 357 ? 26.725 11.603 -45.871 1.00 83.56 357 ALA A O 1
ATOM 2786 N N . ALA A 1 358 ? 25.501 10.540 -44.310 1.00 80.25 358 ALA A N 1
ATOM 2787 C CA . ALA A 1 358 ? 25.502 9.234 -44.963 1.00 80.25 358 ALA A CA 1
ATOM 2788 C C . ALA A 1 358 ? 24.740 9.273 -46.300 1.00 80.25 358 ALA A C 1
ATOM 2790 O O . ALA A 1 358 ? 25.284 8.865 -47.323 1.00 80.25 358 ALA A O 1
ATOM 2791 N N . GLY A 1 359 ? 23.541 9.869 -46.321 1.00 78.06 359 GLY A N 1
ATOM 2792 C CA . GLY A 1 359 ? 22.756 10.029 -47.551 1.00 78.06 359 GLY A CA 1
ATOM 2793 C C . GLY A 1 359 ? 23.416 10.937 -48.598 1.00 78.06 359 GLY A C 1
ATOM 2794 O O . GLY A 1 359 ? 23.292 10.688 -49.791 1.00 78.06 359 GLY A O 1
ATOM 2795 N N . ALA A 1 360 ? 24.174 11.959 -48.184 1.00 73.75 360 ALA A N 1
ATOM 2796 C CA . ALA A 1 360 ? 24.897 12.836 -49.112 1.00 73.75 360 ALA A CA 1
ATOM 2797 C C . ALA A 1 360 ? 26.107 12.157 -49.780 1.00 73.75 360 ALA A C 1
ATOM 2799 O O . ALA A 1 360 ? 26.524 12.572 -50.861 1.00 73.75 360 ALA A O 1
ATOM 2800 N N . LYS A 1 361 ? 26.676 11.117 -49.157 1.00 68.25 361 LYS A N 1
ATOM 2801 C CA . LYS A 1 361 ? 27.845 10.404 -49.689 1.00 68.25 361 LYS A CA 1
ATOM 2802 C C . LYS A 1 361 ? 27.483 9.456 -50.839 1.00 68.25 361 LYS A C 1
ATOM 2804 O O . LYS A 1 361 ? 28.332 9.188 -51.676 1.00 68.25 361 LYS A O 1
ATOM 2809 N N . GLN A 1 362 ? 26.224 9.026 -50.921 1.00 59.09 362 GLN A N 1
ATOM 2810 C CA . GLN A 1 362 ? 25.730 8.113 -51.958 1.00 59.09 362 GLN A CA 1
ATOM 2811 C C . GLN A 1 362 ? 25.401 8.790 -53.302 1.00 59.09 362 GLN A C 1
ATOM 2813 O O . GLN A 1 362 ? 25.145 8.096 -54.277 1.00 59.09 362 GLN A O 1
ATOM 2818 N N . VAL A 1 363 ? 25.408 10.128 -53.382 1.00 59.09 363 VAL A N 1
ATOM 2819 C CA . VAL A 1 363 ? 24.961 10.867 -54.586 1.00 59.09 363 VAL A CA 1
ATOM 2820 C C . VAL A 1 363 ? 26.126 11.360 -55.464 1.00 59.09 363 VAL A C 1
ATOM 2822 O O . VAL A 1 363 ? 25.897 11.820 -56.577 1.00 59.09 363 VAL A O 1
ATOM 2825 N N . ASN A 1 364 ? 27.381 11.254 -55.009 1.00 56.94 364 ASN A N 1
ATOM 2826 C CA . ASN A 1 364 ? 28.533 11.818 -55.730 1.00 56.94 364 ASN A CA 1
ATOM 2827 C C . ASN A 1 364 ? 29.403 10.812 -56.496 1.00 56.94 364 ASN A C 1
ATOM 2829 O O . ASN A 1 364 ? 30.283 11.256 -57.233 1.00 56.94 364 ASN A O 1
ATOM 2833 N N . ASP A 1 365 ? 29.133 9.510 -56.415 1.00 55.44 365 ASP A N 1
ATOM 2834 C CA . ASP A 1 365 ? 29.745 8.542 -57.330 1.00 55.44 365 ASP A CA 1
ATOM 2835 C C . ASP A 1 365 ? 28.882 8.447 -58.590 1.00 55.44 365 ASP A C 1
ATOM 2837 O O . ASP A 1 365 ? 28.124 7.509 -58.825 1.00 55.44 365 ASP A O 1
ATOM 2841 N N . GLY A 1 366 ? 28.973 9.517 -59.383 1.00 54.38 366 GLY A N 1
ATOM 2842 C CA . GLY A 1 366 ? 28.549 9.536 -60.771 1.00 54.38 366 GLY A CA 1
ATOM 2843 C C . GLY A 1 366 ? 29.449 8.619 -61.585 1.00 54.38 366 GLY A C 1
ATOM 2844 O O . GLY A 1 366 ? 30.370 9.091 -62.247 1.00 54.38 366 GLY A O 1
ATOM 2845 N N . ASP A 1 367 ? 29.156 7.323 -61.536 1.00 49.72 367 ASP A N 1
ATOM 2846 C CA . ASP A 1 367 ? 29.543 6.396 -62.584 1.00 49.72 367 ASP A CA 1
ATOM 2847 C C . ASP A 1 367 ? 28.424 6.344 -63.626 1.00 49.72 367 ASP A C 1
ATOM 2849 O O . ASP A 1 367 ? 27.262 6.030 -63.367 1.00 49.72 367 ASP A O 1
ATOM 2853 N N . THR A 1 368 ? 28.817 6.745 -64.824 1.00 58.59 368 THR A N 1
ATOM 2854 C CA . THR A 1 368 ? 28.135 6.569 -66.100 1.00 58.59 368 THR A CA 1
ATOM 2855 C C . THR A 1 368 ? 27.549 5.154 -66.192 1.00 58.59 368 THR A C 1
ATOM 2857 O O . THR A 1 368 ? 28.308 4.200 -66.347 1.00 58.59 368 THR A O 1
ATOM 2860 N N . LEU A 1 369 ? 26.223 4.999 -66.125 1.00 49.38 369 LEU A N 1
ATOM 2861 C CA . LEU A 1 369 ? 25.574 3.715 -66.399 1.00 49.38 369 LEU A CA 1
ATOM 2862 C C . LEU A 1 369 ? 24.681 3.778 -67.637 1.00 49.38 369 LEU A C 1
ATOM 2864 O O . LEU A 1 369 ? 23.798 4.625 -67.777 1.00 49.38 369 LEU A O 1
ATOM 2868 N N . ASP A 1 370 ? 24.993 2.834 -68.520 1.00 57.84 370 ASP A N 1
ATOM 2869 C CA . ASP A 1 370 ? 24.209 2.326 -69.637 1.00 57.84 370 ASP A CA 1
ATOM 2870 C C . ASP A 1 370 ? 22.767 1.980 -69.195 1.00 57.84 370 ASP A C 1
ATOM 2872 O O . ASP A 1 370 ? 22.586 1.350 -68.150 1.00 57.84 370 ASP A O 1
ATOM 2876 N N . PRO A 1 371 ? 21.730 2.345 -69.969 1.00 56.00 371 PRO A N 1
ATOM 2877 C CA . PRO A 1 371 ? 20.329 2.265 -69.545 1.00 56.00 371 PRO A CA 1
ATOM 2878 C C . PRO A 1 371 ? 19.631 0.894 -69.717 1.00 56.00 371 PRO A C 1
ATOM 2880 O O . PRO A 1 371 ? 18.415 0.875 -69.886 1.00 56.00 371 PRO A O 1
ATOM 2883 N N . GLU A 1 372 ? 20.319 -0.256 -69.679 1.00 61.19 372 GLU A N 1
ATOM 2884 C CA . GLU A 1 372 ? 19.695 -1.547 -70.068 1.00 61.19 372 GLU A CA 1
ATOM 2885 C C . GLU A 1 372 ? 19.702 -2.702 -69.042 1.00 61.19 372 GLU A C 1
ATOM 2887 O O . GLU A 1 372 ? 19.462 -3.849 -69.415 1.00 61.19 372 GLU A O 1
ATOM 2892 N N . SER A 1 373 ? 19.859 -2.460 -67.736 1.00 53.56 373 SER A N 1
ATOM 2893 C CA . SER A 1 373 ? 19.663 -3.540 -66.747 1.00 53.56 373 SER A CA 1
ATOM 2894 C C . SER A 1 373 ? 18.920 -3.096 -65.485 1.00 53.56 373 SER A C 1
ATOM 2896 O O . SER A 1 373 ? 19.528 -2.790 -64.461 1.00 53.56 373 SER A O 1
ATOM 2898 N N . GLU A 1 374 ? 17.585 -3.095 -65.560 1.00 54.50 374 GLU A N 1
ATOM 2899 C CA . GLU A 1 374 ? 16.688 -3.060 -64.398 1.00 54.50 374 GLU A CA 1
ATOM 2900 C C . GLU A 1 374 ? 16.584 -4.464 -63.774 1.00 54.50 374 GLU A C 1
ATOM 2902 O O . GLU A 1 374 ? 15.715 -5.256 -64.130 1.00 54.50 374 GLU A O 1
ATOM 2907 N N . GLU A 1 375 ? 17.444 -4.766 -62.803 1.00 57.09 375 GLU A N 1
ATOM 2908 C CA . GLU A 1 375 ? 17.114 -5.717 -61.736 1.00 57.09 375 GLU A CA 1
ATOM 2909 C C . GLU A 1 375 ? 17.239 -4.984 -60.398 1.00 57.09 375 GLU A C 1
ATOM 2911 O O . GLU A 1 375 ? 18.323 -4.639 -59.929 1.00 57.09 375 GLU A O 1
ATOM 2916 N N . VAL A 1 376 ? 16.079 -4.677 -59.816 1.00 50.75 376 VAL A N 1
ATOM 2917 C CA . VAL A 1 376 ? 15.924 -3.953 -58.553 1.00 50.75 376 VAL A CA 1
ATOM 2918 C C . VAL A 1 376 ? 16.261 -4.903 -57.404 1.00 50.75 376 VAL A C 1
ATOM 2920 O O . VAL A 1 376 ? 15.411 -5.661 -56.941 1.00 50.75 376 VAL A O 1
ATOM 2923 N N . ALA A 1 377 ? 17.509 -4.869 -56.938 1.00 51.66 377 ALA A N 1
ATOM 2924 C CA . ALA A 1 377 ? 17.890 -5.487 -55.676 1.00 51.66 377 ALA A CA 1
ATOM 2925 C C . ALA A 1 377 ? 17.428 -4.583 -54.522 1.00 51.66 377 ALA A C 1
ATOM 2927 O O . ALA A 1 377 ? 17.990 -3.515 -54.281 1.00 51.66 377 ALA A O 1
ATOM 2928 N N . ILE A 1 378 ? 16.370 -5.005 -53.829 1.00 53.41 378 ILE A N 1
ATOM 2929 C CA . ILE A 1 378 ? 15.952 -4.438 -52.545 1.00 53.41 378 ILE A CA 1
ATOM 2930 C C . ILE A 1 378 ? 17.030 -4.840 -51.533 1.00 53.41 378 ILE A C 1
ATOM 2932 O O . ILE A 1 378 ? 17.084 -5.990 -51.111 1.00 53.41 378 ILE A O 1
ATOM 2936 N N . VAL A 1 379 ? 17.943 -3.922 -51.220 1.00 50.25 379 VAL A N 1
ATOM 2937 C CA . VAL A 1 379 ? 18.919 -4.099 -50.140 1.00 50.25 379 VAL A CA 1
ATOM 2938 C C . VAL A 1 379 ? 18.240 -3.644 -48.853 1.00 50.25 379 VAL A C 1
ATOM 2940 O O . VAL A 1 379 ? 17.951 -2.455 -48.707 1.00 50.25 379 VAL A O 1
ATOM 2943 N N . ASP A 1 380 ? 17.943 -4.595 -47.966 1.00 53.72 380 ASP A N 1
ATOM 2944 C CA . ASP A 1 380 ? 17.429 -4.329 -46.619 1.00 53.72 380 ASP A CA 1
ATOM 2945 C C . ASP A 1 380 ? 18.456 -3.475 -45.842 1.00 53.72 380 ASP A C 1
ATOM 2947 O O . ASP A 1 380 ? 19.592 -3.919 -45.662 1.00 53.72 380 ASP A O 1
ATOM 2951 N N . PRO A 1 381 ? 18.126 -2.241 -45.407 1.00 54.44 381 PRO A N 1
ATOM 2952 C CA . PRO A 1 381 ? 19.089 -1.332 -44.775 1.00 54.44 381 PRO A CA 1
ATOM 2953 C C . PRO A 1 381 ? 19.433 -1.637 -43.305 1.00 54.44 381 PRO A C 1
ATOM 2955 O O . PRO A 1 381 ? 20.071 -0.797 -42.670 1.00 54.44 381 PRO A O 1
ATOM 2958 N N . ASP A 1 382 ? 19.011 -2.774 -42.748 1.00 54.66 382 ASP A N 1
ATOM 2959 C CA . ASP A 1 382 ? 18.864 -2.927 -41.292 1.00 54.66 382 ASP A CA 1
ATOM 2960 C C . ASP A 1 382 ? 19.905 -3.833 -40.588 1.00 54.66 382 ASP A C 1
ATOM 2962 O O . ASP A 1 382 ? 19.764 -4.067 -39.391 1.00 54.66 382 ASP A O 1
ATOM 2966 N N . GLU A 1 383 ? 20.966 -4.328 -41.248 1.00 56.88 383 GLU A N 1
ATOM 2967 C CA . GLU A 1 383 ? 21.816 -5.383 -40.638 1.00 56.88 383 GLU A CA 1
ATOM 2968 C C . GLU A 1 383 ? 23.177 -4.989 -40.024 1.00 56.88 383 GLU A C 1
ATOM 2970 O O . GLU A 1 383 ? 23.730 -5.807 -39.297 1.00 56.88 383 GLU A O 1
ATOM 2975 N N . ASP A 1 384 ? 23.707 -3.770 -40.184 1.00 55.81 384 ASP A N 1
ATOM 2976 C CA . ASP A 1 384 ? 25.043 -3.421 -39.639 1.00 55.81 384 ASP A CA 1
ATOM 2977 C C . ASP A 1 384 ? 25.007 -2.276 -38.606 1.00 55.81 384 ASP A C 1
ATOM 2979 O O . ASP A 1 384 ? 25.678 -1.249 -38.738 1.00 55.81 384 ASP A O 1
ATOM 2983 N N . GLU A 1 385 ? 24.242 -2.450 -37.524 1.00 60.31 385 GLU A N 1
ATOM 2984 C CA . GLU A 1 385 ? 24.594 -1.793 -36.257 1.00 60.31 385 GLU A CA 1
ATOM 2985 C C . GLU A 1 385 ? 25.823 -2.509 -35.684 1.00 60.31 385 GLU A C 1
ATOM 2987 O O . GLU A 1 385 ? 25.722 -3.605 -35.130 1.00 60.31 385 GLU A O 1
ATOM 2992 N N . THR A 1 386 ? 27.002 -1.910 -35.855 1.00 70.69 386 THR A N 1
ATOM 2993 C CA . THR A 1 386 ? 28.272 -2.471 -35.373 1.00 70.69 386 THR A CA 1
ATOM 2994 C C . THR A 1 386 ? 28.205 -2.753 -33.870 1.00 70.69 386 THR A C 1
ATOM 2996 O O . THR A 1 386 ? 27.811 -1.868 -33.110 1.00 70.69 386 THR A O 1
ATOM 2999 N N . GLU A 1 387 ? 28.619 -3.948 -33.426 1.00 70.12 387 GLU A N 1
ATOM 3000 C CA . GLU A 1 387 ? 28.607 -4.360 -32.005 1.00 70.12 387 GLU A CA 1
ATOM 3001 C C . GLU A 1 387 ? 29.287 -3.341 -31.066 1.00 70.12 387 GLU A C 1
ATOM 3003 O O . GLU A 1 387 ? 28.887 -3.197 -29.911 1.00 70.12 387 GLU A O 1
ATOM 3008 N N . ASP A 1 388 ? 30.251 -2.572 -31.581 1.00 64.88 388 ASP A N 1
ATOM 3009 C CA . ASP A 1 388 ? 30.936 -1.501 -30.852 1.00 64.88 388 ASP A CA 1
ATOM 3010 C C . ASP A 1 388 ? 30.014 -0.316 -30.492 1.00 64.88 388 ASP A C 1
ATOM 3012 O O . ASP A 1 388 ? 30.199 0.299 -29.441 1.00 64.88 388 ASP A O 1
ATOM 3016 N N . GLU A 1 389 ? 29.006 0.007 -31.318 1.00 66.75 389 GLU A N 1
ATOM 3017 C CA . GLU A 1 389 ? 28.016 1.049 -30.992 1.00 66.75 389 GLU A CA 1
ATOM 3018 C C . GLU A 1 389 ? 27.067 0.572 -29.884 1.00 66.75 389 GLU A C 1
ATOM 3020 O O . GLU A 1 389 ? 26.807 1.336 -28.958 1.00 66.75 389 GLU A O 1
ATOM 3025 N N . LYS A 1 390 ? 26.653 -0.705 -29.895 1.00 69.44 390 LYS A N 1
ATOM 3026 C CA . LYS A 1 390 ? 25.823 -1.289 -28.823 1.00 69.44 390 LYS A CA 1
ATOM 3027 C C . LYS A 1 390 ? 26.552 -1.332 -27.481 1.00 69.44 390 LYS A C 1
ATOM 3029 O O . LYS A 1 390 ? 25.976 -0.949 -26.469 1.00 69.44 390 LYS A O 1
ATOM 3034 N N . ALA A 1 391 ? 27.826 -1.725 -27.472 1.00 69.50 391 ALA A N 1
ATOM 3035 C CA . ALA A 1 391 ? 28.616 -1.800 -26.243 1.00 69.50 391 ALA A CA 1
ATOM 3036 C C . ALA A 1 391 ? 28.876 -0.417 -25.612 1.00 69.50 391 ALA A C 1
ATOM 3038 O O . ALA A 1 391 ? 28.846 -0.273 -24.389 1.00 69.50 391 ALA A O 1
ATOM 3039 N N . LEU A 1 392 ? 29.107 0.616 -26.433 1.00 65.62 392 LEU A N 1
ATOM 3040 C CA . LEU A 1 392 ? 29.284 1.992 -25.954 1.00 65.62 392 LEU A CA 1
ATOM 3041 C C . LEU A 1 392 ? 27.978 2.605 -25.440 1.00 65.62 392 LEU A C 1
ATOM 3043 O O . LEU A 1 392 ? 28.004 3.338 -24.452 1.00 65.62 392 LEU A O 1
ATOM 3047 N N . GLU A 1 393 ? 26.850 2.315 -26.089 1.00 67.31 393 GLU A N 1
ATOM 3048 C CA . GLU A 1 393 ? 25.537 2.783 -25.642 1.00 67.31 393 GLU A CA 1
ATOM 3049 C C . GLU A 1 393 ? 25.153 2.123 -24.307 1.00 67.31 393 GLU A C 1
ATOM 3051 O O . GLU A 1 393 ? 24.703 2.812 -23.395 1.00 67.31 393 GLU A O 1
ATOM 3056 N N . GLU A 1 394 ? 25.443 0.830 -24.132 1.00 69.75 394 GLU A N 1
ATOM 3057 C CA . GLU A 1 394 ? 25.189 0.089 -22.891 1.00 69.75 394 GLU A CA 1
ATOM 3058 C C . GLU A 1 394 ? 26.066 0.584 -21.719 1.00 69.75 394 GLU A C 1
ATOM 3060 O O . GLU A 1 394 ? 25.540 0.876 -20.644 1.00 69.75 394 GLU A O 1
ATOM 3065 N N . GLU A 1 395 ? 27.375 0.807 -21.920 1.00 63.28 395 GLU A N 1
ATOM 3066 C CA . GLU A 1 395 ? 28.282 1.276 -20.852 1.00 63.28 395 GLU A CA 1
ATOM 3067 C C . GLU A 1 395 ? 28.008 2.739 -20.429 1.00 63.28 395 GLU A C 1
ATOM 3069 O O . GLU A 1 395 ? 28.147 3.098 -19.252 1.00 63.28 395 GLU A O 1
ATOM 3074 N N . VAL A 1 396 ? 27.599 3.603 -21.370 1.00 61.56 396 VAL A N 1
ATOM 3075 C CA . VAL A 1 396 ? 27.202 4.993 -21.078 1.00 61.56 396 VAL A CA 1
ATOM 3076 C C . VAL A 1 396 ? 25.862 5.036 -20.344 1.00 61.56 396 VAL A C 1
ATOM 3078 O O . VAL A 1 396 ? 25.733 5.807 -19.391 1.00 61.56 396 VAL A O 1
ATOM 3081 N N . ASN A 1 397 ? 24.904 4.190 -20.732 1.00 55.69 397 ASN A N 1
ATOM 3082 C CA . ASN A 1 397 ? 23.592 4.111 -20.091 1.00 55.69 397 ASN A CA 1
ATOM 3083 C C . ASN A 1 397 ? 23.685 3.525 -18.667 1.00 55.69 397 ASN A C 1
ATOM 3085 O O . ASN A 1 397 ? 23.003 3.973 -17.747 1.00 55.69 397 ASN A O 1
ATOM 3089 N N . GLU A 1 398 ? 24.597 2.578 -18.437 1.00 57.59 398 GLU A N 1
ATOM 3090 C CA . GLU A 1 398 ? 24.808 1.990 -17.113 1.00 57.59 398 GLU A CA 1
ATOM 3091 C C . GLU A 1 398 ? 25.521 2.966 -16.153 1.00 57.59 398 GLU A C 1
ATOM 3093 O O . GLU A 1 398 ? 25.135 3.098 -14.987 1.00 57.59 398 GLU A O 1
ATOM 3098 N N . ARG A 1 399 ? 26.508 3.742 -16.631 1.00 51.66 399 ARG A N 1
ATOM 3099 C CA . ARG A 1 399 ? 27.193 4.759 -15.805 1.00 51.66 399 ARG A CA 1
ATOM 3100 C C . ARG A 1 399 ? 26.340 5.995 -15.518 1.00 51.66 399 ARG A C 1
ATOM 3102 O O . ARG A 1 399 ? 26.410 6.504 -14.396 1.00 51.66 399 ARG A O 1
ATOM 3109 N N . SER A 1 400 ? 25.534 6.465 -16.473 1.00 55.84 400 SER A N 1
ATOM 3110 C CA . SER A 1 400 ? 24.612 7.588 -16.251 1.00 55.84 400 SER A CA 1
ATOM 3111 C C . SER A 1 400 ? 23.526 7.215 -15.237 1.00 55.84 400 SER A C 1
ATOM 3113 O O . SER A 1 400 ? 23.286 7.969 -14.293 1.00 55.84 400 SER A O 1
ATOM 3115 N N . HIS A 1 401 ? 22.966 6.004 -15.320 1.00 55.06 401 HIS A N 1
ATOM 3116 C CA . HIS A 1 401 ? 21.983 5.523 -14.351 1.00 55.06 401 HIS A CA 1
ATOM 3117 C C . HIS A 1 401 ? 22.545 5.362 -12.929 1.00 55.06 401 HIS A C 1
ATOM 3119 O O . HIS A 1 401 ? 21.817 5.594 -11.962 1.00 55.06 401 HIS A O 1
ATOM 3125 N N . ILE A 1 402 ? 23.827 5.022 -12.763 1.00 51.31 402 ILE A N 1
ATOM 3126 C CA . ILE A 1 402 ? 24.450 4.863 -11.437 1.00 51.31 402 ILE A CA 1
ATOM 3127 C C . ILE A 1 402 ? 24.793 6.218 -10.784 1.00 51.31 402 ILE A C 1
ATOM 3129 O O . ILE A 1 402 ? 24.663 6.359 -9.564 1.00 51.31 402 ILE A O 1
ATOM 3133 N N . GLU A 1 403 ? 25.200 7.236 -11.552 1.00 52.66 403 GLU A N 1
ATOM 3134 C CA . GLU A 1 403 ? 25.511 8.572 -11.008 1.00 52.66 403 GLU A CA 1
ATOM 3135 C C . GLU A 1 403 ? 24.296 9.502 -10.883 1.00 52.66 403 GLU A C 1
ATOM 3137 O O . GLU A 1 403 ? 24.297 10.385 -10.030 1.00 52.66 403 GLU A O 1
ATOM 3142 N N . GLU A 1 404 ? 23.224 9.281 -11.640 1.00 51.69 404 GLU A N 1
ATOM 3143 C CA . GLU A 1 404 ? 21.997 10.080 -11.539 1.00 51.69 404 GLU A CA 1
ATOM 3144 C C . GLU A 1 404 ? 21.028 9.548 -10.463 1.00 51.69 404 GLU A C 1
ATOM 3146 O O . GLU A 1 404 ? 20.276 10.311 -9.852 1.00 51.69 404 GLU A O 1
ATOM 3151 N N . ARG A 1 405 ? 21.123 8.250 -10.127 1.00 50.31 405 ARG A N 1
ATOM 3152 C CA . ARG A 1 405 ? 20.514 7.661 -8.915 1.00 50.31 405 ARG A CA 1
ATOM 3153 C C . ARG A 1 405 ? 21.259 8.028 -7.631 1.00 50.31 405 ARG A C 1
ATOM 3155 O O . ARG A 1 405 ? 20.725 7.843 -6.535 1.00 50.31 405 ARG A O 1
ATOM 3162 N N . ARG A 1 406 ? 22.474 8.575 -7.737 1.00 47.47 406 ARG A N 1
ATOM 3163 C CA . ARG A 1 406 ? 23.222 9.122 -6.602 1.00 47.47 406 ARG A CA 1
ATOM 3164 C C . ARG A 1 406 ? 22.555 10.427 -6.144 1.00 47.47 406 ARG A C 1
ATOM 3166 O O . ARG A 1 406 ? 22.952 11.522 -6.516 1.00 47.47 406 ARG A O 1
ATOM 3173 N N . TRP A 1 407 ? 21.601 10.264 -5.229 1.00 52.28 407 TRP A N 1
ATOM 3174 C CA . TRP A 1 407 ? 21.149 11.270 -4.263 1.00 52.28 407 TRP A CA 1
ATOM 3175 C C . TRP A 1 407 ? 20.245 12.375 -4.812 1.00 52.28 407 TRP A C 1
ATOM 3177 O O . TRP A 1 407 ? 20.570 13.558 -4.737 1.00 52.28 407 TRP A O 1
ATOM 3187 N N . GLN A 1 408 ? 19.025 12.022 -5.225 1.00 60.16 408 GLN A N 1
ATOM 3188 C CA . GLN A 1 408 ? 17.948 12.985 -4.997 1.00 60.16 408 GLN A CA 1
ATOM 3189 C C . GLN A 1 408 ? 17.679 13.041 -3.488 1.00 60.16 408 GLN A C 1
ATOM 3191 O O . GLN A 1 408 ? 17.345 12.010 -2.909 1.00 60.16 408 GLN A O 1
ATOM 3196 N N . PRO A 1 409 ? 17.787 14.201 -2.821 1.00 74.44 409 PRO A N 1
ATOM 3197 C CA . PRO A 1 409 ? 17.563 14.314 -1.381 1.00 74.44 409 PRO A CA 1
ATOM 3198 C C . PRO A 1 409 ? 16.070 14.253 -1.015 1.00 74.44 409 PRO A C 1
ATOM 3200 O O . PRO A 1 409 ? 15.694 14.661 0.074 1.00 74.44 409 PRO A O 1
ATOM 3203 N N . ILE A 1 410 ? 15.200 13.797 -1.920 1.00 88.19 410 ILE A N 1
ATOM 3204 C CA . ILE A 1 410 ? 13.748 13.789 -1.740 1.00 88.19 410 ILE A CA 1
ATOM 3205 C C . ILE A 1 410 ? 13.256 12.348 -1.798 1.00 88.19 410 ILE A C 1
ATOM 3207 O O . ILE A 1 410 ? 13.522 11.637 -2.772 1.00 88.19 410 ILE A O 1
ATOM 3211 N N . SER A 1 411 ? 12.596 11.908 -0.734 1.00 92.06 411 SER A N 1
ATOM 3212 C CA . SER A 1 411 ? 12.065 10.553 -0.590 1.00 92.06 411 SER A CA 1
ATOM 3213 C C . SER A 1 411 ? 10.888 10.303 -1.542 1.00 92.06 411 SER A C 1
ATOM 3215 O O . SER A 1 411 ? 10.088 11.217 -1.730 1.00 92.06 411 SER A O 1
ATOM 3217 N N . PRO A 1 412 ? 10.735 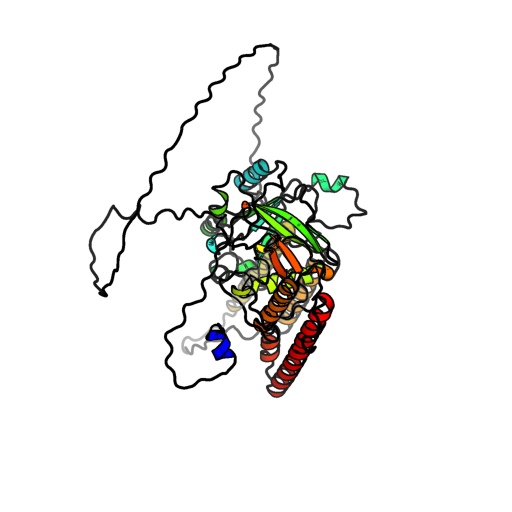9.109 -2.147 1.00 94.44 412 PRO A N 1
ATOM 3218 C CA . PRO A 1 412 ? 9.492 8.768 -2.832 1.00 94.44 412 PRO A CA 1
ATOM 3219 C C . PRO A 1 412 ? 8.321 8.681 -1.839 1.00 94.44 412 PRO A C 1
ATOM 3221 O O . PRO A 1 412 ? 8.513 8.491 -0.635 1.00 94.44 412 PRO A O 1
ATOM 3224 N N . LEU A 1 413 ? 7.097 8.792 -2.354 1.00 97.00 413 LEU A N 1
ATOM 3225 C CA . LEU A 1 413 ? 5.866 8.724 -1.571 1.00 97.00 413 LEU A CA 1
ATOM 3226 C C . LEU A 1 413 ? 5.119 7.435 -1.868 1.00 97.00 413 LEU A C 1
ATOM 3228 O O . LEU A 1 413 ? 4.762 7.171 -3.015 1.00 97.00 413 LEU A O 1
ATOM 3232 N N . LEU A 1 414 ? 4.798 6.685 -0.822 1.00 98.19 414 LEU A N 1
ATOM 3233 C CA . LEU A 1 414 ? 3.822 5.608 -0.877 1.00 98.19 414 LEU A CA 1
ATOM 3234 C C . LEU A 1 414 ? 2.559 6.041 -0.126 1.00 98.19 414 LEU A C 1
ATOM 3236 O O . LEU A 1 414 ? 2.602 6.249 1.088 1.00 98.19 414 LEU A O 1
ATOM 3240 N N . LEU A 1 415 ? 1.452 6.192 -0.854 1.00 98.56 415 LEU A N 1
ATOM 3241 C CA . LEU A 1 415 ? 0.160 6.621 -0.319 1.00 98.56 415 LEU A CA 1
ATOM 3242 C C . LEU A 1 415 ? -0.764 5.408 -0.152 1.00 98.56 415 LEU A C 1
ATOM 3244 O O . LEU A 1 415 ? -1.068 4.716 -1.127 1.00 98.56 415 LEU A O 1
ATOM 3248 N N . VAL A 1 416 ? -1.216 5.147 1.076 1.00 98.56 416 VAL A N 1
ATOM 3249 C CA . VAL A 1 416 ? -2.087 4.004 1.416 1.00 98.56 416 VAL A CA 1
ATOM 3250 C C . VAL A 1 416 ? -3.158 4.376 2.450 1.00 98.56 416 VAL A C 1
ATOM 3252 O O . VAL A 1 416 ? -3.115 5.452 3.052 1.00 98.56 416 VAL A O 1
ATOM 3255 N N . GLU A 1 417 ? -4.133 3.486 2.657 1.00 97.88 417 GLU A N 1
ATOM 3256 C CA . GLU A 1 417 ? -5.176 3.604 3.690 1.00 97.88 417 GLU A CA 1
ATOM 3257 C C . GLU A 1 417 ? -4.576 3.827 5.092 1.00 97.88 417 GLU A C 1
ATOM 3259 O O . GLU A 1 417 ? -3.637 3.149 5.519 1.00 97.88 417 GLU A O 1
ATOM 3264 N N . GLU A 1 418 ? -5.167 4.744 5.862 1.00 97.19 418 GLU A N 1
ATOM 3265 C CA . GLU A 1 418 ? -4.821 4.950 7.269 1.00 97.19 418 GLU A CA 1
ATOM 3266 C C . GLU A 1 418 ? -5.477 3.882 8.172 1.00 97.19 418 GLU A C 1
ATOM 3268 O O . GLU A 1 418 ? -6.576 4.065 8.701 1.00 97.19 418 GLU A O 1
ATOM 3273 N N . CYS A 1 419 ? -4.784 2.766 8.404 1.00 96.31 419 CYS A N 1
ATOM 3274 C CA . CYS A 1 419 ? -5.392 1.540 8.943 1.00 96.31 419 CYS A CA 1
ATOM 3275 C C . CYS A 1 419 ? -5.453 1.408 10.482 1.00 96.31 419 CYS A C 1
ATOM 3277 O O . CYS A 1 419 ? -5.777 0.335 10.992 1.00 96.31 419 CYS A O 1
ATOM 3279 N N . GLY A 1 420 ? -5.166 2.467 11.247 1.00 96.06 420 GLY A N 1
ATOM 3280 C CA . GLY A 1 420 ? -5.264 2.461 12.715 1.00 96.06 420 GLY A CA 1
ATOM 3281 C C . GLY A 1 420 ? -3.924 2.314 13.438 1.00 96.06 420 GLY A C 1
ATOM 3282 O O . GLY A 1 420 ? -2.968 2.995 13.083 1.00 96.06 420 GLY A O 1
ATOM 3283 N N . LYS A 1 421 ? -3.882 1.503 14.504 1.00 97.50 421 LYS A N 1
ATOM 3284 C CA . LYS A 1 421 ? -2.714 1.353 15.397 1.00 97.50 421 LYS A CA 1
ATOM 3285 C C . LYS A 1 421 ? -2.208 -0.082 15.431 1.00 97.50 421 LYS A C 1
ATOM 3287 O O . LYS A 1 421 ? -3.015 -1.002 15.318 1.00 97.50 421 LYS A O 1
ATOM 3292 N N . ASP A 1 422 ? -0.913 -0.251 15.668 1.00 97.62 422 ASP A N 1
ATOM 3293 C CA . ASP A 1 422 ? -0.276 -1.549 15.883 1.00 97.62 422 ASP A CA 1
ATOM 3294 C C . ASP A 1 422 ? -1.011 -2.356 16.965 1.00 97.62 422 ASP A C 1
ATOM 3296 O O . ASP A 1 422 ? -1.421 -1.818 18.000 1.00 97.62 422 ASP A O 1
ATOM 3300 N N . ILE A 1 423 ? -1.182 -3.656 16.731 1.00 97.69 423 ILE A N 1
ATOM 3301 C CA . ILE A 1 423 ? -1.762 -4.567 17.725 1.00 97.69 423 ILE A CA 1
ATOM 3302 C C . ILE A 1 423 ? -0.751 -4.937 18.814 1.00 97.69 423 ILE A C 1
ATOM 3304 O O . ILE A 1 423 ? 0.463 -4.934 18.616 1.00 97.69 423 ILE A O 1
ATOM 3308 N N . VAL A 1 424 ? -1.280 -5.375 19.953 1.00 97.75 424 VAL A N 1
ATOM 3309 C CA . VAL A 1 424 ? -0.522 -6.053 21.005 1.00 97.75 424 VAL A CA 1
ATOM 3310 C C . VAL A 1 424 ? -1.057 -7.478 21.105 1.00 97.75 424 VAL A C 1
ATOM 3312 O O . VAL A 1 424 ? -2.229 -7.673 21.416 1.00 97.75 424 VAL A O 1
ATOM 3315 N N . ALA A 1 425 ? -0.221 -8.483 20.821 1.00 97.50 425 ALA A N 1
ATOM 3316 C CA . ALA A 1 425 ? -0.664 -9.878 20.717 1.00 97.50 425 ALA A CA 1
ATOM 3317 C C . ALA A 1 425 ? -1.404 -10.359 21.976 1.00 97.50 425 ALA A C 1
ATOM 3319 O O . ALA A 1 425 ? -2.486 -10.938 21.873 1.00 97.50 425 ALA A O 1
ATOM 3320 N N . SER A 1 426 ? -0.877 -10.046 23.162 1.00 97.31 426 SER A N 1
ATOM 3321 C CA . SER A 1 426 ? -1.457 -10.419 24.459 1.00 97.31 426 SER A CA 1
ATOM 3322 C C . SER A 1 426 ? -2.822 -9.783 24.753 1.00 97.31 426 SER A C 1
ATOM 3324 O O . SER A 1 426 ? -3.552 -10.290 25.601 1.00 97.31 426 SER A O 1
ATOM 3326 N N . GLU A 1 427 ? -3.194 -8.714 24.044 1.00 97.44 427 GLU A N 1
ATOM 3327 C CA . GLU A 1 427 ? -4.493 -8.043 24.176 1.00 97.44 427 GLU A CA 1
ATOM 3328 C C . GLU A 1 427 ? -5.551 -8.596 23.211 1.00 97.44 427 GLU A C 1
ATOM 3330 O O . GLU A 1 427 ? -6.736 -8.299 23.364 1.00 97.44 427 GLU A O 1
ATOM 3335 N N . LEU A 1 428 ? -5.147 -9.398 22.221 1.00 97.56 428 LEU A N 1
ATOM 3336 C CA . LEU A 1 428 ? -6.071 -9.982 21.257 1.00 97.56 428 LEU A CA 1
ATOM 3337 C C . LEU A 1 428 ? -6.825 -11.173 21.847 1.00 97.56 428 LEU A C 1
ATOM 3339 O O . LEU A 1 428 ? -6.233 -12.110 22.393 1.00 97.56 428 LEU A O 1
ATOM 3343 N N . THR A 1 429 ? -8.134 -11.184 21.626 1.00 96.75 429 THR A N 1
ATOM 3344 C CA . THR A 1 429 ? -8.988 -12.354 21.821 1.00 96.75 429 THR A CA 1
ATOM 3345 C C . THR A 1 429 ? -8.613 -13.477 20.852 1.00 96.75 429 THR A C 1
ATOM 3347 O O . THR A 1 429 ? -7.948 -13.272 19.835 1.00 96.75 429 THR A O 1
ATOM 3350 N N . ARG A 1 430 ? -9.076 -14.697 21.143 1.00 94.94 430 ARG A N 1
ATOM 3351 C CA . ARG A 1 430 ? -8.852 -15.855 20.267 1.00 94.94 430 ARG A CA 1
ATOM 3352 C C . ARG A 1 430 ? -9.379 -15.618 18.847 1.00 94.94 430 ARG A C 1
ATOM 3354 O O . ARG A 1 430 ? -8.703 -15.987 17.893 1.00 94.94 430 ARG A O 1
ATOM 3361 N N . ASP A 1 431 ? -10.546 -14.994 18.714 1.00 94.50 431 ASP A N 1
ATOM 3362 C CA . ASP A 1 431 ? -11.169 -14.747 17.412 1.00 94.50 431 ASP A CA 1
ATOM 3363 C C . ASP A 1 431 ? -10.399 -13.692 16.610 1.00 94.50 431 ASP A C 1
ATOM 3365 O O . ASP A 1 431 ? -10.144 -13.897 15.428 1.00 94.50 431 ASP A O 1
ATOM 3369 N N . GLU A 1 432 ? -9.916 -12.629 17.259 1.00 96.56 432 GLU A N 1
ATOM 3370 C CA . GLU A 1 432 ? -9.065 -11.622 16.608 1.00 96.56 432 GLU A CA 1
ATOM 3371 C C . GLU A 1 432 ? -7.712 -12.205 16.167 1.00 96.56 432 GLU A C 1
ATOM 3373 O O . GLU A 1 432 ? -7.233 -11.910 15.073 1.00 96.56 432 GLU A O 1
ATOM 3378 N N . ARG A 1 433 ? -7.097 -13.083 16.977 1.00 96.62 433 ARG A N 1
ATOM 3379 C CA . ARG A 1 433 ? -5.868 -13.804 16.585 1.00 96.62 433 ARG A CA 1
ATOM 3380 C C . ARG A 1 433 ? -6.110 -14.678 15.354 1.00 96.62 433 ARG A C 1
ATOM 3382 O O . ARG A 1 433 ? -5.271 -14.714 14.454 1.00 96.62 433 ARG A O 1
ATOM 3389 N N . ASN A 1 434 ? -7.260 -15.350 15.302 1.00 94.94 434 ASN A N 1
ATOM 3390 C CA . ASN A 1 434 ? -7.662 -16.147 14.147 1.00 94.94 434 ASN A CA 1
ATOM 3391 C C . ASN A 1 434 ? -7.901 -15.269 12.918 1.00 94.94 434 ASN A C 1
ATOM 3393 O O . ASN A 1 434 ? -7.456 -15.632 11.834 1.00 94.94 434 ASN A O 1
ATOM 3397 N N . GLU A 1 435 ? -8.526 -14.102 13.074 1.00 95.69 435 GLU A N 1
ATOM 3398 C CA . GLU A 1 435 ? -8.709 -13.138 11.986 1.00 95.69 435 GLU A CA 1
ATOM 3399 C C . GLU A 1 435 ? -7.372 -12.693 11.390 1.00 95.69 435 GLU A C 1
ATOM 3401 O O . GLU A 1 435 ? -7.137 -12.900 10.196 1.00 95.69 435 GLU A O 1
ATOM 3406 N N . CYS A 1 436 ? -6.440 -12.226 12.224 1.00 96.88 436 CYS A N 1
ATOM 3407 C CA . CYS A 1 436 ? -5.084 -11.881 11.795 1.00 96.88 436 CYS A CA 1
ATOM 3408 C C . CYS A 1 436 ? -4.355 -13.061 11.128 1.00 96.88 436 CYS A C 1
ATOM 3410 O O . CYS A 1 436 ? -3.641 -12.876 10.141 1.00 96.88 436 CYS A O 1
ATOM 3412 N N . PHE A 1 437 ? -4.551 -14.290 11.615 1.00 96.06 437 PHE A N 1
ATOM 3413 C CA . PHE A 1 437 ? -3.974 -15.475 10.984 1.00 96.06 437 PHE A CA 1
ATOM 3414 C C . PHE A 1 437 ? -4.566 -15.744 9.593 1.00 96.06 437 PHE A C 1
ATOM 3416 O O . PHE A 1 437 ? -3.819 -16.005 8.648 1.00 96.06 437 PHE A O 1
ATOM 3423 N N . THR A 1 438 ? -5.887 -15.623 9.424 1.00 95.38 438 THR A N 1
ATOM 3424 C CA . THR A 1 438 ? -6.517 -15.811 8.106 1.00 95.38 438 THR A CA 1
ATOM 3425 C C . THR A 1 438 ? -6.073 -14.775 7.078 1.00 95.38 438 THR A C 1
ATOM 3427 O O . THR A 1 438 ? -6.009 -15.107 5.896 1.00 95.38 438 THR A O 1
ATOM 3430 N N . ILE A 1 439 ? -5.708 -13.559 7.503 1.00 96.31 439 ILE A N 1
ATOM 3431 C CA . ILE A 1 439 ? -5.129 -12.540 6.618 1.00 96.31 439 ILE A CA 1
ATOM 3432 C C . ILE A 1 439 ? -3.838 -13.060 5.968 1.00 96.31 439 ILE A C 1
ATOM 3434 O O . ILE A 1 439 ? -3.696 -12.973 4.749 1.00 96.31 439 ILE A O 1
ATOM 3438 N N . LEU A 1 440 ? -2.937 -13.677 6.744 1.00 96.44 440 LEU A N 1
ATOM 3439 C CA . LEU A 1 440 ? -1.716 -14.284 6.199 1.00 96.44 440 LEU A CA 1
ATOM 3440 C C . LEU A 1 440 ? -2.029 -15.438 5.240 1.00 96.44 440 LEU A C 1
ATOM 3442 O O . LEU A 1 440 ? -1.443 -15.530 4.166 1.00 96.44 440 LEU A O 1
ATOM 3446 N N . LEU A 1 441 ? -2.959 -16.319 5.610 1.00 95.06 441 LEU A N 1
ATOM 3447 C CA . LEU A 1 441 ? -3.305 -17.465 4.767 1.00 95.06 441 LEU A CA 1
ATOM 3448 C C . LEU A 1 441 ? -3.905 -17.032 3.425 1.00 95.06 441 LEU A C 1
ATOM 3450 O O . LEU A 1 441 ? -3.606 -17.639 2.399 1.00 95.06 441 LEU A O 1
ATOM 3454 N N . ARG A 1 442 ? -4.709 -15.963 3.416 1.00 94.75 442 ARG A N 1
ATOM 3455 C CA . ARG A 1 442 ? -5.251 -15.368 2.186 1.00 94.75 442 ARG A CA 1
ATOM 3456 C C . ARG A 1 442 ? -4.167 -14.711 1.340 1.00 94.75 442 ARG A C 1
ATOM 3458 O O . ARG A 1 442 ? -4.207 -14.845 0.122 1.00 94.75 442 ARG A O 1
ATOM 3465 N N . LEU A 1 443 ? -3.176 -14.079 1.967 1.00 96.69 443 LEU A N 1
ATOM 3466 C CA . LEU A 1 443 ? -1.994 -13.567 1.275 1.00 96.69 443 LEU A CA 1
ATOM 3467 C C . LEU A 1 443 ? -1.217 -14.705 0.582 1.00 96.69 443 LEU A C 1
ATOM 3469 O O . LEU A 1 443 ? -0.912 -14.613 -0.605 1.00 96.69 443 LEU A O 1
ATOM 3473 N N . HIS A 1 444 ? -0.987 -15.820 1.287 1.00 96.25 444 HIS A N 1
ATOM 3474 C CA . HIS A 1 444 ? -0.348 -17.015 0.718 1.00 96.25 444 HIS A CA 1
ATOM 3475 C C . HIS A 1 444 ? -1.169 -17.637 -0.413 1.00 96.25 444 HIS A C 1
ATOM 3477 O O . HIS A 1 444 ? -0.599 -18.047 -1.420 1.00 96.25 444 HIS A O 1
ATOM 3483 N N . HIS A 1 445 ? -2.495 -17.699 -0.266 1.00 93.88 445 HIS A N 1
ATOM 3484 C CA . HIS A 1 445 ? -3.404 -18.188 -1.308 1.00 93.88 445 HIS A CA 1
ATOM 3485 C C . HIS A 1 445 ? -3.367 -17.308 -2.562 1.00 93.88 445 HIS A C 1
ATOM 3487 O O . HIS A 1 445 ? -3.472 -17.801 -3.679 1.00 93.88 445 HIS A O 1
ATOM 3493 N N . ALA A 1 446 ? -3.171 -16.003 -2.387 1.00 95.38 446 ALA A N 1
ATOM 3494 C CA . ALA A 1 446 ? -2.984 -15.063 -3.482 1.00 95.38 446 ALA A CA 1
ATOM 3495 C C . ALA A 1 446 ? -1.579 -15.133 -4.117 1.00 95.38 446 ALA A C 1
ATOM 3497 O O . ALA A 1 446 ? -1.285 -14.347 -5.013 1.00 95.38 446 ALA A O 1
ATOM 3498 N N . ASN A 1 447 ? -0.730 -16.076 -3.692 1.00 97.31 447 ASN A N 1
ATOM 3499 C CA . ASN A 1 447 ? 0.649 -16.263 -4.142 1.00 97.31 447 ASN A CA 1
ATOM 3500 C C . ASN A 1 447 ? 1.602 -15.105 -3.791 1.00 97.31 447 ASN A C 1
ATOM 3502 O O . ASN A 1 447 ? 2.467 -14.730 -4.588 1.00 97.31 447 ASN A O 1
ATOM 3506 N N . PHE A 1 448 ? 1.482 -14.594 -2.564 1.00 98.25 448 PHE A N 1
ATOM 3507 C CA . PHE A 1 448 ? 2.415 -13.638 -1.964 1.00 98.25 448 PHE A CA 1
ATOM 3508 C C . PHE A 1 448 ? 3.027 -14.218 -0.684 1.00 98.25 448 PHE A C 1
ATOM 3510 O O . PHE A 1 448 ? 2.322 -14.840 0.109 1.00 98.25 448 PHE A O 1
ATOM 3517 N N . ILE A 1 449 ? 4.318 -13.977 -0.447 1.00 98.25 449 ILE A N 1
ATOM 3518 C CA . ILE A 1 449 ? 5.012 -14.296 0.815 1.00 98.25 449 ILE A CA 1
ATOM 3519 C C . ILE A 1 449 ? 5.588 -13.006 1.381 1.00 98.25 449 ILE A C 1
ATOM 3521 O O . ILE A 1 449 ? 6.379 -12.343 0.717 1.00 98.25 449 ILE A O 1
ATOM 3525 N N . HIS A 1 450 ? 5.240 -12.659 2.618 1.00 98.19 450 HIS A N 1
ATOM 3526 C CA . HIS A 1 450 ? 5.515 -11.328 3.166 1.00 98.19 450 HIS A CA 1
ATOM 3527 C C . HIS A 1 450 ? 7.002 -11.090 3.514 1.00 98.19 450 HIS A C 1
ATOM 3529 O O . HIS A 1 450 ? 7.492 -9.960 3.477 1.00 98.19 450 HIS A O 1
ATOM 3535 N N . LYS A 1 451 ? 7.724 -12.136 3.933 1.00 97.56 451 LYS A N 1
ATOM 3536 C CA . LYS A 1 451 ? 9.127 -12.187 4.406 1.00 97.56 451 LYS A CA 1
ATOM 3537 C C . LYS A 1 451 ? 9.479 -11.283 5.596 1.00 97.56 451 LYS A C 1
ATOM 3539 O O . LYS A 1 451 ? 10.618 -11.284 6.059 1.00 97.56 451 LYS A O 1
ATOM 3544 N N . SER A 1 452 ? 8.523 -10.537 6.142 1.00 96.06 452 SER A N 1
ATOM 3545 C CA . SER A 1 452 ? 8.727 -9.585 7.245 1.00 96.06 452 SER A CA 1
ATOM 3546 C C . SER A 1 452 ? 7.561 -9.621 8.231 1.00 96.06 452 SER A C 1
ATOM 3548 O O . SER A 1 452 ? 7.120 -8.600 8.742 1.00 96.06 452 SER A O 1
ATOM 3550 N N . PHE A 1 453 ? 7.042 -10.816 8.503 1.00 95.12 453 PHE A N 1
ATOM 3551 C CA . PHE A 1 453 ? 5.877 -10.984 9.365 1.00 95.12 453 PHE A CA 1
ATOM 3552 C C . PHE A 1 453 ? 6.208 -10.712 10.844 1.00 95.12 453 PHE A C 1
ATOM 3554 O O . PHE A 1 453 ? 6.999 -11.456 11.427 1.00 95.12 453 PHE A O 1
ATOM 3561 N N . TYR A 1 454 ? 5.623 -9.672 11.443 1.00 96.81 454 TYR A N 1
ATOM 3562 C CA . TYR A 1 454 ? 5.767 -9.304 12.862 1.00 96.81 454 TYR A CA 1
ATOM 3563 C C . TYR A 1 454 ? 4.455 -8.727 13.404 1.00 96.81 454 TYR A C 1
ATOM 3565 O O . TYR A 1 454 ? 3.713 -8.107 12.645 1.00 96.81 454 TYR A O 1
ATOM 3573 N N . VAL A 1 455 ? 4.201 -8.843 14.714 1.00 97.25 455 VAL A N 1
ATOM 3574 C CA . VAL A 1 455 ? 2.983 -8.292 15.364 1.00 97.25 455 VAL A CA 1
ATOM 3575 C C . VAL A 1 455 ? 2.763 -6.809 15.046 1.00 97.25 455 VAL A C 1
ATOM 3577 O O . VAL A 1 455 ? 1.652 -6.413 14.712 1.00 97.25 455 VAL A O 1
ATOM 3580 N N . ARG A 1 456 ? 3.833 -6.004 15.068 1.00 96.25 456 ARG A N 1
ATOM 3581 C CA . ARG A 1 456 ? 3.787 -4.560 14.758 1.00 96.25 456 ARG A CA 1
ATOM 3582 C C . ARG A 1 456 ? 3.290 -4.232 13.342 1.00 96.25 456 ARG A C 1
ATOM 3584 O O . ARG A 1 456 ? 2.904 -3.105 13.084 1.00 96.25 456 ARG A O 1
ATOM 3591 N N . ASN A 1 457 ? 3.316 -5.200 12.424 1.00 97.94 457 ASN A N 1
ATOM 3592 C CA . ASN A 1 457 ? 2.866 -5.010 11.045 1.00 97.94 457 ASN A CA 1
ATOM 3593 C C . ASN A 1 457 ? 1.364 -5.299 10.879 1.00 97.94 457 ASN A C 1
ATOM 3595 O O . ASN A 1 457 ? 0.850 -5.228 9.767 1.00 97.94 457 ASN A O 1
ATOM 3599 N N . PHE A 1 458 ? 0.650 -5.613 11.962 1.00 98.06 458 PHE A N 1
ATOM 3600 C CA . PHE A 1 458 ? -0.808 -5.646 11.972 1.00 98.06 458 PHE A CA 1
ATOM 3601 C C . PHE A 1 458 ? -1.357 -4.375 12.596 1.00 98.06 458 PHE A C 1
ATOM 3603 O O . PHE A 1 458 ? -1.057 -4.054 13.746 1.00 98.06 458 PHE A O 1
ATOM 3610 N N . LEU A 1 459 ? -2.225 -3.702 11.851 1.00 98.25 459 LEU A N 1
ATOM 3611 C CA . LEU A 1 459 ? -2.955 -2.539 12.321 1.00 98.25 459 LEU A CA 1
ATOM 3612 C C . LEU A 1 459 ? -4.393 -2.922 12.665 1.00 98.25 459 LEU A C 1
ATOM 3614 O O . LEU A 1 459 ? -5.028 -3.701 11.954 1.00 98.25 459 LEU A O 1
ATOM 3618 N N . LYS A 1 460 ? -4.895 -2.363 13.766 1.00 98.00 460 LYS A N 1
ATOM 3619 C CA . LYS A 1 460 ? -6.265 -2.493 14.264 1.00 98.00 460 LYS A CA 1
ATOM 3620 C C . LYS A 1 460 ? -6.951 -1.133 14.224 1.00 98.00 460 LYS A C 1
ATOM 3622 O O . LYS A 1 460 ? -6.432 -0.142 14.748 1.00 98.00 460 LYS A O 1
ATOM 3627 N N . GLN A 1 461 ? -8.153 -1.103 13.658 1.00 96.69 461 GLN A N 1
ATOM 3628 C CA . GLN A 1 461 ? -9.017 0.077 13.624 1.00 96.69 461 GLN A CA 1
ATOM 3629 C C . GLN A 1 461 ? -10.466 -0.245 14.021 1.00 96.69 461 GLN A C 1
ATOM 3631 O O . GLN A 1 461 ? -10.860 -1.415 14.001 1.00 96.69 461 GLN A O 1
ATOM 3636 N N . PRO A 1 462 ? -11.268 0.770 14.407 1.00 97.19 462 PRO A N 1
ATOM 3637 C CA . PRO A 1 462 ? -12.694 0.587 14.656 1.00 97.19 462 PRO A CA 1
ATOM 3638 C C . PRO A 1 462 ? -13.408 0.038 13.418 1.00 97.19 462 PRO A C 1
ATOM 3640 O O . PRO A 1 462 ? -13.208 0.544 12.315 1.00 97.19 462 PRO A O 1
ATOM 3643 N N . GLY A 1 463 ? -14.276 -0.953 13.609 1.00 94.44 463 GLY A N 1
ATOM 3644 C CA . GLY A 1 463 ? -15.052 -1.557 12.529 1.00 94.44 463 GLY A CA 1
ATOM 3645 C C . GLY A 1 463 ? -16.503 -1.856 12.928 1.00 94.44 463 GLY A C 1
ATOM 3646 O O . GLY A 1 463 ? -16.951 -1.435 14.003 1.00 94.44 463 GLY A O 1
ATOM 3647 N N . PRO A 1 464 ? -17.247 -2.594 12.084 1.00 91.12 464 PRO A N 1
ATOM 3648 C CA . PRO A 1 464 ? -16.848 -3.006 10.736 1.00 91.12 464 PRO A CA 1
ATOM 3649 C C . PRO A 1 464 ? -16.810 -1.805 9.779 1.00 91.12 464 PRO A C 1
ATOM 3651 O O . PRO A 1 464 ? -17.572 -0.853 9.938 1.00 91.12 464 PRO A O 1
ATOM 3654 N N . LEU A 1 465 ? -15.948 -1.850 8.762 1.00 86.44 465 LEU A N 1
ATOM 3655 C CA . LEU A 1 465 ? -15.788 -0.743 7.801 1.00 86.44 465 LEU A CA 1
ATOM 3656 C C . LEU A 1 465 ? -16.999 -0.532 6.878 1.00 86.44 465 LEU A C 1
ATOM 3658 O O . LEU A 1 465 ? -17.116 0.503 6.232 1.00 86.44 465 LEU A O 1
ATOM 3662 N N . THR A 1 466 ? -17.942 -1.474 6.883 1.00 83.12 466 THR A N 1
ATOM 3663 C CA . THR A 1 466 ? -19.247 -1.339 6.225 1.00 83.12 466 THR A CA 1
ATOM 3664 C C . THR A 1 466 ? -20.189 -0.360 6.906 1.00 83.12 466 THR A C 1
ATOM 3666 O O . THR A 1 466 ? -21.242 -0.039 6.365 1.00 83.12 466 THR A O 1
ATOM 3669 N N . LYS A 1 467 ? -19.871 0.054 8.133 1.00 88.50 467 LYS A N 1
ATOM 3670 C CA . LYS A 1 467 ? -20.635 1.064 8.859 1.00 88.50 467 LYS A CA 1
ATOM 3671 C C . LYS A 1 467 ? -20.021 2.446 8.656 1.00 88.50 467 LYS A C 1
ATOM 3673 O O . LYS A 1 467 ? -18.807 2.535 8.449 1.00 88.50 467 LYS A O 1
ATOM 3678 N N . PRO A 1 468 ? -20.813 3.525 8.767 1.00 87.00 468 PRO A N 1
ATOM 3679 C CA . PRO A 1 468 ? -20.267 4.877 8.791 1.00 87.00 468 PRO A CA 1
ATOM 3680 C C . PRO A 1 468 ? -19.314 5.054 9.989 1.00 87.00 468 PRO A C 1
ATOM 3682 O O . PRO A 1 468 ? -19.530 4.416 11.026 1.00 87.00 468 PRO A O 1
ATOM 3685 N N . PRO A 1 469 ? -18.279 5.914 9.895 1.00 88.56 469 PRO A N 1
ATOM 3686 C CA . PRO A 1 469 ? -17.262 6.081 10.939 1.00 88.56 469 PRO A CA 1
ATOM 3687 C C . PRO A 1 469 ? -17.807 6.277 12.364 1.00 88.56 469 PRO A C 1
ATOM 3689 O O . PRO A 1 469 ? -17.226 5.764 13.316 1.00 88.56 469 PRO A O 1
ATOM 3692 N N . GLN A 1 470 ? -18.943 6.964 12.514 1.00 90.50 470 GLN A N 1
ATOM 3693 C CA . GLN A 1 470 ? -19.586 7.266 13.800 1.00 90.50 470 GLN A CA 1
ATOM 3694 C C . GLN A 1 470 ? -20.181 6.029 14.492 1.00 90.50 470 GLN A C 1
ATOM 3696 O O . GLN A 1 470 ? -20.373 6.038 15.706 1.00 90.50 470 GLN A O 1
ATOM 3701 N N . GLU A 1 471 ? -20.471 4.967 13.740 1.00 94.44 471 GLU A N 1
ATOM 3702 C CA . GLU A 1 471 ? -21.031 3.712 14.257 1.00 94.44 471 GLU A CA 1
ATOM 3703 C C . GLU A 1 471 ? -19.979 2.609 14.432 1.00 94.44 471 GLU A C 1
ATOM 3705 O O . GLU A 1 471 ? -20.297 1.495 14.870 1.00 94.44 471 GLU A O 1
ATOM 3710 N N . ARG A 1 472 ? -18.725 2.886 14.063 1.00 94.88 472 ARG A N 1
ATOM 3711 C CA . ARG A 1 472 ? -17.631 1.926 14.188 1.00 94.88 472 ARG A CA 1
ATOM 3712 C C . ARG A 1 472 ? -17.127 1.867 15.618 1.00 94.88 472 ARG A C 1
ATOM 3714 O O . ARG A 1 472 ? -17.106 2.858 16.342 1.00 94.88 472 ARG A O 1
ATOM 3721 N N . SER A 1 473 ? -16.668 0.688 16.018 1.00 96.88 473 SER A N 1
ATOM 3722 C CA . SER A 1 473 ? -16.207 0.440 17.380 1.00 96.88 473 SER A CA 1
ATOM 3723 C C . SER A 1 473 ? -14.996 -0.486 17.413 1.00 96.88 473 SER A C 1
ATOM 3725 O O . SER A 1 473 ? -14.844 -1.378 16.581 1.00 96.88 473 SER A O 1
ATOM 3727 N N . ILE A 1 474 ? -14.153 -0.311 18.433 1.00 96.75 474 ILE A N 1
ATOM 3728 C CA . ILE A 1 474 ? -13.056 -1.234 18.765 1.00 96.75 474 ILE A CA 1
ATOM 3729 C C . ILE A 1 474 ? -13.578 -2.582 19.290 1.00 96.75 474 ILE A C 1
ATOM 3731 O O . ILE A 1 474 ? -12.837 -3.560 19.284 1.00 96.75 474 ILE A O 1
ATOM 3735 N N . SER A 1 475 ? -14.853 -2.667 19.691 1.00 96.31 475 SER A N 1
ATOM 3736 C CA . SER A 1 475 ? -15.500 -3.937 20.058 1.00 96.31 475 SER A CA 1
ATOM 3737 C C . SER A 1 475 ? -15.750 -4.866 18.865 1.00 96.31 475 SER A C 1
ATOM 3739 O O . SER A 1 475 ? -16.001 -6.049 19.058 1.00 96.31 475 SER A O 1
ATOM 3741 N N . SER A 1 476 ? -15.729 -4.325 17.648 1.00 95.19 476 SER A N 1
ATOM 3742 C CA . SER A 1 476 ? -15.885 -5.054 16.386 1.00 95.19 476 SER A CA 1
ATOM 3743 C C . SER A 1 476 ? -14.813 -4.572 15.410 1.00 95.19 476 SER A C 1
ATOM 3745 O O . SER A 1 476 ? -15.136 -3.880 14.445 1.00 95.19 476 SER A O 1
ATOM 3747 N N . PRO A 1 477 ? -13.529 -4.816 15.713 1.00 97.12 477 PRO A N 1
ATOM 3748 C CA . PRO A 1 477 ? -12.432 -4.183 15.000 1.00 97.12 477 PRO A CA 1
ATOM 3749 C C . PRO A 1 477 ? -12.295 -4.699 13.568 1.00 97.12 477 PRO A C 1
ATOM 3751 O O . PRO A 1 477 ? -12.908 -5.682 13.166 1.00 97.12 477 PRO A O 1
ATOM 3754 N N . SER A 1 478 ? -11.461 -4.020 12.791 1.00 96.56 478 SER A N 1
ATOM 3755 C CA . SER A 1 478 ? -10.975 -4.508 11.504 1.00 96.56 478 SER A CA 1
ATOM 3756 C C . SER A 1 478 ? -9.455 -4.452 11.483 1.00 96.56 478 SER A C 1
ATOM 3758 O O . SER A 1 478 ? -8.858 -3.527 12.046 1.00 96.56 478 SER A O 1
ATOM 3760 N N . PHE A 1 479 ? -8.847 -5.444 10.837 1.00 97.69 479 PHE A N 1
ATOM 3761 C CA . PHE A 1 479 ? -7.400 -5.619 10.800 1.00 97.69 479 PHE A CA 1
ATOM 3762 C C . PHE A 1 479 ? -6.838 -5.423 9.394 1.00 97.69 479 PHE A C 1
ATOM 3764 O O . PHE A 1 479 ? -7.528 -5.643 8.396 1.00 97.69 479 PHE A O 1
ATOM 3771 N N . ARG A 1 480 ? -5.576 -4.997 9.326 1.00 97.81 480 ARG A N 1
ATOM 3772 C CA . ARG A 1 480 ? -4.792 -4.863 8.093 1.00 97.81 480 ARG A CA 1
ATOM 3773 C C . ARG A 1 480 ? -3.365 -5.315 8.337 1.00 97.81 480 ARG A C 1
ATOM 3775 O O . ARG A 1 480 ? -2.802 -4.997 9.380 1.00 97.81 480 ARG A O 1
ATOM 3782 N N . LEU A 1 481 ? -2.787 -6.018 7.374 1.00 98.38 481 LEU A N 1
ATOM 3783 C CA . LEU A 1 481 ? -1.361 -6.330 7.333 1.00 98.38 481 LEU A CA 1
ATOM 3784 C C . LEU A 1 481 ? -0.647 -5.291 6.460 1.00 98.38 481 LEU A C 1
ATOM 3786 O O . LEU A 1 481 ? -1.144 -4.966 5.384 1.00 98.38 481 LEU A O 1
ATOM 3790 N N . ILE A 1 482 ? 0.480 -4.757 6.929 1.00 98.50 482 ILE A N 1
ATOM 3791 C CA . ILE A 1 482 ? 1.254 -3.691 6.270 1.00 98.50 482 ILE A CA 1
ATOM 3792 C C . ILE A 1 482 ? 2.742 -4.049 6.144 1.00 98.50 482 ILE A C 1
ATOM 3794 O O . ILE A 1 482 ? 3.184 -5.046 6.705 1.00 98.50 482 ILE A O 1
ATOM 3798 N N . ASP A 1 483 ? 3.528 -3.168 5.508 1.00 97.56 483 ASP A N 1
ATOM 3799 C CA . ASP A 1 483 ? 4.996 -3.242 5.409 1.00 97.56 483 ASP A CA 1
ATOM 3800 C C . ASP A 1 483 ? 5.498 -4.335 4.451 1.00 97.56 483 ASP A C 1
ATOM 3802 O O . ASP A 1 483 ? 6.290 -5.214 4.802 1.00 97.56 483 ASP A O 1
ATOM 3806 N N . PHE A 1 484 ? 5.056 -4.253 3.195 1.00 98.19 484 PHE A N 1
ATOM 3807 C CA . PHE A 1 484 ? 5.336 -5.264 2.172 1.00 98.19 484 PHE A CA 1
ATOM 3808 C C . PHE A 1 484 ? 6.676 -5.092 1.443 1.00 98.19 484 PHE A C 1
ATOM 3810 O O . PHE A 1 484 ? 6.914 -5.806 0.472 1.00 98.19 484 PHE A O 1
ATOM 3817 N N . GLY A 1 485 ? 7.586 -4.234 1.912 1.00 96.75 485 GLY A N 1
ATOM 3818 C CA . GLY A 1 485 ? 8.847 -3.940 1.211 1.00 96.75 485 GLY A CA 1
ATOM 3819 C C . GLY A 1 485 ? 9.802 -5.125 1.015 1.00 96.75 485 GLY A C 1
ATOM 3820 O O . GLY A 1 485 ? 10.748 -5.028 0.247 1.00 96.75 485 GLY A O 1
ATOM 3821 N N . ARG A 1 486 ? 9.562 -6.264 1.679 1.00 97.19 486 ARG A N 1
ATOM 3822 C CA . ARG A 1 486 ? 10.317 -7.522 1.486 1.00 97.19 486 ARG A CA 1
ATOM 3823 C C . ARG A 1 486 ? 9.504 -8.636 0.827 1.00 97.19 486 ARG A C 1
ATOM 3825 O O . ARG A 1 486 ? 9.965 -9.773 0.764 1.00 97.19 486 ARG A O 1
ATOM 3832 N N . THR A 1 487 ? 8.283 -8.338 0.400 1.00 98.06 487 THR A N 1
ATOM 3833 C CA . THR A 1 487 ? 7.349 -9.351 -0.091 1.00 98.06 487 THR A CA 1
ATOM 3834 C C . THR A 1 487 ? 7.810 -9.903 -1.429 1.00 98.06 487 THR A C 1
ATOM 3836 O O . THR A 1 487 ? 8.259 -9.157 -2.301 1.00 98.06 487 THR A O 1
ATOM 3839 N N . ARG A 1 488 ? 7.664 -11.219 -1.581 1.00 97.44 488 ARG A N 1
ATOM 3840 C CA . ARG A 1 488 ? 7.893 -11.958 -2.823 1.00 97.44 488 ARG A CA 1
ATOM 3841 C C . ARG A 1 488 ? 6.561 -12.284 -3.485 1.00 97.44 488 ARG A C 1
ATOM 3843 O O . ARG A 1 488 ? 5.589 -12.610 -2.797 1.00 97.44 488 ARG A O 1
ATOM 3850 N N . ILE A 1 489 ? 6.544 -12.224 -4.811 1.00 97.44 489 ILE A N 1
ATOM 3851 C CA . ILE A 1 489 ? 5.391 -12.546 -5.650 1.00 97.44 489 ILE A CA 1
ATOM 3852 C C . ILE A 1 489 ? 5.769 -13.769 -6.477 1.00 97.44 489 ILE A C 1
ATOM 3854 O O . ILE A 1 489 ? 6.732 -13.727 -7.237 1.00 97.44 489 ILE A O 1
ATOM 3858 N N . TRP A 1 490 ? 5.002 -14.853 -6.365 1.00 95.81 490 TRP A N 1
ATOM 3859 C CA . TRP A 1 490 ? 5.332 -16.105 -7.057 1.00 95.81 490 TRP A CA 1
ATOM 3860 C C . TRP A 1 490 ? 5.402 -15.936 -8.577 1.00 95.81 490 TRP A C 1
ATOM 3862 O O . TRP A 1 490 ? 6.230 -16.554 -9.237 1.00 95.81 490 TRP A O 1
ATOM 3872 N N . ARG A 1 491 ? 4.535 -15.076 -9.132 1.00 93.69 491 ARG A N 1
ATOM 3873 C CA . ARG A 1 491 ? 4.495 -14.782 -10.569 1.00 93.69 491 ARG A CA 1
ATOM 3874 C C . ARG A 1 491 ? 5.840 -14.268 -11.078 1.00 93.69 491 ARG A C 1
ATOM 3876 O O . ARG A 1 491 ? 6.300 -14.763 -12.097 1.00 93.69 491 ARG A O 1
ATOM 3883 N N . ASP A 1 492 ? 6.460 -13.339 -10.355 1.00 92.31 492 ASP A N 1
ATOM 3884 C CA . ASP A 1 492 ? 7.741 -12.750 -10.753 1.00 92.31 492 ASP A CA 1
ATOM 3885 C C . ASP A 1 492 ? 8.836 -13.828 -10.832 1.00 92.31 492 ASP A C 1
ATOM 3887 O O . ASP A 1 492 ? 9.590 -13.893 -11.798 1.00 92.31 492 ASP A O 1
ATOM 3891 N N . GLU A 1 493 ? 8.866 -14.740 -9.856 1.00 90.25 493 GLU A N 1
ATOM 3892 C CA . GLU A 1 493 ? 9.819 -15.860 -9.826 1.00 90.25 493 GLU A CA 1
ATOM 3893 C C . GLU A 1 493 ? 9.571 -16.872 -10.947 1.00 90.25 493 GLU A C 1
ATOM 3895 O O . GLU A 1 493 ? 10.508 -17.439 -11.514 1.00 90.25 493 GLU A O 1
ATOM 3900 N N . MET A 1 494 ? 8.298 -17.110 -11.280 1.00 91.88 494 MET A N 1
ATOM 3901 C CA . MET A 1 494 ? 7.939 -17.954 -12.412 1.00 91.88 494 MET A CA 1
ATOM 3902 C C . MET A 1 494 ? 8.377 -17.324 -13.733 1.00 91.88 494 MET A C 1
ATOM 3904 O O . MET A 1 494 ? 8.961 -18.022 -14.555 1.00 91.88 494 MET A O 1
ATOM 3908 N N . GLU A 1 495 ? 8.103 -16.039 -13.949 1.00 91.12 495 GLU A N 1
ATOM 3909 C CA . GLU A 1 495 ? 8.470 -15.327 -15.178 1.00 91.12 495 GLU A CA 1
ATOM 3910 C C . GLU A 1 495 ? 9.988 -15.310 -15.387 1.00 91.12 495 GLU A C 1
ATOM 3912 O O . GLU A 1 495 ? 10.456 -15.636 -16.480 1.00 91.12 495 GLU A O 1
ATOM 3917 N N . GLU A 1 496 ? 10.764 -15.057 -14.328 1.00 89.06 496 GLU A N 1
ATOM 3918 C CA . GLU A 1 496 ? 12.226 -15.144 -14.369 1.00 89.06 496 GLU A CA 1
ATOM 3919 C C . GLU A 1 496 ? 12.688 -16.547 -14.787 1.00 89.06 496 GLU A C 1
ATOM 3921 O O . GLU A 1 496 ? 13.482 -16.699 -15.716 1.00 89.06 496 GLU A O 1
ATOM 3926 N N . ALA A 1 497 ? 12.139 -17.598 -14.177 1.00 89.44 497 ALA A N 1
ATOM 3927 C CA . ALA A 1 497 ? 12.501 -18.968 -14.523 1.00 89.44 497 ALA A CA 1
ATOM 3928 C C . ALA A 1 497 ? 12.078 -19.362 -15.953 1.00 89.44 497 ALA A C 1
ATOM 3930 O O . ALA A 1 497 ? 12.790 -20.114 -16.623 1.00 89.44 497 ALA A O 1
ATOM 3931 N N . LEU A 1 498 ? 10.929 -18.869 -16.428 1.00 90.31 498 LEU A N 1
ATOM 3932 C CA . LEU A 1 498 ? 10.407 -19.127 -17.773 1.00 90.31 498 LEU A CA 1
ATOM 3933 C C . LEU A 1 498 ? 11.207 -18.416 -18.874 1.00 90.31 498 LEU A C 1
ATOM 3935 O O . LEU A 1 498 ? 11.171 -18.882 -20.011 1.00 90.31 498 LEU A O 1
ATOM 3939 N N . SER A 1 499 ? 11.950 -17.353 -18.547 1.00 91.44 499 SER A N 1
ATOM 3940 C CA . SER A 1 499 ? 12.824 -16.641 -19.493 1.00 91.44 499 SER A CA 1
ATOM 3941 C C . SER A 1 499 ? 14.053 -17.453 -19.941 1.00 91.44 499 SER A C 1
ATOM 3943 O O . SER A 1 499 ? 14.737 -17.089 -20.894 1.00 91.44 499 SER A O 1
ATOM 3945 N N . ILE A 1 500 ? 14.334 -18.582 -19.282 1.00 94.31 500 ILE A N 1
ATOM 3946 C CA . ILE A 1 500 ? 15.515 -19.412 -19.535 1.00 94.31 500 ILE A CA 1
ATOM 3947 C C . ILE A 1 500 ? 15.264 -20.370 -20.703 1.00 94.31 500 ILE A C 1
ATOM 3949 O O . ILE A 1 500 ? 14.428 -21.269 -20.617 1.00 94.31 500 ILE A O 1
ATOM 3953 N N . GLU A 1 501 ? 16.058 -20.240 -21.770 1.00 94.31 501 GLU A N 1
ATOM 3954 C CA . GLU A 1 501 ? 15.905 -21.026 -23.007 1.00 94.31 501 GLU A CA 1
ATOM 3955 C C . GLU A 1 501 ? 16.140 -22.532 -22.821 1.00 94.31 501 GLU A C 1
ATOM 3957 O O . GLU A 1 501 ? 15.492 -23.370 -23.453 1.00 94.31 501 GLU A O 1
ATOM 3962 N N . ARG A 1 502 ? 17.096 -22.912 -21.964 1.00 96.06 502 ARG A N 1
ATOM 3963 C CA . ARG A 1 502 ? 17.439 -24.323 -21.751 1.00 96.06 502 ARG A CA 1
ATOM 3964 C C . ARG A 1 502 ? 16.435 -24.980 -20.815 1.00 96.06 502 ARG A C 1
ATOM 3966 O O . ARG A 1 502 ? 16.492 -24.794 -19.601 1.00 96.06 502 ARG A O 1
ATOM 3973 N N . GLU A 1 503 ? 15.600 -25.844 -21.378 1.00 95.75 503 GLU A N 1
ATOM 3974 C CA . GLU A 1 503 ? 14.504 -26.519 -20.674 1.00 95.75 503 GLU A CA 1
ATOM 3975 C C . GLU A 1 503 ? 14.952 -27.286 -19.408 1.00 95.75 503 GLU A C 1
ATOM 3977 O O . GLU A 1 503 ? 14.289 -27.219 -18.374 1.00 95.75 503 GLU A O 1
ATOM 3982 N N . ASP A 1 504 ? 16.118 -27.944 -19.421 1.00 95.75 504 ASP A N 1
ATOM 3983 C CA . ASP A 1 504 ? 16.654 -28.629 -18.230 1.00 95.75 504 ASP A CA 1
ATOM 3984 C C . ASP A 1 504 ? 17.012 -27.655 -17.093 1.00 95.75 504 ASP A C 1
ATOM 3986 O O . ASP A 1 504 ? 16.809 -27.952 -15.911 1.00 95.75 504 ASP A O 1
ATOM 3990 N N . GLN A 1 505 ? 17.552 -26.480 -17.435 1.00 94.94 505 GLN A N 1
ATOM 3991 C CA . GLN A 1 505 ? 17.899 -25.447 -16.456 1.00 94.94 505 GLN A CA 1
ATOM 3992 C C . GLN A 1 505 ? 16.639 -24.782 -15.907 1.00 94.94 505 GLN A C 1
ATOM 3994 O O . GLN A 1 505 ? 16.504 -24.661 -14.690 1.00 94.94 505 GLN A O 1
ATOM 3999 N N . LYS A 1 506 ? 15.695 -24.447 -16.787 1.00 95.12 506 LYS A N 1
ATOM 4000 C CA . LYS A 1 506 ? 14.373 -23.916 -16.445 1.00 95.12 506 LYS A CA 1
ATOM 4001 C C . LYS A 1 506 ? 13.625 -24.824 -15.470 1.00 95.12 506 LYS A C 1
ATOM 4003 O O . LYS A 1 506 ? 13.237 -24.378 -14.394 1.00 95.12 506 LYS A O 1
ATOM 4008 N N . ASN A 1 507 ? 13.510 -26.120 -15.769 1.00 94.31 507 ASN A N 1
ATOM 4009 C CA . ASN A 1 507 ? 12.843 -27.080 -14.881 1.00 94.31 507 ASN A CA 1
ATOM 4010 C C . ASN A 1 507 ? 13.544 -27.216 -13.524 1.00 94.31 507 ASN A C 1
ATOM 4012 O O . ASN A 1 507 ? 12.889 -27.323 -12.484 1.00 94.31 507 ASN A O 1
ATOM 4016 N N . LYS A 1 508 ? 14.881 -27.183 -13.509 1.00 95.88 508 LYS A N 1
ATOM 4017 C CA . LYS A 1 508 ? 15.655 -27.194 -12.263 1.00 95.88 508 LYS A CA 1
ATOM 4018 C C . LYS A 1 508 ? 15.393 -25.941 -11.421 1.00 95.88 508 LYS A C 1
ATOM 4020 O O . LYS A 1 508 ? 15.224 -26.064 -10.209 1.00 95.88 508 LYS A O 1
ATOM 4025 N N . ILE A 1 509 ? 15.355 -24.766 -12.042 1.00 93.62 509 ILE A N 1
ATOM 4026 C CA . ILE A 1 509 ? 15.128 -23.487 -11.359 1.00 93.62 509 ILE A CA 1
ATOM 4027 C C . ILE A 1 509 ? 13.698 -23.406 -10.831 1.00 93.62 509 ILE A C 1
ATOM 4029 O O . ILE A 1 509 ? 13.530 -23.160 -9.642 1.00 93.62 509 ILE A O 1
ATOM 4033 N N . LEU A 1 510 ? 12.691 -23.753 -11.639 1.00 94.25 510 LEU A N 1
ATOM 4034 C CA . LEU A 1 510 ? 11.292 -23.819 -11.201 1.00 94.25 510 LEU A CA 1
ATOM 4035 C C . LEU A 1 510 ? 11.102 -24.759 -10.008 1.00 94.25 510 LEU A C 1
ATOM 4037 O O . LEU A 1 510 ? 10.423 -24.418 -9.041 1.00 94.25 510 LEU A O 1
ATOM 4041 N N . LYS A 1 511 ? 11.732 -25.939 -10.039 1.00 95.50 511 LYS A N 1
ATOM 4042 C CA . LYS A 1 511 ? 11.664 -26.893 -8.927 1.00 95.50 511 LYS A CA 1
ATOM 4043 C C . LYS A 1 511 ? 12.283 -26.327 -7.647 1.00 95.50 511 LYS A C 1
ATOM 4045 O O . LYS A 1 511 ? 11.729 -26.526 -6.567 1.00 95.50 511 LYS A O 1
ATOM 4050 N N . ASN A 1 512 ? 13.423 -25.647 -7.759 1.00 95.12 512 ASN A N 1
ATOM 4051 C CA . ASN A 1 512 ? 14.091 -25.030 -6.616 1.00 95.12 512 ASN A CA 1
ATOM 4052 C C . ASN A 1 512 ? 13.276 -23.859 -6.055 1.00 95.12 512 ASN A C 1
ATOM 4054 O O . ASN A 1 512 ? 13.056 -23.819 -4.847 1.00 95.12 512 ASN A O 1
ATOM 4058 N N . ALA A 1 513 ? 12.777 -22.974 -6.922 1.00 93.88 513 ALA A N 1
ATOM 4059 C CA . ALA A 1 513 ? 11.929 -21.848 -6.545 1.00 93.88 513 ALA A CA 1
ATOM 4060 C C . ALA A 1 513 ? 10.659 -22.334 -5.836 1.00 93.88 513 ALA A C 1
ATOM 4062 O O . ALA A 1 513 ? 10.339 -21.860 -4.753 1.00 93.88 513 ALA A O 1
ATOM 4063 N N . ALA A 1 514 ? 9.997 -23.372 -6.362 1.00 94.94 514 ALA A N 1
ATOM 4064 C CA . ALA A 1 514 ? 8.812 -23.945 -5.727 1.00 94.94 514 ALA A CA 1
ATOM 4065 C C . ALA A 1 514 ? 9.136 -24.506 -4.335 1.00 94.94 514 ALA A C 1
ATOM 4067 O O . ALA A 1 514 ? 8.408 -24.262 -3.374 1.00 94.94 514 ALA A O 1
ATOM 4068 N N . GLN A 1 515 ? 10.247 -25.235 -4.199 1.00 96.50 515 GLN A N 1
ATOM 4069 C CA . GLN A 1 515 ? 10.672 -25.775 -2.909 1.00 96.50 515 GLN A CA 1
ATOM 4070 C C . GLN A 1 515 ? 10.967 -24.664 -1.890 1.00 96.50 515 GLN A C 1
ATOM 4072 O O . GLN A 1 515 ? 10.582 -24.784 -0.722 1.00 96.50 515 GLN A O 1
ATOM 4077 N N . GLU A 1 516 ? 11.641 -23.597 -2.312 1.00 95.94 516 GLU A N 1
ATOM 4078 C CA . GLU A 1 516 ? 11.927 -22.436 -1.471 1.00 95.94 516 GLU A CA 1
ATOM 4079 C C . GLU A 1 516 ? 10.639 -21.711 -1.076 1.00 95.94 516 GLU A C 1
ATOM 4081 O O . GLU A 1 516 ? 10.426 -21.459 0.108 1.00 95.94 516 GLU A O 1
ATOM 4086 N N . TRP A 1 517 ? 9.732 -21.495 -2.030 1.00 96.06 517 TRP A N 1
ATOM 4087 C CA . TRP A 1 517 ? 8.420 -20.892 -1.813 1.00 96.06 517 TRP A CA 1
ATOM 4088 C C . TRP A 1 517 ? 7.618 -21.635 -0.739 1.00 96.06 517 TRP A C 1
ATOM 4090 O O . TRP A 1 517 ? 7.150 -21.034 0.228 1.00 96.06 517 TRP A O 1
ATOM 4100 N N . PHE A 1 518 ? 7.511 -22.966 -0.834 1.00 96.31 518 PHE A N 1
ATOM 4101 C CA . PHE A 1 518 ? 6.844 -23.771 0.197 1.00 96.31 518 PHE A CA 1
ATOM 4102 C C . PHE A 1 518 ? 7.553 -23.701 1.553 1.00 96.31 518 PHE A C 1
ATOM 4104 O O . PHE A 1 518 ? 6.897 -23.706 2.597 1.00 96.31 518 PHE A O 1
ATOM 4111 N N . THR A 1 519 ? 8.884 -23.636 1.550 1.00 96.81 519 THR A N 1
ATOM 4112 C CA . THR A 1 519 ? 9.679 -23.530 2.779 1.00 96.81 519 THR A CA 1
ATOM 4113 C C . THR A 1 519 ? 9.422 -22.194 3.475 1.00 96.81 519 THR A C 1
ATOM 4115 O O . THR A 1 519 ? 9.113 -22.178 4.667 1.00 96.81 519 THR A O 1
ATOM 4118 N N . ASP A 1 520 ? 9.466 -21.092 2.728 1.00 97.00 520 ASP A N 1
ATOM 4119 C CA . ASP A 1 520 ? 9.173 -19.746 3.215 1.00 97.00 520 ASP A CA 1
ATOM 4120 C C . ASP A 1 520 ? 7.725 -19.635 3.714 1.00 97.00 520 ASP A C 1
ATOM 4122 O O . ASP A 1 520 ? 7.487 -19.155 4.823 1.00 97.00 520 ASP A O 1
ATOM 4126 N N . ARG A 1 521 ? 6.758 -20.152 2.946 1.00 95.88 521 ARG A N 1
ATOM 4127 C CA . ARG A 1 521 ? 5.341 -20.184 3.330 1.00 95.88 521 ARG A CA 1
ATOM 4128 C C . ARG A 1 521 ? 5.140 -20.882 4.678 1.00 95.88 521 ARG A C 1
ATOM 4130 O O . ARG A 1 521 ? 4.510 -20.331 5.579 1.00 95.88 521 ARG A O 1
ATOM 4137 N N . ASN A 1 522 ? 5.710 -22.076 4.845 1.00 96.12 522 ASN A N 1
ATOM 4138 C CA . ASN A 1 522 ? 5.619 -22.835 6.096 1.00 96.12 522 ASN A CA 1
ATOM 4139 C C . ASN A 1 522 ? 6.341 -22.132 7.252 1.00 96.12 522 ASN A C 1
ATOM 4141 O O . ASN A 1 522 ? 5.865 -22.157 8.390 1.00 96.12 522 ASN A O 1
ATOM 4145 N N . TYR A 1 523 ? 7.473 -21.483 6.971 1.00 97.12 523 TYR A N 1
ATOM 4146 C CA . TYR A 1 523 ? 8.182 -20.676 7.956 1.00 97.12 523 TYR A CA 1
ATOM 4147 C C . TYR A 1 523 ? 7.317 -19.514 8.459 1.00 97.12 523 TYR A C 1
ATOM 4149 O O . TYR A 1 523 ? 7.233 -19.308 9.672 1.00 97.12 523 TYR A O 1
ATOM 4157 N N . GLU A 1 524 ? 6.637 -18.788 7.566 1.00 97.19 524 GLU A N 1
ATOM 4158 C CA . GLU A 1 524 ? 5.731 -17.700 7.945 1.00 97.19 524 GLU A CA 1
ATOM 4159 C C . GLU A 1 524 ? 4.542 -18.194 8.761 1.00 97.19 524 GLU A C 1
ATOM 4161 O O . GLU A 1 524 ? 4.221 -17.573 9.772 1.00 97.19 524 GLU A O 1
ATOM 4166 N N . VAL A 1 525 ? 3.956 -19.342 8.396 1.00 95.25 525 VAL A N 1
ATOM 4167 C CA . VAL A 1 525 ? 2.914 -19.990 9.207 1.00 95.25 525 VAL A CA 1
ATOM 4168 C C . VAL A 1 525 ? 3.450 -20.297 10.610 1.00 95.25 525 VAL A C 1
ATOM 4170 O O . VAL A 1 525 ? 2.861 -19.898 11.605 1.00 95.25 525 VAL A O 1
ATOM 4173 N N . GLY A 1 526 ? 4.619 -20.922 10.744 1.00 95.69 526 GLY A N 1
ATOM 4174 C CA . GLY A 1 526 ? 5.200 -21.159 12.070 1.00 95.69 526 GLY A CA 1
ATOM 4175 C C . GLY A 1 526 ? 5.511 -19.863 12.834 1.00 95.69 526 GLY A C 1
ATOM 4176 O O . GLY A 1 526 ? 5.419 -19.820 14.063 1.00 95.69 526 GLY A O 1
ATOM 4177 N N . LYS A 1 527 ? 5.889 -18.795 12.124 1.00 96.56 527 LYS A N 1
ATOM 4178 C CA . LYS A 1 527 ? 6.193 -17.489 12.713 1.00 96.56 527 LYS A CA 1
ATOM 4179 C C . LYS A 1 527 ? 4.938 -16.790 13.228 1.00 96.56 527 LYS A C 1
ATOM 4181 O O . LYS A 1 527 ? 4.979 -16.301 14.353 1.00 96.56 527 LYS A O 1
ATOM 4186 N N . VAL A 1 528 ? 3.829 -16.799 12.485 1.00 95.44 528 VAL A N 1
ATOM 4187 C CA . VAL A 1 528 ? 2.577 -16.161 12.925 1.00 95.44 528 VAL A CA 1
ATOM 4188 C C . VAL A 1 528 ? 2.021 -16.774 14.200 1.00 95.44 528 VAL A C 1
ATOM 4190 O O . VAL A 1 528 ? 1.573 -16.032 15.065 1.00 95.44 528 VAL A O 1
ATOM 4193 N N . PHE A 1 529 ? 2.130 -18.093 14.380 1.00 95.62 529 PHE A N 1
ATOM 4194 C CA . PHE A 1 529 ? 1.716 -18.736 15.629 1.00 95.62 529 PHE A CA 1
ATOM 4195 C C . PHE A 1 529 ? 2.495 -18.206 16.836 1.00 95.62 529 PHE A C 1
ATOM 4197 O O . PHE A 1 529 ? 1.911 -17.988 17.894 1.00 95.62 529 PHE A O 1
ATOM 4204 N N . ARG A 1 530 ? 3.802 -17.958 16.678 1.00 96.56 530 ARG A N 1
ATOM 4205 C CA . ARG A 1 530 ? 4.636 -17.390 17.747 1.00 96.56 530 ARG A CA 1
ATOM 4206 C C . ARG A 1 530 ? 4.338 -15.913 17.982 1.00 96.56 530 ARG A C 1
ATOM 4208 O O . ARG A 1 530 ? 4.175 -15.514 19.125 1.00 96.56 530 ARG A O 1
ATOM 4215 N N . GLU A 1 531 ? 4.270 -15.125 16.913 1.00 97.19 531 GLU A N 1
ATOM 4216 C CA . GLU A 1 531 ? 4.053 -13.675 16.974 1.00 97.19 531 GLU A CA 1
ATOM 4217 C C . GLU A 1 531 ? 2.663 -13.341 17.542 1.00 97.19 531 GLU A C 1
ATOM 4219 O O . GLU A 1 531 ? 2.552 -12.545 18.465 1.00 97.19 531 GLU A O 1
ATOM 4224 N N . LEU A 1 532 ? 1.600 -13.993 17.059 1.00 96.50 532 LEU A N 1
ATOM 4225 C CA . LEU A 1 532 ? 0.228 -13.785 17.542 1.00 96.50 532 LEU A CA 1
ATOM 4226 C C . LEU A 1 532 ? -0.128 -14.642 18.768 1.00 96.50 532 LEU A C 1
ATOM 4228 O O . LEU A 1 532 ? -1.287 -14.655 19.184 1.00 96.50 532 LEU A O 1
ATOM 4232 N N . GLU A 1 533 ? 0.842 -15.372 19.331 1.00 96.69 533 GLU A N 1
ATOM 4233 C CA . GLU A 1 533 ? 0.661 -16.252 20.492 1.00 96.69 533 GLU A CA 1
ATOM 4234 C C . GLU A 1 533 ? -0.511 -17.251 20.320 1.00 96.69 533 GLU A C 1
ATOM 4236 O O . GLU A 1 533 ? -1.273 -17.525 21.250 1.00 96.69 533 GLU A O 1
ATOM 4241 N N . ILE A 1 534 ? -0.724 -17.779 19.114 1.00 93.56 534 ILE A N 1
ATOM 4242 C CA . ILE A 1 534 ? -1.842 -18.692 18.842 1.00 93.56 534 ILE A CA 1
ATOM 4243 C C . ILE A 1 534 ? -1.566 -20.023 19.557 1.00 93.56 534 ILE A C 1
ATOM 4245 O O . ILE A 1 534 ? -0.507 -20.616 19.334 1.00 93.56 534 ILE A O 1
ATOM 4249 N N . PRO A 1 535 ? -2.483 -20.519 20.411 1.00 89.88 535 PRO A N 1
ATOM 4250 C CA . PRO A 1 535 ? -2.292 -21.805 21.067 1.00 89.88 535 PRO A CA 1
ATOM 4251 C C . PRO A 1 535 ? -2.236 -22.923 20.022 1.00 89.88 535 PRO A C 1
ATOM 4253 O O . PRO A 1 535 ? -2.959 -22.892 19.024 1.00 89.88 535 PRO A O 1
ATOM 4256 N N . ASN A 1 536 ? -1.394 -23.928 20.260 1.00 84.25 536 ASN A N 1
ATOM 4257 C CA . ASN A 1 536 ? -1.340 -25.101 19.393 1.00 84.25 536 ASN A CA 1
ATOM 4258 C C . ASN A 1 536 ? -2.721 -25.771 19.357 1.00 84.25 536 ASN A C 1
ATOM 4260 O O . ASN A 1 536 ? -3.271 -26.119 20.397 1.00 84.25 536 ASN A O 1
ATOM 4264 N N . TYR A 1 537 ? -3.263 -25.977 18.157 1.00 69.19 537 TYR A N 1
ATOM 4265 C CA . TYR A 1 537 ? -4.567 -26.621 17.943 1.00 69.19 537 TYR A CA 1
ATOM 4266 C C . TYR A 1 537 ? -4.573 -28.131 18.252 1.00 69.19 537 TYR A C 1
ATOM 4268 O O . TYR A 1 537 ? -5.604 -28.778 18.097 1.00 69.19 537 TYR A O 1
ATOM 4276 N N . GLU A 1 538 ? -3.434 -28.697 18.661 1.00 63.06 538 GLU A N 1
ATOM 4277 C CA . GLU A 1 538 ? -3.250 -30.132 18.926 1.00 63.06 538 GLU A CA 1
ATOM 4278 C C . GLU A 1 538 ? -3.553 -30.552 20.379 1.00 63.06 538 GLU A C 1
ATOM 4280 O O . GLU A 1 538 ? -3.382 -31.721 20.724 1.00 63.06 538 GLU A O 1
ATOM 4285 N N . SER A 1 539 ? -4.008 -29.626 21.230 1.00 43.53 539 SER A N 1
ATOM 4286 C CA . SER A 1 539 ? -4.484 -29.901 22.598 1.00 43.53 539 SER A CA 1
ATOM 4287 C C . SER A 1 539 ? -5.983 -29.691 22.715 1.00 43.53 539 SER A C 1
ATOM 4289 O O . SER A 1 539 ? -6.633 -30.496 23.416 1.00 43.53 539 SER A O 1
#

Radius of gyration: 31.05 Å; chains: 1; bounding box: 76×97×94 Å

pLDDT: mean 73.59, std 23.1, range [27.23, 98.56]

Foldseek 3Di:
DDDDPVVVVVVVPPDPPDDDDDHDDDFDFLAFDDPQDDPPPPPPPPPPDDDDDDDDDDDDDDDDDDDDDDDDDDDDDDDDDDDDDDDDDDDDDDDDDDDDDDDDDDDDPDDPDPPDDPPVNVVVVVVPPPDDPLVPFAFDLDADDLLQQAQKEFEQDQQCPLLQDPPPDDDSVPSNVVRPGTFIWGFPDDDGPVCPPPPDPNVQPHPDPDDDDDDQDPVSVVVVVSGFYKYKYCVVWDWPDDDPFKTWTFIWIQTGPPSQVPDPRSTHTWIKIWTRQDDCSQLLVVLQQVVLSLDDPQLATFTPFFDDDPPDNDTAGSGRAAWHFSGKIDTDPSVVVVVVVVVVVVVVVVVVVVVVVVVVVVPPPPDDDDDPDDDDDPDDPPPDPPVVVVVVSVVVVVVCVVVVVPDPSGTIITITTPQAFQDDLVPDDLSRLVNNLVSLVVCVVSQKQQLDDASRQKHKDFDDSSDDPVPTDSVDIDIYGDSRSPMDGVVVQLVVLVVDPDPVSSVVSNVVSVVVSVVSSVVVSVVSCVRSVNDPPPD

Secondary structure (DSSP, 8-state):
-----HHHHHHTT---TT--PPPPPPPPEEPPPP--------GGGS--S----------------------------------------------------------------TT---HHHHHHHHHT-SPP-TTTPEE--SPPPGGG--SEEEEE-TT-TTS-S-TTTS-TTTTTTTTTSPEEEEEEESPPHHHHSTTSTTTTTTS-SS----PPPHHHHHHHTT--EEEEE-TTPPEEEE-SSEEEEEEEEEPPTTTTTT-SS-EEEEEEEEE-SSTTHHHHHHHHHHHHHHS-HHHHSEESSEE--TT--S-EE---SS--EEEEEEE--HHHHHHHHHHHHHHHHHHHHHHHHHHHHTTS------S---------TTS---HHHHHHHHHHHHHHHHHHSS--SS--EEEE----EE--GGG--HHHHHHHHHHHHHHHHTTEE-S---GGGEEEEEE-TTS-GGG-EEEEEEEEE---TT-EEHHHHHHHHHT-S-HHHHHHHHHHHHHHHHHHHHHHHHHHHHHTTPPPTT-